Protein AF-A0A7W4HN38-F1 (afdb_monomer_lite)

Secondary structure (DSSP, 8-state):
-EETTEE---SEEEE--B--B-TTS-B-SS-SB-EEEEEEE--TTTHHHHHHHTT--GGGTT--S--EEEEEEEE-TTTTT-EEEEEEEEEEEEEEEEEEEETTTEEEEEEEEEEEEEEETTB---PPPPPP----PPPP-----------EEEEEEEE-TTSPEEPGGG--TT-EEEEEEEEES-TT-EEEEE---SS-EEEETTEE-GGG-EEEEE--SSEEEEEEEEEPPP-S-S------S--EEEEEETTS-S--EEEEPPP-----EEEEEE--TTT-SSSSEEE---GGGSSTT-SEEE-HHHHHHTT--EEEEEEPTTT--EEEEE---EEE--TTEEEEEEEEEEEEEE-TTS-TT-EEEEEESSTTEEEESSEEETTTTSTT-EEEEEEE-S--SS-EEEEEE-TTS-EEEEEEE---TTGGG-EEEEEEEEEEESS-GGGSHHHHHHHHHTTTHHHHHHHHHHHHTGGGGT-EEEEE--TTSS-EEEEE-HHHHHHHHTTB-TTT-SB-HHHHTTTT-EETTTTEE-HHHHHHHHHHHHHHH-GGG--TTT-EEEEE-S--BSS-SEE---SSTT-EEEEE-GGGTT-HHHHHHHHHHHTTPPPSS---HHHHHHHHHHHHHHHHHHHHHTHHHHHH-TT-HHHHHHHHHHHHHHHHHHHHHHHHHH---EE-TT-S-BTTS--SS--B--HHHHHHHHHHIIIIII------

Radius of gyration: 34.66 Å; chains: 1; bounding box: 99×65×96 Å

Foldseek 3Di:
DDKPRDDFDWPDWDFDFDADDAPVRHRDGHGPDQKIKTKGADDPPPCVLVCQQVQNDPVRHQAHWQDIKDKDWDFDPVPVRHTPKMKTFHRKGWDDWDWDQDPVRGIMIITMMGGQAIQIPNDDPGDGDDGDGDHDDPPDDDDDDDDDLFKEWDDKFKAAPVRDTDALLQDDAQGKIKIKTAMDSCAQWFKKWQQQAPAKWKDFPNHTDDNSIDGRHHDHDRIDIGIIGIHGDDDDPDDPDDPDPFSWIWMDIPVNTYDIDTDNRDHHDADQFAKAKAAQPVPAQAQAAKFWDDPLCPDPNHLWPFDSVVVQVVFFPGFHQQAFAPPRHGPTTDGAMETEDAAQDKDKIFIATDPRRHYPPDDQQKKKAKDWPDPQKDKPPRIDGNVCRYDRGHIMMIGGHGFASAKTKIFIAIPRGRGRGIHIYGGHNCLVLQEAEAAEEEEFEPADPLWDPVLLVVQLVLQVHPVSLQCCCCRFFVVNLSHHYDYDDPPVRHHHYHYDHPQCLVLLLCCHHSVVSHRDPVSNLLHNQADPVVQAGAQVSVLVVSLVSCCVVCVVQDDLQAHAYEYETQGHHDPDQKDAALPLLSRRYIYGYSVCSNPSLSSNLRVLSNLNHAAQADDPLVVQLVVLVVQLVVLVVQLVVCVVVCVVPVPPPSNVVSVVSNVRSVSRNVSSVVSVVLSRIHGNAQPDLDSRGPHPHRGHDHPSSSVSSNVSSCVRHPDDDDPD

Structure (mmCIF, N/CA/C/O backbone):
data_AF-A0A7W4HN38-F1
#
_entry.id   AF-A0A7W4HN38-F1
#
loop_
_atom_site.group_PDB
_atom_site.id
_atom_site.type_symbol
_atom_site.label_atom_id
_atom_site.label_alt_id
_atom_site.label_comp_id
_atom_site.label_asym_id
_atom_site.label_entity_id
_atom_site.label_seq_id
_atom_site.pdbx_PDB_ins_code
_atom_site.Cartn_x
_atom_site.Cartn_y
_atom_site.Cartn_z
_atom_site.occupancy
_atom_site.B_iso_or_equiv
_atom_site.auth_seq_id
_atom_site.auth_comp_id
_atom_site.auth_asym_id
_atom_site.auth_atom_id
_atom_site.pdbx_PDB_model_num
ATOM 1 N N . MET A 1 1 ? -41.320 29.113 -14.847 1.00 87.81 1 MET A N 1
ATOM 2 C CA . MET A 1 1 ? -41.712 27.692 -15.008 1.00 87.81 1 MET A CA 1
ATOM 3 C C . MET A 1 1 ? -43.121 27.611 -15.563 1.00 87.81 1 MET A C 1
ATOM 5 O O . MET A 1 1 ? -43.903 28.510 -15.275 1.00 87.81 1 MET A O 1
ATOM 9 N N . ARG A 1 2 ? -43.459 26.546 -16.294 1.00 86.06 2 ARG A N 1
ATOM 10 C CA . ARG A 1 2 ? -44.805 26.317 -16.824 1.00 86.06 2 ARG A CA 1
ATOM 11 C C . ARG A 1 2 ? -45.201 24.841 -16.713 1.00 86.06 2 ARG A C 1
ATOM 13 O O . ARG A 1 2 ? -44.531 23.979 -17.275 1.00 86.06 2 ARG A O 1
ATOM 20 N N . PHE A 1 3 ? -46.301 24.560 -16.015 1.00 83.19 3 PHE A N 1
ATOM 21 C CA . PHE A 1 3 ? -46.864 23.215 -15.826 1.00 83.19 3 PHE A CA 1
ATOM 22 C C . PHE A 1 3 ? -48.376 23.247 -16.027 1.00 83.19 3 PHE A C 1
ATOM 24 O O . PHE A 1 3 ? -49.063 24.014 -15.360 1.00 83.19 3 PHE A O 1
ATOM 31 N N . LYS A 1 4 ? -48.911 22.417 -16.933 1.00 77.38 4 LYS A N 1
ATOM 32 C CA . LYS A 1 4 ? -50.362 22.325 -17.216 1.00 77.38 4 LYS A CA 1
ATOM 33 C C . LYS A 1 4 ? -51.052 23.699 -17.393 1.00 77.38 4 LYS A C 1
ATOM 35 O O . LYS A 1 4 ? -52.161 23.914 -16.915 1.00 77.38 4 LYS A O 1
ATOM 40 N N . GLY A 1 5 ? -50.382 24.640 -18.059 1.00 71.00 5 GLY A N 1
ATOM 41 C CA . GLY A 1 5 ? -50.891 26.000 -18.282 1.00 71.00 5 GLY A CA 1
ATOM 42 C C . GLY A 1 5 ? -50.741 26.970 -17.101 1.00 71.00 5 GLY A C 1
ATOM 43 O O . GLY A 1 5 ? -51.012 28.151 -17.283 1.00 71.00 5 GLY A O 1
ATOM 44 N N . VAL A 1 6 ? -50.272 26.519 -15.932 1.00 80.94 6 VAL A N 1
ATOM 45 C CA . VAL A 1 6 ? -49.877 27.393 -14.816 1.00 80.94 6 VAL A CA 1
ATOM 46 C C . VAL A 1 6 ? -48.450 27.869 -15.050 1.00 80.94 6 VAL A C 1
ATOM 48 O O . VAL A 1 6 ? -47.529 27.053 -15.137 1.00 80.94 6 VAL A O 1
ATOM 51 N N . GLU A 1 7 ? -48.268 29.182 -15.149 1.00 86.88 7 GLU A N 1
ATOM 52 C CA . GLU A 1 7 ? -46.971 29.827 -15.341 1.00 86.88 7 GLU A CA 1
ATOM 53 C C . GLU A 1 7 ? -46.582 30.638 -14.104 1.00 86.88 7 GLU A C 1
ATOM 55 O O . GLU A 1 7 ? -47.411 31.342 -13.529 1.00 86.88 7 GLU A O 1
ATOM 60 N N . ARG A 1 8 ? -45.324 30.507 -13.672 1.00 89.00 8 ARG A N 1
ATOM 61 C CA . ARG A 1 8 ? -44.774 31.235 -12.520 1.00 89.00 8 ARG A CA 1
ATOM 62 C C . ARG A 1 8 ? -43.371 31.735 -12.794 1.00 89.00 8 ARG A C 1
ATOM 64 O O . ARG A 1 8 ? -42.514 30.964 -13.245 1.00 89.00 8 ARG A O 1
ATOM 71 N N . THR A 1 9 ? -43.129 32.990 -12.441 1.00 86.75 9 THR A N 1
ATOM 72 C CA . THR A 1 9 ? -41.782 33.552 -12.352 1.00 86.75 9 THR A CA 1
ATOM 73 C C . THR A 1 9 ? -41.108 33.003 -11.102 1.00 86.75 9 THR A C 1
ATOM 75 O O . THR A 1 9 ? -41.656 33.086 -10.005 1.00 86.75 9 THR A O 1
ATOM 78 N N . LEU A 1 10 ? -39.940 32.391 -11.278 1.00 88.50 10 LEU A N 1
ATOM 79 C CA . LEU A 1 10 ? -39.196 31.791 -10.176 1.00 88.50 10 LEU A CA 1
ATOM 80 C C . LEU A 1 10 ? -38.346 32.855 -9.480 1.00 88.50 10 LEU A C 1
ATOM 82 O O . LEU A 1 10 ? -37.690 33.648 -10.149 1.00 88.50 10 LEU A O 1
ATOM 86 N N . LEU A 1 11 ? -38.350 32.833 -8.150 1.00 86.00 11 LEU A N 1
ATOM 87 C CA . LEU A 1 11 ? -37.479 33.643 -7.298 1.00 86.00 11 LEU A CA 1
ATOM 88 C C . LEU A 1 11 ? -36.191 32.890 -6.959 1.00 86.00 11 LEU A C 1
ATOM 90 O O . LEU A 1 11 ? -35.118 33.482 -6.935 1.00 86.00 11 LEU A O 1
ATOM 94 N N . ASP A 1 12 ? -36.297 31.581 -6.728 1.00 83.75 12 ASP A N 1
ATOM 95 C CA . ASP A 1 12 ? -35.155 30.689 -6.553 1.00 83.75 12 ASP A CA 1
ATOM 96 C C . ASP A 1 12 ? -35.365 29.406 -7.358 1.00 83.75 12 ASP A C 1
ATOM 98 O O . ASP A 1 12 ? -36.470 28.855 -7.450 1.00 83.75 12 ASP A O 1
ATOM 102 N N . PHE A 1 13 ? -34.272 28.914 -7.927 1.00 85.25 13 PHE A N 1
ATOM 103 C CA . PHE A 1 13 ? -34.202 27.627 -8.598 1.00 85.25 13 PHE A CA 1
ATOM 104 C C . PHE A 1 13 ? -32.960 26.911 -8.092 1.00 85.25 13 PHE A C 1
ATOM 106 O O . PHE A 1 13 ? -31.833 27.339 -8.340 1.00 85.25 13 PHE A O 1
ATOM 113 N N . ARG A 1 14 ? -33.161 25.779 -7.420 1.00 80.94 14 ARG A N 1
ATOM 114 C CA . ARG A 1 14 ? -32.075 24.895 -7.014 1.00 80.94 14 ARG A CA 1
ATOM 115 C C . ARG A 1 14 ? -32.304 23.509 -7.548 1.00 80.94 14 ARG A C 1
ATOM 117 O O . ARG A 1 14 ? -33.358 22.898 -7.375 1.00 80.94 14 ARG A O 1
ATOM 124 N N . PHE A 1 15 ? -31.250 22.996 -8.142 1.00 73.50 15 PHE A N 1
ATOM 125 C CA . PHE A 1 15 ? -31.202 21.639 -8.612 1.00 73.50 15 PHE A CA 1
ATOM 126 C C . PHE A 1 15 ? -29.890 21.021 -8.140 1.00 73.50 15 PHE A C 1
ATOM 128 O O . PHE A 1 15 ? -28.821 21.531 -8.469 1.00 73.50 15 PHE A O 1
ATOM 135 N N . SER A 1 16 ? -29.982 19.956 -7.344 1.00 66.19 16 SER A N 1
ATOM 136 C CA . SER A 1 16 ? -28.829 19.144 -6.967 1.00 66.19 16 SER A CA 1
ATOM 137 C C . SER A 1 16 ? -28.812 17.880 -7.820 1.00 66.19 16 SER A C 1
ATOM 139 O O . SER A 1 16 ? -29.845 17.246 -8.040 1.00 66.19 16 SER A O 1
ATOM 141 N N . HIS A 1 17 ? -27.638 17.554 -8.357 1.00 64.06 17 HIS A N 1
ATOM 142 C CA . HIS A 1 17 ? -27.391 16.316 -9.083 1.00 64.06 17 HIS A CA 1
ATOM 143 C C . HIS A 1 17 ? -26.253 15.599 -8.381 1.00 64.06 17 HIS A C 1
ATOM 145 O O . HIS A 1 17 ? -25.085 15.800 -8.710 1.00 64.06 17 HIS A O 1
ATOM 151 N N . ASP A 1 18 ? -26.618 14.768 -7.415 1.00 63.72 18 ASP A N 1
ATOM 152 C CA . ASP A 1 18 ? -25.647 14.066 -6.595 1.00 63.72 18 ASP A CA 1
ATOM 153 C C . ASP A 1 18 ? -25.647 12.589 -6.961 1.00 63.72 18 ASP A C 1
ATOM 155 O O . ASP A 1 18 ? -26.682 11.920 -7.021 1.00 63.72 18 ASP A O 1
ATOM 159 N N . ARG A 1 19 ? -24.455 12.081 -7.241 1.00 62.97 19 ARG A N 1
ATOM 160 C CA . ARG A 1 19 ? -24.168 10.652 -7.307 1.00 62.97 19 ARG A CA 1
ATOM 161 C C . ARG A 1 19 ? -23.306 10.358 -6.103 1.00 62.97 19 ARG A C 1
ATOM 163 O O . ARG A 1 19 ? -22.468 11.193 -5.756 1.00 62.97 19 ARG A O 1
ATOM 170 N N . ASP A 1 20 ? -23.460 9.182 -5.500 1.00 61.91 20 ASP A N 1
ATOM 171 C CA . ASP A 1 20 ? -22.407 8.793 -4.575 1.00 61.91 20 ASP A CA 1
ATOM 172 C C . ASP A 1 20 ? -21.137 8.715 -5.376 1.00 61.91 20 ASP A C 1
ATOM 174 O O . ASP A 1 20 ? -21.066 8.081 -6.435 1.00 61.91 20 ASP A O 1
ATOM 178 N N . THR A 1 21 ? -20.136 9.364 -4.840 1.00 47.44 21 THR A N 1
ATOM 179 C CA . THR A 1 21 ? -18.792 9.097 -5.246 1.00 47.44 21 THR A CA 1
ATOM 180 C C . THR A 1 21 ? -18.311 7.906 -4.444 1.00 47.44 21 THR A C 1
ATOM 182 O O . THR A 1 21 ? -18.613 7.739 -3.260 1.00 47.44 21 THR A O 1
ATOM 185 N N . ASP A 1 22 ? -17.597 7.017 -5.114 1.00 50.84 22 ASP A N 1
ATOM 186 C CA . ASP A 1 22 ? -16.790 6.062 -4.387 1.00 50.84 22 ASP A CA 1
ATOM 187 C C . ASP A 1 22 ? -15.723 6.808 -3.569 1.00 50.84 22 ASP A C 1
ATOM 189 O O . ASP A 1 22 ? -15.562 8.032 -3.627 1.00 50.84 22 ASP A O 1
ATOM 193 N N . LEU A 1 23 ? -14.948 6.049 -2.805 1.00 38.44 23 LEU A N 1
ATOM 194 C CA . LEU A 1 23 ? -13.881 6.582 -1.962 1.00 38.44 23 LEU A CA 1
ATOM 195 C C . LEU A 1 23 ? -12.791 7.360 -2.746 1.00 38.44 23 LEU A C 1
ATOM 197 O O . LEU A 1 23 ? -11.903 7.932 -2.118 1.00 38.44 23 LEU A O 1
ATOM 201 N N . PHE A 1 24 ? -12.843 7.406 -4.087 1.00 36.44 24 PHE A N 1
ATOM 202 C CA . PHE A 1 24 ? -11.933 8.147 -4.968 1.00 36.44 24 PHE A CA 1
ATOM 203 C C . PHE A 1 24 ? -12.562 9.394 -5.599 1.00 36.44 24 PHE A C 1
ATOM 205 O O . PHE A 1 24 ? -11.923 10.037 -6.435 1.00 36.44 24 PHE A O 1
ATOM 212 N N . GLY A 1 25 ? -13.791 9.753 -5.225 1.00 39.28 25 GLY A N 1
ATOM 213 C CA . GLY A 1 25 ? -14.489 10.885 -5.830 1.00 39.28 25 GLY A CA 1
ATOM 214 C C . GLY A 1 25 ? -15.133 10.554 -7.182 1.00 39.28 25 GLY A C 1
ATOM 215 O O . GLY A 1 25 ? -15.590 11.472 -7.860 1.00 39.28 25 GLY A O 1
ATOM 216 N N . ILE A 1 26 ? -15.175 9.278 -7.599 1.00 50.56 26 ILE A N 1
ATOM 217 C CA . ILE A 1 26 ? -15.738 8.866 -8.893 1.00 50.56 26 ILE A CA 1
ATOM 218 C C . ILE A 1 26 ? -17.202 8.451 -8.701 1.00 50.56 26 ILE A C 1
ATOM 220 O O . ILE A 1 26 ? -17.478 7.589 -7.868 1.00 50.56 26 ILE A O 1
ATOM 224 N N . PRO A 1 27 ? -18.156 9.006 -9.470 1.00 54.78 27 PRO A N 1
ATOM 225 C CA . PRO A 1 27 ? -19.563 8.633 -9.364 1.00 54.78 27 PRO A CA 1
ATOM 226 C C . PRO A 1 27 ? -19.798 7.128 -9.570 1.00 54.78 27 PRO A C 1
ATOM 228 O O . PRO A 1 27 ? -19.569 6.609 -10.663 1.00 54.78 27 PRO A O 1
ATOM 231 N N . CYS A 1 28 ? -20.268 6.430 -8.537 1.00 52.44 28 CYS A N 1
ATOM 232 C CA . CYS A 1 28 ? -20.448 4.975 -8.528 1.00 52.44 28 CYS A CA 1
ATOM 233 C C . CYS A 1 28 ? -21.913 4.526 -8.435 1.00 52.44 28 CYS A C 1
ATOM 235 O O . CYS A 1 28 ? -22.200 3.334 -8.564 1.00 52.44 28 CYS A O 1
ATOM 237 N N . THR A 1 29 ? -22.850 5.459 -8.266 1.00 59.53 29 THR A N 1
ATOM 238 C CA . THR A 1 29 ? -24.288 5.172 -8.260 1.00 59.53 29 THR A CA 1
ATOM 239 C C . THR A 1 29 ? -25.047 5.964 -9.315 1.00 59.53 29 THR A C 1
ATOM 241 O O . THR A 1 29 ? -24.565 6.958 -9.868 1.00 59.53 29 THR A O 1
ATOM 244 N N . TYR A 1 30 ? -26.260 5.492 -9.617 1.00 54.59 30 TYR A N 1
ATOM 245 C CA . TYR A 1 30 ? -27.246 6.323 -10.300 1.00 54.59 30 TYR A CA 1
ATOM 246 C C . TYR A 1 30 ? -27.524 7.579 -9.456 1.00 54.59 30 TYR A C 1
ATOM 248 O O . TYR A 1 30 ? -27.434 7.496 -8.229 1.00 54.59 30 TYR A O 1
ATOM 256 N N . PRO A 1 31 ? -27.866 8.722 -10.078 1.00 60.91 31 PRO A N 1
ATOM 257 C CA . PRO A 1 31 ? -28.156 9.963 -9.361 1.00 60.91 31 PRO A CA 1
ATOM 258 C C . PRO A 1 31 ? -29.146 9.733 -8.216 1.00 60.91 31 PRO A C 1
ATOM 260 O O . PRO A 1 31 ? -30.271 9.284 -8.447 1.00 60.91 31 PRO A O 1
ATOM 263 N N . LYS A 1 32 ? -28.704 10.000 -6.985 1.00 56.59 32 LYS A N 1
ATOM 264 C CA . LYS A 1 32 ? -29.452 9.706 -5.759 1.00 56.59 32 LYS A CA 1
ATOM 265 C C . LYS A 1 32 ? -30.485 10.766 -5.417 1.00 56.59 32 LYS A C 1
ATOM 267 O O . LYS A 1 32 ? -31.513 10.428 -4.845 1.00 56.59 32 LYS A O 1
ATOM 272 N N . ASP A 1 33 ? -30.283 11.994 -5.873 1.00 58.28 33 ASP A N 1
ATOM 273 C CA . ASP A 1 33 ? -31.224 13.086 -5.664 1.00 58.28 33 ASP A CA 1
ATOM 274 C C . ASP A 1 33 ? -31.553 13.760 -6.992 1.00 58.28 33 ASP A C 1
ATOM 276 O O . ASP A 1 33 ? -30.700 14.326 -7.670 1.00 58.28 33 ASP A O 1
ATOM 280 N N . SER A 1 34 ? -32.820 13.651 -7.396 1.00 66.44 34 SER A N 1
ATOM 281 C CA . SER A 1 34 ? -33.352 14.232 -8.638 1.00 66.44 34 SER A CA 1
ATOM 282 C C . SER A 1 34 ? -34.453 15.246 -8.342 1.00 66.44 34 SER A C 1
ATOM 284 O O . SER A 1 34 ? -35.446 15.328 -9.068 1.00 66.44 34 SER A O 1
ATOM 286 N N . PHE A 1 35 ? -34.304 15.981 -7.240 1.00 81.00 35 PHE A N 1
ATOM 287 C CA . PHE A 1 35 ? -35.293 16.947 -6.789 1.00 81.00 35 PHE A CA 1
ATOM 288 C C . PHE A 1 35 ? -35.000 18.336 -7.348 1.00 81.00 35 PHE A C 1
ATOM 290 O O . PHE A 1 35 ? -33.914 18.887 -7.181 1.00 81.00 35 PHE A O 1
ATOM 297 N N . ILE A 1 36 ? -36.002 18.913 -7.995 1.00 84.50 36 ILE A N 1
ATOM 298 C CA . ILE A 1 36 ? -35.994 20.285 -8.485 1.00 84.50 36 ILE A CA 1
ATOM 299 C C . ILE A 1 36 ? -36.713 21.122 -7.433 1.00 84.50 36 ILE A C 1
ATOM 301 O O . ILE A 1 36 ? -37.907 20.926 -7.208 1.00 84.50 36 ILE A O 1
ATOM 305 N N . ARG A 1 37 ? -35.990 22.017 -6.764 1.00 89.50 37 ARG A N 1
ATOM 306 C CA . ARG A 1 37 ? -36.519 22.880 -5.704 1.00 89.50 37 ARG A CA 1
ATOM 307 C C . ARG A 1 37 ? -36.702 24.283 -6.250 1.00 89.50 37 ARG A C 1
ATOM 309 O O . ARG A 1 37 ? -35.773 24.870 -6.797 1.00 89.50 37 ARG A O 1
ATOM 316 N N . LEU A 1 38 ? -37.909 24.795 -6.102 1.00 90.56 38 LEU A N 1
ATOM 317 C CA . LEU A 1 38 ? -38.366 26.040 -6.691 1.00 90.56 38 LEU A CA 1
ATOM 318 C C . LEU A 1 38 ? -38.953 26.913 -5.592 1.00 90.56 38 LEU A C 1
ATOM 320 O O . LEU A 1 38 ? -39.656 26.401 -4.715 1.00 90.56 38 LEU A O 1
ATOM 324 N N . SER A 1 39 ? -38.725 28.218 -5.673 1.00 89.44 39 SER A N 1
ATOM 325 C CA . SER A 1 39 ? -39.551 29.185 -4.960 1.00 89.44 39 SER A CA 1
ATOM 326 C C . SER A 1 39 ? -40.117 30.240 -5.898 1.00 89.44 39 SER A C 1
ATOM 328 O O . SER A 1 39 ? -39.493 30.609 -6.894 1.00 89.44 39 SER A O 1
ATOM 330 N N . PHE A 1 40 ? -41.334 30.689 -5.612 1.00 89.62 40 PHE A N 1
ATOM 331 C CA . PHE A 1 40 ? -42.027 31.740 -6.354 1.00 89.62 40 PHE A CA 1
ATOM 332 C C . PHE A 1 40 ? -43.049 32.434 -5.451 1.00 89.62 40 PHE A C 1
ATOM 334 O O . PHE A 1 40 ? -43.428 31.896 -4.410 1.00 89.62 40 PHE A O 1
ATOM 341 N N . ALA A 1 41 ? -43.471 33.640 -5.827 1.00 86.38 41 ALA A N 1
ATOM 342 C CA . ALA A 1 41 ? -44.520 34.351 -5.104 1.00 86.38 41 ALA A CA 1
ATOM 343 C C . ALA A 1 41 ? -45.848 33.589 -5.214 1.00 86.38 41 ALA A C 1
ATOM 345 O O . ALA A 1 41 ? -46.191 33.100 -6.290 1.00 86.38 41 ALA A O 1
ATOM 346 N N . ALA A 1 42 ? -46.574 33.476 -4.103 1.00 84.88 42 ALA A N 1
ATOM 347 C CA . ALA A 1 42 ? -47.855 32.788 -4.082 1.00 84.88 42 ALA A CA 1
ATOM 348 C C . ALA A 1 42 ? -48.899 33.577 -4.879 1.00 84.88 42 ALA A C 1
ATOM 350 O O . ALA A 1 42 ? -49.149 34.754 -4.612 1.00 84.88 42 ALA A O 1
ATOM 351 N N . GLU A 1 43 ? -49.543 32.903 -5.820 1.00 84.44 43 GLU A N 1
ATOM 352 C CA . GLU A 1 43 ? -50.569 33.451 -6.694 1.00 84.44 43 GLU A CA 1
ATOM 353 C C . GLU A 1 43 ? -51.822 32.567 -6.690 1.00 84.44 43 GLU A C 1
ATOM 355 O O . GLU A 1 43 ? -51.810 31.378 -6.347 1.00 84.44 43 GLU A O 1
ATOM 360 N N . GLU A 1 44 ? -52.944 33.151 -7.108 1.00 77.88 44 GLU A N 1
ATOM 361 C CA . GLU A 1 44 ? -54.178 32.398 -7.298 1.00 77.88 44 GLU A CA 1
ATOM 362 C C . GLU A 1 44 ? -53.956 31.263 -8.320 1.00 77.88 44 GLU A C 1
ATOM 364 O O . GLU A 1 44 ? -53.333 31.444 -9.370 1.00 77.88 44 GLU A O 1
ATOM 369 N N . GLY A 1 45 ? -54.424 30.059 -7.981 1.00 76.38 45 GLY A N 1
ATOM 370 C CA . GLY A 1 45 ? -54.214 28.844 -8.775 1.00 76.38 45 GLY A CA 1
ATOM 371 C C . GLY A 1 45 ? -53.099 27.915 -8.277 1.00 76.38 45 GLY A C 1
ATOM 372 O O . GLY A 1 45 ? -53.047 26.769 -8.720 1.00 76.38 45 GLY A O 1
ATOM 373 N N . ASP A 1 46 ? -52.274 28.320 -7.303 1.00 83.19 46 ASP A N 1
ATOM 374 C CA . ASP A 1 46 ? -51.170 27.481 -6.790 1.00 83.19 46 ASP A CA 1
ATOM 375 C C . ASP A 1 46 ? -51.624 26.223 -6.039 1.00 83.19 46 ASP A C 1
ATOM 377 O O . ASP A 1 46 ? -50.885 25.237 -5.971 1.00 83.19 46 ASP A O 1
ATOM 381 N N . GLY A 1 47 ? -52.868 26.211 -5.546 1.00 80.25 47 GLY A N 1
ATOM 382 C CA . GLY A 1 47 ? -53.498 25.025 -4.953 1.00 80.25 47 GLY A CA 1
ATOM 383 C C . GLY A 1 47 ? -53.481 23.804 -5.883 1.00 80.25 47 GLY A C 1
ATOM 384 O O . GLY A 1 47 ? -53.446 22.672 -5.404 1.00 80.25 47 GLY A O 1
ATOM 385 N N . PHE A 1 48 ? -53.376 24.025 -7.200 1.00 84.75 48 PHE A N 1
ATOM 386 C CA . PHE A 1 48 ? -53.157 22.979 -8.197 1.00 84.75 48 PHE A CA 1
ATOM 387 C C . PHE A 1 48 ? -51.991 22.043 -7.847 1.00 84.75 48 PHE A C 1
ATOM 389 O O . PHE A 1 48 ? -52.129 20.828 -7.987 1.00 84.75 48 PHE A O 1
ATOM 396 N N . PHE A 1 49 ? -50.852 22.573 -7.388 1.00 85.88 49 PHE A N 1
ATOM 397 C CA . PHE A 1 49 ? -49.681 21.748 -7.074 1.00 85.88 49 PHE A CA 1
ATOM 398 C C . PHE A 1 49 ? -49.923 20.860 -5.851 1.00 85.88 49 PHE A C 1
ATOM 400 O O . PHE A 1 49 ? -49.485 19.709 -5.831 1.00 85.88 49 PHE A O 1
ATOM 407 N N . LEU A 1 50 ? -50.660 21.368 -4.861 1.00 82.25 50 LEU A N 1
ATOM 408 C CA . LEU A 1 50 ? -51.050 20.611 -3.676 1.00 82.25 50 LEU A CA 1
ATOM 409 C C . LEU A 1 50 ? -52.058 19.510 -4.027 1.00 82.25 50 LEU A C 1
ATOM 411 O O . LEU A 1 50 ? -51.914 18.375 -3.581 1.00 82.25 50 LEU A O 1
ATOM 415 N N . ASP A 1 51 ? -53.045 19.808 -4.869 1.00 79.50 51 ASP A N 1
ATOM 416 C CA . ASP A 1 51 ? -54.022 18.811 -5.312 1.00 79.50 51 ASP A CA 1
ATOM 417 C C . ASP A 1 51 ? -53.409 17.758 -6.232 1.00 79.50 51 ASP A C 1
ATOM 419 O O . ASP A 1 51 ? -53.775 16.583 -6.162 1.00 79.50 51 ASP A O 1
ATOM 423 N N . TRP A 1 52 ? -52.431 18.146 -7.049 1.00 81.62 52 TRP A N 1
ATOM 424 C CA . TRP A 1 52 ? -51.603 17.215 -7.803 1.00 81.62 52 TRP A CA 1
ATOM 425 C C . TRP A 1 52 ? -50.807 16.299 -6.865 1.00 81.62 52 TRP A C 1
ATOM 427 O O . TRP A 1 52 ? -50.878 15.078 -7.005 1.00 81.62 52 TRP A O 1
ATOM 437 N N . MET A 1 53 ? -50.116 16.861 -5.869 1.00 78.69 53 MET A N 1
ATOM 438 C CA . MET A 1 53 ? -49.331 16.098 -4.891 1.00 78.69 53 MET A CA 1
ATOM 439 C C . MET A 1 53 ? -50.191 15.111 -4.093 1.00 78.69 53 MET A C 1
ATOM 441 O O . MET A 1 53 ? -49.784 13.974 -3.868 1.00 78.69 53 MET A O 1
ATOM 445 N N . CYS A 1 54 ? -51.391 15.525 -3.689 1.00 73.12 54 CYS A N 1
ATOM 446 C CA . CYS A 1 54 ? -52.292 14.726 -2.860 1.00 73.12 54 CYS A CA 1
ATOM 447 C C . CYS A 1 54 ? -53.218 13.793 -3.656 1.00 73.12 54 CYS A C 1
ATOM 449 O O . CYS A 1 54 ? -54.109 13.184 -3.070 1.00 73.12 54 CYS A O 1
ATOM 451 N N . GLY A 1 55 ? -53.059 13.680 -4.976 1.00 68.88 55 GLY A N 1
ATOM 452 C CA . GLY A 1 55 ? -53.871 12.755 -5.766 1.00 68.88 55 GLY A CA 1
ATOM 453 C C . GLY A 1 55 ? -55.329 13.196 -5.961 1.00 68.88 55 GLY A C 1
ATOM 454 O O . GLY A 1 55 ? -56.190 12.392 -6.326 1.00 68.88 55 GLY A O 1
ATOM 455 N N . ARG A 1 56 ? -55.631 14.475 -5.703 1.00 68.06 56 ARG A N 1
ATOM 456 C CA . ARG A 1 56 ? -56.987 15.048 -5.675 1.00 68.06 56 ARG A CA 1
ATOM 457 C C . ARG A 1 56 ? -57.461 15.587 -7.027 1.00 68.06 56 ARG A C 1
ATOM 459 O O . ARG A 1 56 ? -58.462 16.293 -7.086 1.00 68.06 56 ARG A O 1
ATOM 466 N N . SER A 1 57 ? -56.784 15.255 -8.129 1.00 64.62 57 SER A N 1
ATOM 467 C CA . SER A 1 57 ? -57.256 15.664 -9.459 1.00 64.62 57 SER A CA 1
ATOM 468 C C . SER A 1 57 ? -58.445 14.823 -9.927 1.00 64.62 57 SER A C 1
ATOM 470 O O . SER A 1 57 ? -58.459 13.605 -9.748 1.00 64.62 57 SER A O 1
ATOM 472 N N . GLU A 1 58 ? -59.423 15.452 -10.584 1.00 58.50 58 GLU A N 1
ATOM 473 C CA . GLU A 1 58 ? -60.599 14.751 -11.120 1.00 58.50 58 GLU A CA 1
ATOM 474 C C . GLU A 1 58 ? -60.243 13.661 -12.139 1.00 58.50 58 GLU A C 1
ATOM 476 O O . GLU A 1 58 ? -60.918 12.634 -12.189 1.00 58.50 58 GLU A O 1
ATOM 481 N N . SER A 1 59 ? -59.167 13.854 -12.907 1.00 55.34 59 SER A N 1
ATOM 482 C CA . SER A 1 59 ? -58.714 12.934 -13.955 1.00 55.34 59 SER A CA 1
ATOM 483 C C . SER A 1 59 ? -57.952 11.712 -13.430 1.00 55.34 59 SER A C 1
ATOM 485 O O . SER A 1 59 ? -57.833 10.733 -14.157 1.00 55.34 59 SER A O 1
ATOM 487 N N . ASN A 1 60 ? -57.441 11.754 -12.193 1.00 55.78 60 ASN A N 1
ATOM 488 C CA . ASN A 1 60 ? -56.607 10.703 -11.595 1.00 55.78 60 ASN A CA 1
ATOM 489 C C . ASN A 1 60 ? -56.963 10.466 -10.111 1.00 55.78 60 ASN A C 1
ATOM 491 O O . ASN A 1 60 ? -56.074 10.377 -9.262 1.00 55.78 60 ASN A O 1
ATOM 495 N N . LYS A 1 61 ? -58.262 10.411 -9.779 1.00 53.91 61 LYS A N 1
ATOM 496 C CA . LYS A 1 61 ? -58.740 10.253 -8.392 1.00 53.91 61 LYS A CA 1
ATOM 497 C C . LYS A 1 61 ? -58.129 9.016 -7.720 1.00 53.91 61 LYS A C 1
ATOM 499 O O . LYS A 1 61 ? -58.320 7.897 -8.191 1.00 53.91 61 LYS A O 1
ATOM 504 N N . GLY A 1 62 ? -57.453 9.226 -6.590 1.00 51.50 62 GLY A N 1
ATOM 505 C CA . GLY A 1 62 ? -56.967 8.155 -5.711 1.00 51.50 62 GLY A CA 1
ATOM 506 C C . GLY A 1 62 ? -55.570 7.614 -6.028 1.00 51.50 62 GLY A C 1
ATOM 507 O O . GLY A 1 62 ? -55.092 6.739 -5.312 1.00 51.50 62 GLY A O 1
ATOM 508 N N . TYR A 1 63 ? -54.890 8.142 -7.048 1.00 51.19 63 TYR A N 1
ATOM 509 C CA . TYR A 1 63 ? -53.474 7.861 -7.301 1.00 51.19 63 TYR A CA 1
ATOM 510 C C . TYR A 1 63 ? -52.649 9.131 -7.078 1.00 51.19 63 TYR A C 1
ATOM 512 O O . TYR A 1 63 ? -53.146 10.228 -7.283 1.00 51.19 63 TYR A O 1
ATOM 520 N N . THR A 1 64 ? -51.394 9.012 -6.655 1.00 57.25 64 THR A N 1
ATOM 521 C CA . THR A 1 64 ? -50.392 10.090 -6.704 1.00 57.25 64 THR A CA 1
ATOM 522 C C . THR A 1 64 ? -49.360 9.690 -7.752 1.00 57.25 64 THR A C 1
ATOM 524 O O . THR A 1 64 ? -49.091 8.497 -7.932 1.00 57.25 64 THR A O 1
ATOM 527 N N . GLY A 1 65 ? -48.819 10.635 -8.524 1.00 65.06 65 GLY A N 1
ATOM 528 C CA . GLY A 1 65 ? -47.832 10.243 -9.525 1.00 65.06 65 GLY A CA 1
ATOM 529 C C . GLY A 1 65 ? -47.378 11.298 -10.521 1.00 65.06 65 GLY A C 1
ATOM 530 O O . GLY A 1 65 ? -47.695 12.486 -10.440 1.00 65.06 65 GLY A O 1
ATOM 531 N N . TYR A 1 66 ? -46.608 10.790 -11.480 1.00 70.56 66 TYR A N 1
ATOM 532 C CA . TYR A 1 66 ? -45.944 11.530 -12.543 1.00 70.56 66 TYR A CA 1
ATOM 533 C C . TYR A 1 66 ? -46.924 11.888 -13.674 1.00 70.56 66 TYR A C 1
ATOM 535 O O . TYR A 1 66 ? -47.063 11.126 -14.629 1.00 70.56 66 TYR A O 1
ATOM 543 N N . TRP A 1 67 ? -47.673 12.986 -13.542 1.00 69.12 67 TRP A N 1
ATOM 544 C CA . TRP A 1 67 ? -48.873 13.223 -14.371 1.00 69.12 67 TRP A CA 1
ATOM 545 C C . TRP A 1 67 ? -48.724 14.250 -15.479 1.00 69.12 67 TRP A C 1
ATOM 547 O O . TRP A 1 67 ? -49.393 14.131 -16.504 1.00 69.12 67 TRP A O 1
ATOM 557 N N . TYR A 1 68 ? -47.916 15.281 -15.257 1.00 78.25 68 TYR A N 1
ATOM 558 C CA . TYR A 1 68 ? -47.806 16.401 -16.181 1.00 78.25 68 TYR A CA 1
ATOM 559 C C . TYR A 1 68 ? -46.363 1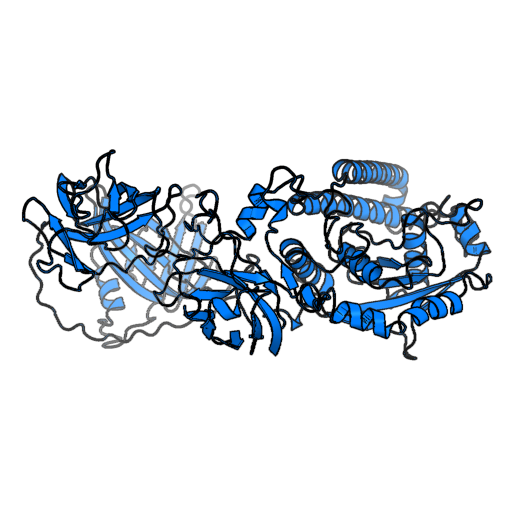6.594 -16.606 1.00 78.25 68 TYR A C 1
ATOM 561 O O . TYR A 1 68 ? -45.438 16.414 -15.815 1.00 78.25 68 TYR A O 1
ATOM 569 N N . ASP A 1 69 ? -46.208 17.005 -17.854 1.00 82.50 69 ASP A N 1
ATOM 570 C CA . ASP A 1 69 ? -44.963 17.539 -18.375 1.00 82.50 69 ASP A CA 1
ATOM 571 C C . ASP A 1 69 ? -44.917 19.046 -18.092 1.00 82.50 69 ASP A C 1
ATOM 573 O O . ASP A 1 69 ? -45.948 19.697 -17.865 1.00 82.50 69 ASP A O 1
ATOM 577 N N . GLY A 1 70 ? -43.723 19.622 -18.106 1.00 84.88 70 GLY A N 1
ATOM 578 C CA . GLY A 1 70 ? -43.572 21.063 -17.969 1.00 84.88 70 GLY A CA 1
ATOM 579 C C . GLY A 1 70 ? -42.187 21.557 -18.318 1.00 84.88 70 GLY A C 1
ATOM 580 O O . GLY A 1 70 ? -41.288 20.783 -18.629 1.00 84.88 70 GLY A O 1
ATOM 581 N N . GLU A 1 71 ? -42.028 22.871 -18.278 1.00 86.75 71 GLU A N 1
ATOM 582 C CA . GLU A 1 71 ? -40.805 23.539 -18.702 1.00 86.75 71 GLU A CA 1
ATOM 583 C C . GLU A 1 71 ? -40.326 24.568 -17.678 1.00 86.75 71 GLU A C 1
ATOM 585 O O . GLU A 1 71 ? -41.104 25.218 -16.971 1.00 86.75 71 GLU A O 1
ATOM 590 N N . ILE A 1 72 ? -39.010 24.735 -17.608 1.00 88.06 72 ILE A N 1
ATOM 591 C CA . ILE A 1 72 ? -38.359 25.797 -16.844 1.00 88.06 72 ILE A CA 1
ATOM 592 C C . ILE A 1 72 ? -37.408 26.509 -17.794 1.00 88.06 72 ILE A C 1
ATOM 594 O O . ILE A 1 72 ? -36.464 25.901 -18.291 1.00 88.06 72 ILE A O 1
ATOM 598 N N . VAL A 1 73 ? -37.683 27.784 -18.055 1.00 81.75 73 VAL A N 1
ATOM 599 C CA . VAL A 1 73 ? -36.961 28.598 -19.034 1.00 81.75 73 VAL A CA 1
ATOM 600 C C . VAL A 1 73 ? -36.286 29.756 -18.310 1.00 81.75 73 VAL A C 1
ATOM 602 O O . VAL A 1 73 ? -36.905 30.402 -17.464 1.00 81.75 73 VAL A O 1
ATOM 605 N N . PHE A 1 74 ? -35.020 29.983 -18.639 1.00 82.69 74 PHE A N 1
ATOM 606 C CA . PHE A 1 74 ? -34.192 31.091 -18.188 1.00 82.69 74 PHE A CA 1
ATOM 607 C C . PHE A 1 74 ? -33.922 31.999 -19.381 1.00 82.69 74 PHE A C 1
ATOM 609 O O . PHE A 1 74 ? -33.554 31.526 -20.461 1.00 82.69 74 PHE A O 1
ATOM 616 N N . TYR A 1 75 ? -34.079 33.295 -19.166 1.00 78.00 75 TYR A N 1
ATOM 617 C CA . TYR A 1 75 ? -33.870 34.326 -20.172 1.00 78.00 75 TYR A CA 1
ATOM 618 C C . TYR A 1 75 ? -32.624 35.129 -19.806 1.00 78.00 75 TYR A C 1
ATOM 620 O O . TYR A 1 75 ? -32.366 35.353 -18.624 1.00 78.00 75 TYR A O 1
ATOM 628 N N . ASP A 1 76 ? -31.842 35.529 -20.806 1.00 72.19 76 ASP A N 1
ATOM 629 C CA . ASP A 1 76 ? -30.730 36.454 -20.598 1.00 72.19 76 ASP A CA 1
ATOM 630 C C . ASP A 1 76 ? -31.273 37.886 -20.510 1.00 72.19 76 ASP A C 1
ATOM 632 O O . ASP A 1 76 ? -31.881 38.394 -21.458 1.00 72.19 76 ASP A O 1
ATOM 636 N N . GLU A 1 77 ? -31.046 38.539 -19.371 1.00 61.06 77 GLU A N 1
ATOM 637 C CA . GLU A 1 77 ? -31.462 39.924 -19.139 1.00 61.06 77 GLU A CA 1
ATOM 638 C C . GLU A 1 77 ? -30.720 40.923 -20.044 1.00 61.06 77 GLU A C 1
ATOM 640 O O . GLU A 1 77 ? -31.237 42.009 -20.298 1.00 61.06 77 GLU A O 1
ATOM 645 N N . LEU A 1 78 ? -29.535 40.569 -20.566 1.00 60.00 78 LEU A N 1
ATOM 646 C CA . LEU A 1 78 ? -28.699 41.449 -21.396 1.00 60.00 78 LEU A CA 1
ATOM 647 C C . LEU A 1 78 ? -28.956 41.317 -22.907 1.00 60.00 78 LEU A C 1
ATOM 649 O O . LEU A 1 78 ? -28.456 42.141 -23.675 1.00 60.00 78 LEU A O 1
ATOM 653 N N . SER A 1 79 ? -29.727 40.314 -23.335 1.00 51.94 79 SER A N 1
ATOM 654 C CA . SER A 1 79 ? -29.917 39.956 -24.751 1.00 51.94 79 SER A CA 1
ATOM 655 C C . SER A 1 79 ? -31.380 40.064 -25.208 1.00 51.94 79 SER A C 1
ATOM 657 O O . SER A 1 79 ? -31.878 39.184 -25.907 1.00 51.94 79 SER A O 1
ATOM 659 N N . ASP A 1 80 ? -32.093 41.122 -24.800 1.00 57.84 80 ASP A N 1
ATOM 660 C CA . ASP A 1 80 ? -33.499 41.393 -25.170 1.00 57.84 80 ASP A CA 1
ATOM 661 C C . ASP A 1 80 ? -34.462 40.209 -24.913 1.00 57.84 80 ASP A C 1
ATOM 663 O O . ASP A 1 80 ? -35.350 39.908 -25.714 1.00 57.84 80 ASP A O 1
ATOM 667 N N . GLY A 1 81 ? -34.299 39.509 -23.784 1.00 59.75 81 GLY A N 1
ATOM 668 C CA . GLY A 1 81 ? -35.194 38.409 -23.405 1.00 59.75 81 GLY A CA 1
ATOM 669 C C . GLY A 1 81 ? -35.018 37.148 -24.253 1.00 59.75 81 GLY A C 1
ATOM 670 O O . GLY A 1 81 ? -35.936 36.333 -24.355 1.00 59.75 81 GLY A O 1
ATOM 671 N N . GLN A 1 82 ? -33.850 36.967 -24.873 1.00 70.62 82 GLN A N 1
ATOM 672 C CA . GLN A 1 82 ? -33.511 35.721 -25.546 1.00 70.62 82 GLN A CA 1
ATOM 673 C C . GLN A 1 82 ? -33.446 34.561 -24.537 1.00 70.62 82 GLN A C 1
ATOM 675 O O . GLN A 1 82 ? -32.858 34.681 -23.461 1.00 70.62 82 GLN A O 1
ATOM 680 N N . GLU A 1 83 ? -34.045 33.416 -24.893 1.00 75.88 83 GLU A N 1
ATOM 681 C CA . GLU A 1 83 ? -33.922 32.180 -24.112 1.00 75.88 83 GLU A CA 1
ATOM 682 C C . GLU A 1 83 ? -32.445 31.786 -23.996 1.00 75.88 83 GLU A C 1
ATOM 684 O O . GLU A 1 83 ? -31.790 31.460 -24.988 1.00 75.88 83 GLU A O 1
ATOM 689 N N . PHE A 1 84 ? -31.934 31.809 -22.770 1.00 74.06 84 PHE A N 1
ATOM 690 C CA . PHE A 1 84 ? -30.564 31.439 -22.443 1.00 74.06 84 PHE A CA 1
ATOM 691 C C . PHE A 1 84 ? -30.450 29.948 -22.128 1.00 74.06 84 PHE A C 1
ATOM 693 O O . PHE A 1 84 ? -29.492 29.282 -22.525 1.00 74.06 84 PHE A O 1
ATOM 700 N N . TYR A 1 85 ? -31.431 29.412 -21.399 1.00 75.75 85 TYR A N 1
ATOM 701 C CA . TYR A 1 85 ? -31.383 28.037 -20.918 1.00 75.75 85 TYR A CA 1
ATOM 702 C C . TYR A 1 85 ? -32.782 27.468 -20.699 1.00 75.75 85 TYR A C 1
ATOM 704 O O . TYR A 1 85 ? -33.664 28.163 -20.202 1.00 75.75 85 TYR A O 1
ATOM 712 N N . ARG A 1 86 ? -33.001 26.193 -21.033 1.00 78.81 86 ARG A N 1
ATOM 713 C CA . ARG A 1 86 ? -34.317 25.553 -20.891 1.00 78.81 86 ARG A CA 1
ATOM 714 C C . ARG A 1 86 ? -34.221 24.106 -20.420 1.00 78.81 86 ARG A C 1
ATOM 716 O O . ARG A 1 86 ? -33.437 23.321 -20.956 1.00 78.81 86 ARG A O 1
ATOM 723 N N . TYR A 1 87 ? -35.089 23.760 -19.473 1.00 81.25 87 TYR A N 1
ATOM 724 C CA . TYR A 1 87 ? -35.425 22.393 -19.087 1.00 81.25 87 TYR A CA 1
ATOM 725 C C . TYR A 1 87 ? -36.812 22.029 -19.610 1.00 81.25 87 TYR A C 1
ATOM 727 O O . TYR A 1 87 ? -37.783 22.696 -19.263 1.00 81.25 87 TYR A O 1
ATOM 735 N N . ASP A 1 88 ? -36.904 20.938 -20.364 1.00 79.56 88 ASP A N 1
ATOM 736 C CA . ASP A 1 88 ? -38.152 20.233 -20.649 1.00 79.56 88 ASP A CA 1
ATOM 737 C C . ASP A 1 88 ? -38.228 19.000 -19.743 1.00 79.56 88 ASP A C 1
ATOM 739 O O . ASP A 1 88 ? -37.342 18.143 -19.748 1.00 79.56 88 ASP A O 1
ATOM 743 N N . LEU A 1 89 ? -39.275 18.918 -18.933 1.00 84.56 89 LEU A N 1
ATOM 744 C CA . LEU A 1 89 ? -39.476 17.894 -17.916 1.00 84.56 89 LEU A CA 1
ATOM 745 C C . LEU A 1 89 ? -40.664 17.028 -18.322 1.00 84.56 89 LEU A C 1
ATOM 747 O O . LEU A 1 89 ? -41.745 17.556 -18.584 1.00 84.56 89 LEU A O 1
ATOM 751 N N . ARG A 1 90 ? -40.481 15.706 -18.345 1.00 79.06 90 ARG A N 1
ATOM 752 C CA . ARG A 1 90 ? -41.550 14.756 -18.665 1.00 79.06 90 ARG A CA 1
ATOM 753 C C . ARG A 1 90 ? -41.867 13.847 -17.504 1.00 79.06 90 ARG A C 1
ATOM 755 O O . ARG A 1 90 ? -40.956 13.366 -16.828 1.00 79.06 90 ARG A O 1
ATOM 762 N N . GLY A 1 91 ? -43.159 13.600 -17.312 1.00 76.81 91 GLY A N 1
ATOM 763 C CA . GLY A 1 91 ? -43.698 12.848 -16.191 1.00 76.81 91 GLY A CA 1
ATOM 764 C C . GLY A 1 91 ? -43.175 13.424 -14.885 1.00 76.81 91 GLY A C 1
ATOM 765 O O . GLY A 1 91 ? -42.250 12.867 -14.310 1.00 76.81 91 GLY A O 1
ATOM 766 N N . VAL A 1 92 ? -43.722 14.554 -14.444 1.00 83.31 92 VAL A N 1
ATOM 767 C CA . VAL A 1 92 ? -43.309 15.257 -13.219 1.00 83.31 92 VAL A CA 1
ATOM 768 C C . VAL A 1 92 ? -44.240 14.913 -12.062 1.00 83.31 92 VAL A C 1
ATOM 770 O O . VAL A 1 92 ? -45.415 14.638 -12.272 1.00 83.31 92 VAL A O 1
ATOM 773 N N . MET A 1 93 ? -43.729 14.909 -10.836 1.00 84.56 93 MET A N 1
ATOM 774 C CA . MET A 1 93 ? -44.503 14.731 -9.612 1.00 84.56 93 MET A CA 1
ATOM 775 C C . MET A 1 93 ? -44.031 15.734 -8.548 1.00 84.56 93 MET A C 1
ATOM 777 O O . MET A 1 93 ? -42.837 15.758 -8.230 1.00 84.56 93 MET A O 1
ATOM 781 N N . PRO A 1 94 ? -44.928 16.549 -7.971 1.00 85.44 94 PRO A N 1
ATOM 782 C CA . PRO A 1 94 ? -44.622 17.324 -6.778 1.00 85.44 94 PRO A CA 1
ATOM 783 C C . PRO A 1 94 ? -44.510 16.400 -5.562 1.00 85.44 94 PRO A C 1
ATOM 785 O O . PRO A 1 94 ? -45.347 15.526 -5.358 1.00 85.44 94 PRO A O 1
ATOM 788 N N . VAL A 1 95 ? -43.458 16.592 -4.766 1.00 83.44 95 VAL A N 1
ATOM 789 C CA . VAL A 1 95 ? -43.167 15.790 -3.559 1.00 83.44 95 VAL A CA 1
ATOM 790 C C . VAL A 1 95 ? -43.209 16.610 -2.279 1.00 83.44 95 VAL A C 1
ATOM 792 O O . VAL A 1 95 ? -43.312 16.055 -1.191 1.00 83.44 95 VAL A O 1
ATOM 795 N N . HIS A 1 96 ? -43.114 17.931 -2.404 1.00 85.81 96 HIS A N 1
ATOM 796 C CA . HIS A 1 96 ? -43.248 18.853 -1.292 1.00 85.81 96 HIS A CA 1
ATOM 797 C C . HIS A 1 96 ? -43.840 20.162 -1.801 1.00 85.81 96 HIS A C 1
ATOM 799 O O . HIS A 1 96 ? -43.390 20.697 -2.815 1.00 85.81 96 HIS A O 1
ATOM 805 N N . PHE A 1 97 ? -44.833 20.671 -1.083 1.00 86.69 97 PHE A N 1
ATOM 806 C CA . PHE A 1 97 ? -45.456 21.960 -1.333 1.00 86.69 97 PHE A CA 1
ATOM 807 C C . PHE A 1 97 ? -45.657 22.652 0.010 1.00 86.69 97 PHE A C 1
ATOM 809 O O . PHE A 1 97 ? -46.339 22.117 0.885 1.00 86.69 97 PHE A O 1
ATOM 816 N N . MET A 1 98 ? -45.061 23.827 0.172 1.00 86.38 98 MET A N 1
ATOM 817 C CA . MET A 1 98 ? -45.176 24.636 1.378 1.00 86.38 98 MET A CA 1
ATOM 818 C C . MET A 1 98 ? -45.418 26.085 0.985 1.00 86.38 98 MET A C 1
ATOM 820 O O . MET A 1 98 ? -44.682 26.632 0.170 1.00 86.38 98 MET A O 1
ATOM 824 N N . VAL A 1 99 ? -46.421 26.709 1.595 1.00 82.62 99 VAL A N 1
ATOM 825 C CA . VAL A 1 99 ? -46.644 28.153 1.499 1.00 82.62 99 VAL A CA 1
ATOM 826 C C . VAL A 1 99 ? -46.257 28.761 2.835 1.00 82.62 99 VAL A C 1
ATOM 828 O O . VAL A 1 99 ? -46.703 28.281 3.877 1.00 82.62 99 VAL A O 1
ATOM 831 N N . TYR A 1 100 ? -45.432 29.798 2.820 1.00 77.12 100 TYR A N 1
ATOM 832 C CA . TYR A 1 100 ? -45.092 30.549 4.021 1.00 77.12 100 TYR A CA 1
ATOM 833 C C . TYR A 1 100 ? -45.070 32.043 3.720 1.00 77.12 100 TYR A C 1
ATOM 835 O O . TYR A 1 100 ? -44.917 32.467 2.577 1.00 77.12 100 TYR A O 1
ATOM 843 N N . TYR A 1 101 ? -45.280 32.844 4.757 1.00 78.62 101 TYR A N 1
ATOM 844 C CA . TYR A 1 101 ? -45.288 34.295 4.655 1.00 78.62 101 TYR A CA 1
ATOM 845 C C . TYR A 1 101 ? -43.961 34.850 5.163 1.00 78.62 101 TYR A C 1
ATOM 847 O O . TYR A 1 101 ? -43.574 34.593 6.303 1.00 78.62 101 TYR A O 1
ATOM 855 N N . ASP A 1 102 ? -43.294 35.622 4.316 1.00 76.88 102 ASP A N 1
ATOM 856 C CA . ASP A 1 102 ? -42.152 36.448 4.667 1.00 76.88 102 ASP A CA 1
ATOM 857 C C . ASP A 1 102 ? -42.603 37.914 4.733 1.00 76.88 102 ASP A C 1
ATOM 859 O O . ASP A 1 102 ? -43.278 38.417 3.835 1.00 76.88 102 ASP A O 1
ATOM 863 N N . GLN A 1 103 ? -42.251 38.624 5.805 1.00 67.88 103 GLN A N 1
ATOM 864 C CA . GLN A 1 103 ? -42.720 39.997 6.006 1.00 67.88 103 GLN A CA 1
ATOM 865 C C . GLN A 1 103 ? -42.190 40.979 4.945 1.00 67.88 103 GLN A C 1
ATOM 867 O O . GLN A 1 103 ? -42.835 41.995 4.688 1.00 67.88 103 GLN A O 1
ATOM 872 N N . GLN A 1 104 ? -41.028 40.707 4.346 1.00 67.75 104 GLN A N 1
ATOM 873 C CA . GLN A 1 104 ? -40.410 41.556 3.326 1.00 67.75 104 GLN A CA 1
ATOM 874 C C . GLN A 1 104 ? -40.795 41.129 1.906 1.00 67.75 104 GLN A C 1
ATOM 876 O O . GLN A 1 104 ? -40.918 41.982 1.030 1.00 67.75 104 GLN A O 1
ATOM 881 N N . GLN A 1 105 ? -40.988 39.829 1.677 1.00 64.19 105 GLN A N 1
ATOM 882 C CA . GLN A 1 105 ? -41.191 39.248 0.343 1.00 64.19 105 GLN A CA 1
ATOM 883 C C . GLN A 1 105 ? -42.641 38.812 0.073 1.00 64.19 105 GLN A C 1
ATOM 885 O O . GLN A 1 105 ? -42.980 38.463 -1.056 1.00 64.19 105 GLN A O 1
ATOM 890 N N . GLY A 1 106 ? -43.517 38.870 1.077 1.00 78.62 106 GLY A N 1
ATOM 891 C CA . GLY A 1 106 ? -44.916 38.462 0.979 1.00 78.62 106 GLY A CA 1
ATOM 892 C C . GLY A 1 106 ? -45.108 36.949 1.115 1.00 78.62 106 GLY A C 1
ATOM 893 O O . GLY A 1 106 ? -44.299 36.248 1.720 1.00 78.62 106 GLY A O 1
ATOM 894 N N . MET A 1 107 ? -46.221 36.426 0.590 1.00 80.19 107 MET A N 1
ATOM 895 C CA . MET A 1 107 ? -46.444 34.978 0.573 1.00 80.19 107 MET A CA 1
ATOM 896 C C . MET A 1 107 ? -45.608 34.320 -0.519 1.00 80.19 107 MET A C 1
ATOM 898 O O . MET A 1 107 ? -45.688 34.697 -1.687 1.00 80.19 107 MET A O 1
ATOM 902 N N . LEU A 1 108 ? -44.851 33.303 -0.133 1.00 84.62 108 LEU A N 1
ATOM 903 C CA . LEU A 1 108 ? -43.970 32.540 -0.998 1.00 84.62 108 LEU A CA 1
ATOM 904 C C . LEU A 1 108 ? -44.374 31.071 -0.991 1.00 84.62 108 LEU A C 1
ATOM 906 O O . LEU A 1 108 ? -44.770 30.513 0.035 1.00 84.62 108 LEU A O 1
ATOM 910 N N . VAL A 1 109 ? -44.225 30.435 -2.143 1.00 86.31 109 VAL A N 1
ATOM 911 C CA . VAL A 1 109 ? -44.372 28.995 -2.317 1.00 86.31 109 VAL A CA 1
ATOM 912 C C . VAL A 1 109 ? -42.988 28.385 -2.452 1.00 86.31 109 VAL A C 1
ATOM 914 O O . VAL A 1 109 ? -42.218 28.794 -3.314 1.00 86.31 109 VAL A O 1
ATOM 917 N N . CYS A 1 110 ? -42.696 27.367 -1.648 1.00 89.50 110 CYS A N 1
ATOM 918 C CA . CYS A 1 110 ? -41.609 26.423 -1.873 1.00 89.50 110 CYS A CA 1
ATOM 919 C C . CYS A 1 110 ? -42.178 25.121 -2.436 1.00 89.50 110 CYS A C 1
ATOM 921 O O . CYS A 1 110 ? -42.944 24.420 -1.770 1.00 89.50 110 CYS A O 1
ATOM 923 N N . LEU A 1 111 ? -41.759 24.777 -3.649 1.00 90.38 111 LEU A N 1
ATOM 924 C CA . LEU A 1 111 ? -42.199 23.596 -4.376 1.00 90.38 111 LEU A CA 1
ATOM 925 C C . LEU A 1 111 ? -40.997 22.702 -4.687 1.00 90.38 111 LEU A C 1
ATOM 927 O O . LEU A 1 111 ? -40.021 23.151 -5.282 1.00 90.38 111 LEU A O 1
ATOM 931 N N . THR A 1 112 ? -41.087 21.422 -4.335 1.00 90.12 112 THR A N 1
ATOM 932 C CA . THR A 1 112 ? -40.111 20.409 -4.749 1.00 90.12 112 THR A CA 1
ATOM 933 C C . THR A 1 112 ? -40.765 19.430 -5.710 1.00 90.12 112 THR A C 1
ATOM 935 O O . THR A 1 112 ? -41.800 18.836 -5.401 1.00 90.12 112 THR A O 1
ATOM 938 N N . LEU A 1 113 ? -40.130 19.230 -6.861 1.00 87.62 113 LEU A N 1
ATOM 939 C CA . LEU A 1 113 ? -40.570 18.343 -7.931 1.00 87.62 113 LEU A CA 1
ATOM 940 C C . LEU A 1 113 ? -39.557 17.219 -8.155 1.00 87.62 113 LEU A C 1
ATOM 942 O O . LEU A 1 113 ? -38.362 17.392 -7.936 1.00 87.62 113 LEU A O 1
ATOM 946 N N . THR A 1 114 ? -40.022 16.093 -8.677 1.00 83.00 114 THR A N 1
ATOM 947 C CA . THR A 1 114 ? -39.192 15.063 -9.317 1.00 83.00 114 THR A CA 1
ATOM 948 C C . THR A 1 114 ? -39.755 14.759 -10.706 1.00 83.00 114 THR A C 1
ATOM 950 O O . THR A 1 114 ? -40.952 14.926 -10.925 1.00 83.00 114 THR A O 1
ATOM 953 N N . ALA A 1 115 ? -38.917 14.362 -11.664 1.00 78.50 115 ALA A N 1
ATOM 954 C CA . ALA A 1 115 ? -39.315 14.130 -13.054 1.00 78.50 115 ALA A CA 1
ATOM 955 C C . ALA A 1 115 ? -38.752 12.807 -13.580 1.00 78.50 115 ALA A C 1
ATOM 957 O O . ALA A 1 115 ? -37.646 12.419 -13.205 1.00 78.50 115 ALA A O 1
ATOM 958 N N . ASN A 1 116 ? -39.505 12.145 -14.457 1.00 69.69 116 ASN A N 1
ATOM 959 C CA . ASN A 1 116 ? -39.121 10.879 -15.071 1.00 69.69 116 ASN A CA 1
ATOM 960 C C . ASN A 1 116 ? -38.078 11.074 -16.180 1.00 69.69 116 ASN A C 1
ATOM 962 O O . ASN A 1 116 ? -37.060 10.391 -16.191 1.00 69.69 116 ASN A O 1
ATOM 966 N N . GLU A 1 117 ? -38.292 12.034 -17.083 1.00 68.25 117 GLU A N 1
ATOM 967 C CA . GLU A 1 117 ? -37.293 12.421 -18.086 1.00 68.25 117 GLU A CA 1
ATOM 968 C C . GLU A 1 117 ? -37.027 13.921 -18.024 1.00 68.25 117 GLU A C 1
ATOM 970 O O . GLU A 1 117 ? -37.900 14.724 -17.685 1.00 68.25 117 GLU A O 1
ATOM 975 N N . ARG A 1 118 ? -35.799 14.306 -18.371 1.00 72.25 118 ARG A N 1
ATOM 976 C CA . ARG A 1 118 ? -35.365 15.702 -18.406 1.00 72.25 118 ARG A CA 1
ATOM 977 C C . ARG A 1 118 ? -34.531 15.932 -19.649 1.00 72.25 118 ARG A C 1
ATOM 979 O O . ARG A 1 118 ? -33.559 15.222 -19.877 1.00 72.25 118 ARG A O 1
ATOM 986 N N . ILE A 1 119 ? -34.900 16.930 -20.435 1.00 66.44 119 ILE A N 1
ATOM 987 C CA . ILE A 1 119 ? -34.205 17.307 -21.661 1.00 66.44 119 ILE A CA 1
ATOM 988 C C . ILE A 1 119 ? -33.729 18.744 -21.469 1.00 66.44 119 ILE A C 1
ATOM 990 O O . ILE A 1 119 ? -34.524 19.637 -21.187 1.00 66.44 119 ILE A O 1
ATOM 994 N N . TYR A 1 120 ? -32.424 18.965 -21.588 1.00 69.12 120 TYR A N 1
ATOM 995 C CA . TYR A 1 120 ? -31.805 20.280 -21.434 1.00 69.12 120 TYR A CA 1
ATOM 996 C C . TYR A 1 120 ? -31.278 20.769 -22.784 1.00 69.12 120 TYR A C 1
ATOM 998 O O . TYR A 1 120 ? -30.632 20.020 -23.518 1.00 69.12 120 TYR A O 1
ATOM 1006 N N . ASN A 1 121 ? -31.587 22.023 -23.139 1.00 58.50 121 ASN A N 1
ATOM 1007 C CA . ASN A 1 121 ? -31.152 22.685 -24.381 1.00 58.50 121 ASN A CA 1
ATOM 1008 C C . ASN A 1 121 ? -31.291 21.823 -25.656 1.00 58.50 121 ASN A C 1
ATOM 1010 O O . ASN A 1 121 ? -30.449 21.877 -26.551 1.00 58.50 121 ASN A O 1
ATOM 1014 N N . ARG A 1 122 ? -32.360 21.017 -25.746 1.00 51.25 122 ARG A N 1
ATOM 1015 C CA . ARG A 1 122 ? -32.670 20.119 -26.881 1.00 51.25 122 ARG A CA 1
ATOM 1016 C C . ARG A 1 122 ? -31.615 19.037 -27.185 1.00 51.25 122 ARG A C 1
ATOM 1018 O O . ARG A 1 122 ? -31.725 18.368 -28.212 1.00 51.25 122 ARG A O 1
ATOM 1025 N N . PHE A 1 123 ? -30.641 18.803 -26.303 1.00 40.47 123 PHE A N 1
ATOM 1026 C CA . PHE A 1 123 ? -29.750 17.641 -26.365 1.00 40.47 123 PHE A CA 1
ATOM 1027 C C . PHE A 1 123 ? -30.357 16.487 -25.549 1.00 40.47 123 PHE A C 1
ATOM 1029 O O . PHE A 1 123 ? -30.701 16.652 -24.380 1.00 40.47 123 PHE A O 1
ATOM 1036 N N . MET A 1 124 ? -30.524 15.310 -26.167 1.00 35.22 124 MET A N 1
ATOM 1037 C CA . MET A 1 124 ? -31.077 14.130 -25.487 1.00 35.22 124 MET A CA 1
ATOM 1038 C C . MET A 1 124 ? -30.042 13.507 -24.541 1.00 35.22 124 MET A C 1
ATOM 1040 O O . MET A 1 124 ? -29.208 12.713 -24.966 1.00 35.22 124 MET A O 1
ATOM 1044 N N . GLY A 1 125 ? -30.129 13.837 -23.254 1.00 42.44 125 GLY A N 1
ATOM 1045 C CA . GLY A 1 125 ? -29.588 13.030 -22.161 1.00 42.44 125 GLY A CA 1
ATOM 1046 C C . GLY A 1 125 ? -30.728 12.298 -21.457 1.00 42.44 125 GLY A C 1
ATOM 1047 O O . GLY A 1 125 ? -31.214 12.765 -20.435 1.00 42.44 125 GLY A O 1
ATOM 1048 N N . ALA A 1 126 ? -31.208 11.185 -22.019 1.00 38.38 126 ALA A N 1
ATOM 1049 C CA . ALA A 1 126 ? -32.185 10.340 -21.335 1.00 38.38 126 ALA A CA 1
ATOM 1050 C C . ALA A 1 126 ? -31.459 9.496 -20.275 1.00 38.38 126 ALA A C 1
ATOM 1052 O O . ALA A 1 126 ? -30.913 8.437 -20.581 1.00 38.38 126 ALA A O 1
ATOM 1053 N N . GLU A 1 127 ? -31.412 9.980 -19.036 1.00 46.50 127 GLU A N 1
ATOM 1054 C CA . GLU A 1 127 ? -31.013 9.167 -17.884 1.00 46.50 127 GLU A CA 1
ATOM 1055 C C . GLU A 1 127 ? -32.282 8.599 -17.231 1.00 46.50 127 GLU A C 1
ATOM 1057 O O . GLU A 1 127 ? -33.185 9.351 -16.877 1.00 46.50 127 GLU A O 1
ATOM 1062 N N . PHE A 1 128 ? -32.387 7.272 -17.115 1.00 40.06 128 PHE A N 1
ATOM 1063 C CA . PHE A 1 128 ? -33.497 6.619 -16.415 1.00 40.06 128 PHE A CA 1
ATOM 1064 C C . PHE A 1 128 ? -33.302 6.760 -14.895 1.00 40.06 128 PHE A C 1
ATOM 1066 O O . PHE A 1 128 ? -32.262 6.354 -14.374 1.00 40.06 128 PHE A O 1
ATOM 1073 N N . PHE A 1 129 ? -34.294 7.305 -14.182 1.00 48.78 129 PHE A N 1
ATOM 1074 C CA . PHE A 1 129 ? -34.277 7.460 -12.719 1.00 48.78 129 PHE A CA 1
ATOM 1075 C C . PHE A 1 129 ? -35.143 6.393 -12.027 1.00 48.78 129 PHE A C 1
ATOM 1077 O O . PHE A 1 129 ? -36.064 5.834 -12.626 1.00 48.78 129 PHE A O 1
ATOM 1084 N N . PHE A 1 130 ? -34.867 6.101 -10.750 1.00 42.66 130 PHE A N 1
ATOM 1085 C CA . PHE A 1 130 ? -35.740 5.242 -9.944 1.00 42.66 130 PHE A CA 1
ATOM 1086 C C . PHE A 1 130 ? -37.116 5.907 -9.783 1.00 42.66 130 PHE A C 1
ATOM 1088 O O . PHE A 1 130 ? -37.222 7.021 -9.274 1.00 42.66 130 PHE A O 1
ATOM 1095 N N . LEU A 1 131 ? -38.177 5.218 -10.213 1.00 42.47 131 LEU A N 1
ATOM 1096 C CA . LEU A 1 131 ? -39.553 5.673 -10.015 1.00 42.47 131 LEU A CA 1
ATOM 1097 C C . LEU A 1 131 ? -39.920 5.568 -8.532 1.00 42.47 131 LEU A C 1
ATOM 1099 O O . LEU A 1 131 ? -39.992 4.466 -7.985 1.00 42.47 131 LEU A O 1
ATOM 1103 N N . TYR A 1 132 ? -40.218 6.700 -7.898 1.00 47.72 132 TYR A N 1
ATOM 1104 C CA . TYR A 1 132 ? -40.782 6.708 -6.553 1.00 47.72 132 TYR A CA 1
ATOM 1105 C C . TYR A 1 132 ? -42.291 6.436 -6.628 1.00 47.72 132 TYR A C 1
ATOM 1107 O O . TYR A 1 132 ? -43.026 7.145 -7.314 1.00 47.72 132 TYR A O 1
ATOM 1115 N N . ARG A 1 133 ? -42.768 5.398 -5.927 1.00 41.12 133 ARG A N 1
ATOM 1116 C CA . ARG A 1 133 ? -44.200 5.160 -5.682 1.00 41.12 133 ARG A CA 1
ATOM 1117 C C . ARG A 1 133 ? -44.475 5.336 -4.196 1.00 41.12 133 ARG A C 1
ATOM 1119 O O . ARG A 1 133 ? -43.966 4.565 -3.388 1.00 41.12 133 ARG A O 1
ATOM 1126 N N . PHE A 1 134 ? -45.291 6.324 -3.851 1.00 43.16 134 PHE A N 1
ATOM 1127 C CA . PHE A 1 134 ? -45.754 6.542 -2.484 1.00 43.16 134 PHE A CA 1
ATOM 1128 C C . PHE A 1 134 ? -47.196 6.043 -2.358 1.00 43.16 134 PHE A C 1
ATOM 1130 O O . PHE A 1 134 ? -48.029 6.344 -3.210 1.00 43.16 134 PHE A O 1
ATOM 1137 N N . TRP A 1 135 ? -47.497 5.289 -1.302 1.00 33.94 135 TRP A N 1
ATOM 1138 C CA . TRP A 1 135 ? -48.872 4.969 -0.917 1.00 33.94 135 TRP A CA 1
ATOM 1139 C C . TRP A 1 135 ? -49.300 5.981 0.141 1.00 33.94 135 TRP A C 1
ATOM 1141 O O . TRP A 1 135 ? -48.626 6.112 1.162 1.00 33.94 135 TRP A O 1
ATOM 1151 N N . TYR A 1 136 ? -50.387 6.714 -0.103 1.00 37.12 136 TYR A N 1
ATOM 1152 C CA . TYR A 1 136 ? -50.954 7.585 0.922 1.00 37.12 136 TYR A CA 1
ATOM 1153 C C . TYR A 1 136 ? -51.649 6.698 1.959 1.00 37.12 136 TYR A C 1
ATOM 1155 O O . TYR A 1 136 ? -52.666 6.073 1.666 1.00 37.12 136 TYR A O 1
ATOM 1163 N N . LEU A 1 137 ? -51.075 6.600 3.155 1.00 35.28 137 LEU A N 1
ATOM 1164 C CA . LEU A 1 137 ? -51.826 6.214 4.343 1.00 35.28 137 LEU A CA 1
ATOM 1165 C C . LEU A 1 137 ? -52.454 7.503 4.864 1.00 35.28 137 LEU A C 1
ATOM 1167 O O . LEU A 1 137 ? -51.721 8.434 5.200 1.00 35.28 137 LEU A O 1
ATOM 1171 N N . GLU A 1 138 ? -53.788 7.582 4.881 1.00 36.28 138 GLU A N 1
ATOM 1172 C CA . GLU A 1 138 ? -54.476 8.645 5.616 1.00 36.28 138 GLU A CA 1
ATOM 1173 C C . GLU A 1 138 ? -53.913 8.668 7.037 1.00 36.28 138 GLU A C 1
ATOM 1175 O O . GLU A 1 138 ? -53.957 7.669 7.757 1.00 36.28 138 GLU A O 1
ATOM 1180 N N . ALA A 1 139 ? -53.307 9.792 7.414 1.00 36.06 139 ALA A N 1
ATOM 1181 C CA . ALA A 1 139 ? -52.871 9.985 8.781 1.00 36.06 139 ALA A CA 1
ATOM 1182 C C . ALA A 1 139 ? -54.119 9.993 9.668 1.00 36.06 139 ALA A C 1
ATOM 1184 O O . ALA A 1 139 ? -55.057 10.739 9.386 1.00 36.06 139 ALA A O 1
ATOM 1185 N N . GLU A 1 140 ? -54.128 9.194 10.741 1.00 36.53 140 GLU A N 1
ATOM 1186 C CA . GLU A 1 140 ? -55.116 9.373 11.805 1.00 36.53 140 GLU A CA 1
ATOM 1187 C C . GLU A 1 140 ? -55.069 10.840 12.247 1.00 36.53 140 GLU A C 1
ATOM 1189 O O . GLU A 1 140 ? -54.028 11.326 12.709 1.00 36.53 140 GLU A O 1
ATOM 1194 N N . GLU A 1 141 ? -56.178 11.560 12.056 1.00 35.09 141 GLU A N 1
ATOM 1195 C CA . GLU A 1 141 ? -56.311 12.953 12.464 1.00 35.09 141 GLU A CA 1
ATOM 1196 C C . GLU A 1 141 ? -56.096 13.052 13.975 1.00 35.09 141 GLU A C 1
ATOM 1198 O O . GLU A 1 141 ? -56.992 12.817 14.789 1.00 35.09 141 GLU A O 1
ATOM 1203 N N . LYS A 1 142 ? -54.883 13.434 14.377 1.00 37.28 142 LYS A N 1
ATOM 1204 C CA . LYS A 1 142 ? -54.673 13.961 15.719 1.00 37.28 142 LYS A CA 1
ATOM 1205 C C . LYS A 1 142 ? -55.347 15.332 15.767 1.00 37.28 142 LYS A C 1
ATOM 1207 O O . LYS A 1 142 ? -55.041 16.172 14.917 1.00 37.28 142 LYS A O 1
ATOM 1212 N N . PRO A 1 143 ? -56.232 15.588 16.743 1.00 32.50 143 PRO A N 1
ATOM 1213 C CA . PRO A 1 143 ? -56.931 16.861 16.836 1.00 32.50 143 PRO A CA 1
ATOM 1214 C C . PRO A 1 143 ? -55.920 18.011 16.885 1.00 32.50 143 PRO A C 1
ATOM 1216 O O . PRO A 1 143 ? -54.975 17.984 17.681 1.00 32.50 143 PRO A O 1
ATOM 1219 N N . GLN A 1 144 ? -56.116 19.014 16.024 1.00 32.38 144 GLN A N 1
ATOM 1220 C CA . GLN A 1 144 ? -55.317 20.237 16.016 1.00 32.38 144 GLN A CA 1
ATOM 1221 C C . GLN A 1 144 ? -55.374 20.891 17.403 1.00 32.38 144 GLN A C 1
ATOM 1223 O O . GLN A 1 144 ? -56.405 21.420 17.821 1.00 32.38 144 GLN A O 1
ATOM 1228 N N . ARG A 1 145 ? -54.249 20.870 18.124 1.00 35.50 145 ARG A N 1
ATOM 1229 C CA . ARG A 1 145 ? -54.036 21.752 19.274 1.00 35.50 145 ARG A CA 1
ATOM 1230 C C . ARG A 1 145 ? -53.734 23.155 18.753 1.00 35.50 145 ARG A C 1
ATOM 1232 O O . ARG A 1 145 ? -52.897 23.317 17.869 1.00 35.50 145 ARG A O 1
ATOM 1239 N N . MET A 1 146 ? -54.408 24.148 19.334 1.00 33.78 146 MET A N 1
ATOM 1240 C CA . MET A 1 146 ? -54.092 25.572 19.195 1.00 33.78 146 MET A CA 1
ATOM 1241 C C . MET A 1 146 ? -52.575 25.810 19.271 1.00 33.78 146 MET A C 1
ATOM 1243 O O . MET A 1 146 ? -51.902 25.217 20.116 1.00 33.78 146 MET A O 1
ATOM 1247 N N . LEU A 1 147 ? -52.051 26.689 18.408 1.00 36.84 147 LEU A N 1
ATOM 1248 C CA . LEU A 1 147 ? -50.673 27.185 18.467 1.00 36.84 147 LEU A CA 1
ATOM 1249 C C . LEU A 1 147 ? -50.402 27.774 19.859 1.00 36.84 147 LEU A C 1
ATOM 1251 O O . LEU A 1 147 ? -50.851 28.878 20.164 1.00 36.84 147 LEU A O 1
ATOM 1255 N N . SER A 1 148 ? -49.674 27.037 20.702 1.00 48.56 148 SER A N 1
ATOM 1256 C CA . SER A 1 148 ? -49.064 27.600 21.903 1.00 48.56 148 SER A CA 1
ATOM 1257 C C . SER A 1 148 ? -47.659 28.094 21.540 1.00 48.56 148 SER A C 1
ATOM 1259 O O . SER A 1 148 ? -46.834 27.339 21.015 1.00 48.56 148 SER A O 1
ATOM 1261 N N . TYR A 1 149 ? -47.400 29.380 21.807 1.00 62.84 149 TYR A N 1
ATOM 1262 C CA . TYR A 1 149 ? -46.061 29.992 21.837 1.00 62.84 149 TYR A CA 1
ATOM 1263 C C . TYR A 1 149 ? -45.319 29.625 23.129 1.00 62.84 149 TYR A C 1
ATOM 1265 O O . TYR A 1 149 ? -44.554 30.416 23.676 1.00 62.84 149 TYR A O 1
ATOM 1273 N N . GLU A 1 150 ? -45.620 28.456 23.686 1.00 70.12 150 GLU A N 1
ATOM 1274 C CA . GLU A 1 150 ? -44.926 27.983 24.867 1.00 70.12 150 GLU A CA 1
ATOM 1275 C C . GLU A 1 150 ? -43.536 27.508 24.443 1.00 70.12 150 GLU A C 1
ATOM 1277 O O . GLU A 1 150 ? -43.416 26.824 23.417 1.00 70.12 150 GLU A O 1
ATOM 1282 N N . PRO A 1 151 ? -42.497 27.869 25.209 1.00 73.88 151 PRO A N 1
ATOM 1283 C CA . PRO A 1 151 ? -41.139 27.442 24.930 1.00 73.88 151 PRO A CA 1
ATOM 1284 C C . PRO A 1 151 ? -41.069 25.913 24.974 1.00 73.88 151 PRO A C 1
ATOM 1286 O O . PRO A 1 151 ? -41.695 25.257 25.812 1.00 73.88 151 PRO A O 1
ATOM 1289 N N . ARG A 1 152 ? -40.339 25.328 24.030 1.00 74.94 152 ARG A N 1
ATOM 1290 C CA . ARG A 1 152 ? -40.167 23.882 23.910 1.00 74.94 152 ARG A CA 1
ATOM 1291 C C . ARG A 1 152 ? -38.701 23.521 23.930 1.00 74.94 152 ARG A C 1
ATOM 1293 O O . ARG A 1 152 ? -37.898 24.149 23.251 1.00 74.94 152 ARG A O 1
ATOM 1300 N N . PHE A 1 153 ? -38.371 22.491 24.690 1.00 75.38 153 PHE A N 1
ATOM 1301 C CA . PHE A 1 153 ? -37.087 21.816 24.610 1.00 75.38 153 PHE A CA 1
ATOM 1302 C C . PHE A 1 153 ? -37.186 20.715 23.552 1.00 75.38 153 PHE A C 1
ATOM 1304 O O . PHE A 1 153 ? -38.053 19.842 23.671 1.00 75.38 153 PHE A O 1
ATOM 1311 N N . ASP A 1 154 ? -36.326 20.780 22.537 1.00 75.88 154 ASP A N 1
ATOM 1312 C CA . ASP A 1 154 ? -36.326 19.869 21.389 1.00 75.88 154 ASP A CA 1
ATOM 1313 C C . ASP A 1 154 ? -35.287 18.748 21.546 1.00 75.88 154 ASP A C 1
ATOM 1315 O O . ASP A 1 154 ? -35.521 17.625 21.098 1.00 75.88 154 ASP A O 1
ATOM 1319 N N . GLY A 1 155 ? -34.166 19.013 22.226 1.00 75.06 155 GLY A N 1
ATOM 1320 C CA . GLY A 1 155 ? -33.099 18.031 22.407 1.00 75.06 155 GLY A CA 1
ATOM 1321 C C . GLY A 1 155 ? -31.803 18.613 22.969 1.00 75.06 155 GLY A C 1
ATOM 1322 O O . GLY A 1 155 ? -31.716 19.793 23.303 1.00 75.06 155 GLY A O 1
ATOM 1323 N N . TYR A 1 156 ? -30.784 17.761 23.090 1.00 81.69 156 TYR A N 1
ATOM 1324 C CA . TYR A 1 156 ? -29.419 18.172 23.423 1.00 81.69 156 TYR A CA 1
ATOM 1325 C C . TYR A 1 156 ? -28.386 17.179 22.874 1.00 81.69 156 TYR A C 1
ATOM 1327 O O . TYR A 1 156 ? -28.720 16.038 22.534 1.00 81.69 156 TYR A O 1
ATOM 1335 N N . TYR A 1 157 ? -27.126 17.604 22.812 1.00 79.88 157 TYR A N 1
ATOM 1336 C CA . TYR A 1 157 ? -25.974 16.762 22.485 1.00 79.88 157 TYR A CA 1
ATOM 1337 C C . TYR A 1 157 ? -24.655 17.392 22.970 1.00 79.88 157 TYR A C 1
ATOM 1339 O O . TYR A 1 157 ? -24.655 18.532 23.432 1.00 79.88 157 TYR A O 1
ATOM 1347 N N . PHE A 1 158 ? -23.543 16.653 22.878 1.00 80.31 158 PHE A N 1
ATOM 1348 C CA . PHE A 1 158 ? -22.201 17.151 23.204 1.00 80.31 158 PHE A CA 1
ATOM 1349 C C . PHE A 1 158 ? -21.374 17.408 21.939 1.00 80.31 158 PHE A C 1
ATOM 1351 O O . PHE A 1 158 ? -21.473 16.656 20.966 1.00 80.31 158 PHE A O 1
ATOM 1358 N N . GLU A 1 159 ? -20.547 18.449 21.964 1.00 84.69 159 GLU A N 1
ATOM 1359 C CA . GLU A 1 159 ? -19.541 18.760 20.941 1.00 84.69 159 GLU A CA 1
ATOM 1360 C C . GLU A 1 159 ? -18.143 18.870 21.562 1.00 84.69 159 GLU A C 1
ATOM 1362 O O . GLU A 1 159 ? -18.004 19.249 22.730 1.00 84.69 159 GLU A O 1
ATOM 1367 N N . ASP A 1 160 ? -17.113 18.564 20.771 1.00 79.62 160 ASP A N 1
ATOM 1368 C CA . ASP A 1 160 ? -15.716 18.861 21.107 1.00 79.62 160 ASP A CA 1
ATOM 1369 C C . ASP A 1 160 ? -15.372 20.331 20.826 1.00 79.62 160 ASP A C 1
ATOM 1371 O O . ASP A 1 160 ? -16.206 21.131 20.385 1.00 79.62 160 ASP A O 1
ATOM 1375 N N . SER A 1 161 ? -14.118 20.703 21.088 1.00 77.44 161 SER A N 1
ATOM 1376 C CA . SER A 1 161 ? -13.593 22.039 20.794 1.00 77.44 161 SER A CA 1
ATOM 1377 C C . SER A 1 161 ? -13.653 22.418 19.311 1.00 77.44 161 SER A C 1
ATOM 1379 O O . SER A 1 161 ? -13.699 23.607 19.000 1.00 77.44 161 SER A O 1
ATOM 1381 N N . ASP A 1 162 ? -13.691 21.432 18.412 1.00 73.88 162 ASP A N 1
ATOM 1382 C CA . ASP A 1 162 ? -13.743 21.618 16.960 1.00 73.88 162 ASP A CA 1
ATOM 1383 C C . ASP A 1 162 ? -15.191 21.657 16.424 1.00 73.88 162 ASP A C 1
ATOM 1385 O O . ASP A 1 162 ? -15.413 21.837 15.224 1.00 73.88 162 ASP A O 1
ATOM 1389 N N . GLY A 1 163 ? -16.194 21.530 17.305 1.00 74.06 163 GLY A N 1
ATOM 1390 C CA . GLY A 1 163 ? -17.618 21.550 16.962 1.00 74.06 163 GLY A CA 1
ATOM 1391 C C . GLY A 1 163 ? -18.140 20.232 16.385 1.00 74.06 163 GLY A C 1
ATOM 1392 O O . GLY A 1 163 ? -19.232 20.197 15.815 1.00 74.06 163 GLY A O 1
ATOM 1393 N N . LYS A 1 164 ? -17.384 19.137 16.499 1.00 75.38 164 LYS A N 1
ATOM 1394 C CA . LYS A 1 164 ? -17.833 17.809 16.083 1.00 75.38 164 LYS A CA 1
ATOM 1395 C C . LYS A 1 164 ? -18.652 17.180 17.204 1.00 75.38 164 LYS A C 1
ATOM 1397 O O . LYS A 1 164 ? -18.265 17.185 18.369 1.00 75.38 164 LYS A O 1
ATOM 1402 N N . ARG A 1 165 ? -19.791 16.595 16.832 1.00 80.00 165 ARG A N 1
ATOM 1403 C CA . ARG A 1 165 ? -20.662 15.877 17.766 1.00 80.00 165 ARG A CA 1
ATOM 1404 C C . ARG A 1 165 ? -19.924 14.676 18.360 1.00 80.00 165 ARG A C 1
ATOM 1406 O O . ARG A 1 165 ? -19.444 13.822 17.613 1.00 80.00 165 ARG A O 1
ATOM 1413 N N . ILE A 1 166 ? -19.874 14.618 19.685 1.00 71.81 166 ILE A N 1
ATOM 1414 C CA . ILE A 1 166 ? -19.289 13.518 20.449 1.00 71.81 166 ILE A CA 1
ATOM 1415 C C . ILE A 1 166 ? -20.424 12.651 20.997 1.00 71.81 166 ILE A C 1
ATOM 1417 O O . ILE A 1 166 ? -21.455 13.163 21.448 1.00 71.81 166 ILE A O 1
ATOM 1421 N N . GLU A 1 167 ? -20.245 11.334 20.963 1.00 65.88 167 GLU A N 1
ATOM 1422 C CA . GLU A 1 167 ? -21.124 10.435 21.702 1.00 65.88 167 GLU A CA 1
ATOM 1423 C C . GLU A 1 167 ? -20.811 10.516 23.196 1.00 65.88 167 GLU A C 1
ATOM 1425 O O . GLU A 1 167 ? -19.656 10.522 23.608 1.00 65.88 167 GLU A O 1
ATOM 1430 N N . LYS A 1 168 ? -21.849 10.588 24.031 1.00 62.22 168 LYS A N 1
ATOM 1431 C CA . LYS A 1 168 ? -21.676 10.758 25.480 1.00 62.22 168 LYS A CA 1
ATOM 1432 C C . LYS A 1 168 ? -20.820 9.639 26.102 1.00 62.22 168 LYS A C 1
ATOM 1434 O O . LYS A 1 168 ? -20.079 9.889 27.042 1.00 62.22 168 LYS A O 1
ATOM 1439 N N . ASP A 1 169 ? -20.885 8.432 25.550 1.00 58.47 169 ASP A N 1
ATOM 1440 C CA . ASP A 1 169 ? -20.172 7.254 26.058 1.00 58.47 169 ASP A CA 1
ATOM 1441 C C . ASP A 1 169 ? -18.651 7.329 25.823 1.00 58.47 169 ASP A C 1
ATOM 1443 O O . ASP A 1 169 ? -17.907 6.497 26.331 1.00 58.47 169 ASP A O 1
ATOM 1447 N N . THR A 1 170 ? -18.174 8.334 25.079 1.00 59.50 170 THR A N 1
ATOM 1448 C CA . THR A 1 170 ? -16.743 8.617 24.909 1.00 59.50 170 THR A CA 1
ATOM 1449 C C . THR A 1 170 ? -16.261 9.777 25.784 1.00 59.50 170 THR A C 1
ATOM 1451 O O . THR A 1 170 ? -15.149 10.259 25.574 1.00 59.50 170 THR A O 1
ATOM 1454 N N . LEU A 1 171 ? -17.093 10.273 26.710 1.00 69.38 171 LEU A N 1
ATOM 1455 C CA . LEU A 1 171 ? -16.687 11.289 27.679 1.00 69.38 171 LEU A CA 1
ATOM 1456 C C . LEU A 1 171 ? -15.850 10.668 28.805 1.00 69.38 171 LEU A C 1
ATOM 1458 O O . LEU A 1 171 ? -16.135 9.564 29.264 1.00 69.38 171 LEU A O 1
ATOM 1462 N N . TYR A 1 172 ? -14.837 11.389 29.276 1.00 66.12 172 TYR A N 1
ATOM 1463 C CA . TYR A 1 172 ? -13.958 10.972 30.378 1.00 66.12 172 TYR A CA 1
ATOM 1464 C C . TYR A 1 172 ? -13.694 12.149 31.329 1.00 66.12 172 TYR A C 1
ATOM 1466 O O . TYR A 1 172 ? -13.934 13.283 30.923 1.00 66.12 172 TYR A O 1
ATOM 1474 N N . PRO A 1 173 ? -13.234 11.936 32.578 1.00 72.75 173 PRO A N 1
ATOM 1475 C CA . PRO A 1 173 ? -12.952 13.024 33.519 1.00 72.75 173 PRO A CA 1
ATOM 1476 C C . PRO A 1 173 ? -11.900 14.017 33.004 1.00 72.75 173 PRO A C 1
ATOM 1478 O O . PRO A 1 173 ? -11.010 13.652 32.240 1.00 72.75 173 PRO A O 1
ATOM 1481 N N . GLU A 1 174 ? -11.970 15.264 33.462 1.00 75.62 174 GLU A N 1
ATOM 1482 C CA . GLU A 1 174 ? -11.101 16.385 33.074 1.00 75.62 174 GLU A CA 1
ATOM 1483 C C . GLU A 1 174 ? -11.202 16.810 31.595 1.00 75.62 174 GLU A C 1
ATOM 1485 O O . GLU A 1 174 ? -10.373 17.580 31.105 1.00 75.62 174 GLU A O 1
ATOM 1490 N N . GLN A 1 175 ? -12.225 16.351 30.872 1.00 77.44 175 GLN A N 1
ATOM 1491 C CA . GLN A 1 175 ? -12.468 16.701 29.477 1.00 77.44 175 GLN A CA 1
ATOM 1492 C C . GLN A 1 175 ? -13.295 17.987 29.368 1.00 77.44 175 GLN A C 1
ATOM 1494 O O . GLN A 1 175 ? -14.360 18.121 29.969 1.00 77.44 175 GLN A O 1
ATOM 1499 N N . GLU A 1 176 ? -12.839 18.925 28.538 1.00 82.19 176 GLU A N 1
ATOM 1500 C CA . GLU A 1 176 ? -13.635 20.096 28.167 1.00 82.19 176 GLU A CA 1
ATOM 1501 C C . GLU A 1 176 ? -14.567 19.765 26.994 1.00 82.19 176 GLU A C 1
ATOM 1503 O O . GLU A 1 176 ? -14.114 19.332 25.933 1.00 82.19 176 GLU A O 1
ATOM 1508 N N . VAL A 1 177 ? -15.867 20.008 27.162 1.00 84.25 177 VAL A N 1
ATOM 1509 C CA . VAL A 1 177 ? -16.893 19.750 26.141 1.00 84.25 177 VAL A CA 1
ATOM 1510 C C . VAL A 1 177 ? -17.921 20.871 26.070 1.00 84.25 177 VAL A C 1
ATOM 1512 O O . VAL A 1 177 ? -18.068 21.666 26.998 1.00 84.25 177 VAL A O 1
ATOM 1515 N N . TYR A 1 178 ? -18.673 20.924 24.973 1.00 86.31 178 TYR A N 1
ATOM 1516 C CA . TYR A 1 178 ? -19.813 21.823 24.828 1.00 86.31 178 TYR A CA 1
ATOM 1517 C C . TYR A 1 178 ? -21.130 21.055 24.919 1.00 86.31 178 TYR A C 1
ATOM 1519 O O . TYR A 1 178 ? -21.443 20.241 24.054 1.00 86.31 178 TYR A O 1
ATOM 1527 N N . LEU A 1 179 ? -21.940 21.358 25.932 1.00 85.81 179 LEU A N 1
ATOM 1528 C CA . LEU A 1 179 ? -23.341 20.960 25.990 1.00 85.81 179 LEU A CA 1
ATOM 1529 C C . LEU A 1 179 ? -24.160 21.872 25.069 1.00 85.81 179 LEU A C 1
ATOM 1531 O O . LEU A 1 179 ? -24.274 23.078 25.297 1.00 85.81 179 LEU A O 1
ATOM 1535 N N . CYS A 1 180 ? -24.740 21.283 24.033 1.00 85.38 180 CYS A N 1
ATOM 1536 C CA . CYS A 1 180 ? -25.551 21.955 23.030 1.00 85.38 180 CYS A CA 1
ATOM 1537 C C . CYS A 1 180 ? -27.028 21.657 23.283 1.00 85.38 180 CYS A C 1
ATOM 1539 O O . CYS A 1 180 ? -27.437 20.500 23.245 1.00 85.38 180 CYS A O 1
ATOM 1541 N N . VAL A 1 181 ? -27.819 22.692 23.563 1.00 83.75 181 VAL A N 1
ATOM 1542 C CA . VAL A 1 181 ? -29.232 22.615 23.954 1.00 83.75 181 VAL A CA 1
ATOM 1543 C C . VAL A 1 181 ? -30.109 23.186 22.847 1.00 83.75 181 VAL A C 1
ATOM 1545 O O . VAL A 1 181 ? -29.985 24.361 22.503 1.00 83.75 181 VAL A O 1
ATOM 1548 N N . GLU A 1 182 ? -31.015 22.369 22.320 1.00 85.19 182 GLU A N 1
ATOM 1549 C CA . GLU A 1 182 ? -31.928 22.730 21.238 1.00 85.19 182 GLU A CA 1
ATOM 1550 C C . GLU A 1 182 ? -33.312 23.080 21.794 1.00 85.19 182 GLU A C 1
ATOM 1552 O O . GLU A 1 182 ? -33.921 22.305 22.540 1.00 85.19 182 GLU A O 1
ATOM 1557 N N . THR A 1 183 ? -33.826 24.255 21.433 1.00 80.44 183 THR A N 1
ATOM 1558 C CA . THR A 1 183 ? -35.144 24.734 21.864 1.00 80.44 183 THR A CA 1
ATOM 1559 C C . THR A 1 183 ? -35.910 25.406 20.728 1.00 80.44 183 THR A C 1
ATOM 1561 O O . THR A 1 183 ? -35.328 26.003 19.828 1.00 80.44 183 THR A O 1
ATOM 1564 N N . THR A 1 184 ? -37.237 25.398 20.818 1.00 79.62 184 THR A N 1
ATOM 1565 C CA . THR A 1 184 ? -38.142 26.149 19.944 1.00 79.62 184 THR A CA 1
ATOM 1566 C C . THR A 1 184 ? -38.939 27.135 20.795 1.00 79.62 184 THR A C 1
ATOM 1568 O O . THR A 1 184 ? -39.556 26.748 21.781 1.00 79.62 184 THR A O 1
ATOM 1571 N N . TYR A 1 185 ? -38.920 28.424 20.440 1.00 77.31 185 TYR A N 1
ATOM 1572 C CA . TYR A 1 185 ? -39.519 29.524 21.224 1.00 77.31 185 TYR A CA 1
ATOM 1573 C C . TYR A 1 185 ? -38.973 29.684 22.659 1.00 77.31 185 TYR A C 1
ATOM 1575 O O . TYR A 1 185 ? -39.610 30.336 23.477 1.00 77.31 185 TYR A O 1
ATOM 1583 N N . GLY A 1 186 ? -37.803 29.110 22.969 1.00 75.81 186 GLY A N 1
ATOM 1584 C CA . GLY A 1 186 ? -37.159 29.201 24.287 1.00 75.81 186 GLY A CA 1
ATOM 1585 C C . GLY A 1 186 ? -36.348 30.478 24.527 1.00 75.81 186 GLY A C 1
ATOM 1586 O O . GLY A 1 186 ? -35.933 30.719 25.655 1.00 75.81 186 GLY A O 1
ATOM 1587 N N . GLN A 1 187 ? -36.104 31.287 23.492 1.00 80.44 187 GLN A N 1
ATOM 1588 C CA . GLN A 1 187 ? -35.233 32.461 23.571 1.00 80.44 187 GLN A CA 1
ATOM 1589 C C . GLN A 1 187 ? -35.691 33.462 24.644 1.00 80.44 187 GLN A C 1
ATOM 1591 O O . GLN A 1 187 ? -36.845 33.888 24.665 1.00 80.44 187 GLN A O 1
ATOM 1596 N N . GLY A 1 188 ? -34.756 33.876 25.501 1.00 74.31 188 GLY A N 1
ATOM 1597 C CA . GLY A 1 188 ? -35.012 34.797 26.612 1.00 74.31 188 GLY A CA 1
ATOM 1598 C C . GLY A 1 188 ? -35.565 34.125 27.871 1.00 74.31 188 GLY A C 1
ATOM 1599 O O . GLY A 1 188 ? -35.735 34.801 28.885 1.00 74.31 188 GLY A O 1
ATOM 1600 N N . ASP A 1 189 ? -35.815 32.816 27.825 1.00 81.19 189 ASP A N 1
ATOM 1601 C CA . ASP A 1 189 ? -36.196 32.015 28.980 1.00 81.19 189 ASP A CA 1
ATOM 1602 C C . ASP A 1 189 ? -34.963 31.362 29.635 1.00 81.19 189 ASP A C 1
ATOM 1604 O O . ASP A 1 189 ? -33.852 31.375 29.093 1.00 81.19 189 ASP A O 1
ATOM 1608 N N . GLN A 1 190 ? -35.148 30.790 30.823 1.00 82.75 190 GLN A N 1
ATOM 1609 C CA . GLN A 1 190 ? -34.103 30.030 31.514 1.00 82.75 190 GLN A CA 1
ATOM 1610 C C . GLN A 1 190 ? -34.483 28.559 31.610 1.00 82.75 190 GLN A C 1
ATOM 1612 O O . GLN A 1 190 ? -35.632 28.228 31.901 1.00 82.75 190 GLN A O 1
ATOM 1617 N N . ILE A 1 191 ? -33.518 27.663 31.421 1.00 79.75 191 ILE A N 1
ATOM 1618 C CA . ILE A 1 191 ? -33.719 26.218 31.523 1.00 79.75 191 ILE A CA 1
ATOM 1619 C C . ILE A 1 191 ? -32.886 25.627 32.659 1.00 79.75 191 ILE A C 1
ATOM 1621 O O . ILE A 1 191 ? -31.758 26.035 32.923 1.00 79.75 191 ILE A O 1
ATOM 1625 N N . THR A 1 192 ? -33.469 24.669 33.374 1.00 80.69 192 THR A N 1
ATOM 1626 C CA . THR A 1 192 ? -32.729 23.789 34.279 1.00 80.69 192 THR A CA 1
ATOM 1627 C C . THR A 1 192 ? -32.605 22.425 33.625 1.00 80.69 192 THR A C 1
ATOM 1629 O O . THR A 1 192 ? -33.622 21.830 33.254 1.00 80.69 192 THR A O 1
ATOM 1632 N N . ILE A 1 193 ? -31.372 21.942 33.502 1.00 76.31 193 ILE A N 1
ATOM 1633 C CA . ILE A 1 193 ? -31.046 20.626 32.963 1.00 76.31 193 ILE A CA 1
ATOM 1634 C C . ILE A 1 193 ? -30.299 19.877 34.056 1.00 76.31 193 ILE A C 1
ATOM 1636 O O . ILE A 1 193 ? -29.273 20.343 34.539 1.00 76.31 193 ILE A O 1
ATOM 1640 N N . SER A 1 194 ? -30.829 18.727 34.451 1.00 69.12 194 SER A N 1
ATOM 1641 C CA . SER A 1 194 ? -30.153 17.803 35.359 1.00 69.12 194 SER A CA 1
ATOM 1642 C C . SER A 1 194 ? -29.705 16.586 34.566 1.00 69.12 194 SER A C 1
ATOM 1644 O O . SER A 1 194 ? -30.480 15.635 34.532 1.00 69.12 194 SER A O 1
ATOM 1646 N N . PRO A 1 195 ? -28.549 16.587 33.874 1.00 57.91 195 PRO A N 1
ATOM 1647 C CA . PRO A 1 195 ? -27.927 15.355 33.403 1.00 57.91 195 PRO A CA 1
ATOM 1648 C C . PRO A 1 195 ? -27.615 14.461 34.607 1.00 57.91 195 PRO A C 1
ATOM 1650 O O . PRO A 1 195 ? -26.511 14.482 35.113 1.00 57.91 195 PRO A O 1
ATOM 1653 N N . GLU A 1 196 ? -28.597 13.713 35.115 1.00 58.25 196 GLU A N 1
ATOM 1654 C CA . GLU A 1 196 ? -28.365 12.730 36.172 1.00 58.25 196 GLU A CA 1
ATOM 1655 C C . GLU A 1 196 ? -27.391 11.670 35.641 1.00 58.25 196 GLU A C 1
ATOM 1657 O O . GLU A 1 196 ? -27.782 10.741 34.928 1.00 58.25 196 GLU A O 1
ATOM 1662 N N . ASP A 1 197 ? -26.114 11.853 35.954 1.00 60.41 197 ASP A N 1
ATOM 1663 C CA . ASP A 1 197 ? -25.009 10.986 35.588 1.00 60.41 197 ASP A CA 1
ATOM 1664 C C . ASP A 1 197 ? -24.464 10.349 36.872 1.00 60.41 197 ASP A C 1
ATOM 1666 O O . ASP A 1 197 ? -24.498 10.942 37.947 1.00 60.41 197 ASP A O 1
ATOM 1670 N N . ARG A 1 198 ? -24.088 9.073 36.811 1.00 59.28 198 ARG A N 1
ATOM 1671 C CA . ARG A 1 198 ? -23.478 8.379 37.961 1.00 59.28 198 ARG A CA 1
ATOM 1672 C C . ARG A 1 198 ? -21.974 8.236 37.800 1.00 59.28 198 ARG A C 1
ATOM 1674 O O . ARG A 1 198 ? -21.311 7.883 38.772 1.00 59.28 198 ARG A O 1
ATOM 1681 N N . ASP A 1 199 ? -21.485 8.431 36.582 1.00 60.94 199 ASP A N 1
ATOM 1682 C CA . ASP A 1 199 ? -20.152 8.025 36.172 1.00 60.94 199 ASP A CA 1
ATOM 1683 C C . ASP A 1 199 ? -19.249 9.250 35.895 1.00 60.94 199 ASP A C 1
ATOM 1685 O O . ASP A 1 199 ? -18.028 9.107 35.875 1.00 60.94 199 ASP A O 1
ATOM 1689 N N . LEU A 1 200 ? -19.825 10.455 35.765 1.00 70.00 200 LEU A N 1
ATOM 1690 C CA . LEU A 1 200 ? -19.121 11.738 35.649 1.00 70.00 200 LEU A CA 1
ATOM 1691 C C . LEU A 1 200 ? -19.862 12.845 36.405 1.00 70.00 200 LEU A C 1
ATOM 1693 O O . LEU A 1 200 ? -21.069 12.987 36.220 1.00 70.00 200 LEU A O 1
ATOM 1697 N N . ASP A 1 201 ? -19.114 13.660 37.147 1.00 77.94 201 ASP A N 1
ATOM 1698 C CA . ASP A 1 201 ? -19.595 14.950 37.651 1.00 77.94 201 ASP A CA 1
ATOM 1699 C C . ASP A 1 201 ? -19.276 16.054 36.616 1.00 77.94 201 ASP A C 1
ATOM 1701 O O . ASP A 1 201 ? -18.497 15.843 35.679 1.00 77.94 201 ASP A O 1
ATOM 1705 N N . TYR A 1 202 ? -19.870 17.244 36.739 1.00 79.69 202 TYR A N 1
ATOM 1706 C CA . TYR A 1 202 ? -19.641 18.346 35.791 1.00 79.69 202 TYR A CA 1
ATOM 1707 C C . TYR A 1 202 ? -19.321 19.664 36.501 1.00 79.69 202 TYR A C 1
ATOM 1709 O O . TYR A 1 202 ? -19.984 20.054 37.456 1.00 79.69 202 TYR A O 1
ATOM 1717 N N . GLU A 1 203 ? -18.354 20.402 35.971 1.00 80.00 203 GLU A N 1
ATOM 1718 C CA . GLU A 1 203 ? -18.001 21.767 36.352 1.00 80.00 203 GLU A CA 1
ATOM 1719 C C . GLU A 1 203 ? -18.535 22.754 35.306 1.00 80.00 203 GLU A C 1
ATOM 1721 O O . GLU A 1 203 ? -18.406 22.549 34.091 1.00 80.00 203 GLU A O 1
ATOM 1726 N N . TYR A 1 204 ? -19.115 23.852 35.783 1.00 80.62 204 TYR A N 1
ATOM 1727 C CA . TYR A 1 204 ? -19.571 24.970 34.966 1.00 80.62 204 TYR A CA 1
ATOM 1728 C C . TYR A 1 204 ? -19.063 26.283 35.565 1.00 80.62 204 TYR A C 1
ATOM 1730 O O . TYR A 1 204 ? -19.278 26.557 36.741 1.00 80.62 204 TYR A O 1
ATOM 1738 N N . GLU A 1 205 ? -18.389 27.100 34.749 1.00 78.00 205 GLU A N 1
ATOM 1739 C CA . GLU A 1 205 ? -17.821 28.397 35.165 1.00 78.00 205 GLU A CA 1
ATOM 1740 C C . GLU A 1 205 ? -16.890 28.325 36.398 1.00 78.00 205 GLU A C 1
ATOM 1742 O O . GLU A 1 205 ? -16.797 29.278 37.168 1.00 78.00 205 GLU A O 1
ATOM 1747 N N . GLY A 1 206 ? -16.157 27.217 36.563 1.00 71.88 206 GLY A N 1
ATOM 1748 C CA . GLY A 1 206 ? -15.215 27.026 37.672 1.00 71.88 206 GLY A CA 1
ATOM 1749 C C . GLY A 1 206 ? -15.844 26.500 38.965 1.00 71.88 206 GLY A C 1
ATOM 1750 O O . GLY A 1 206 ? -15.138 26.358 39.959 1.00 71.88 206 GLY A O 1
ATOM 1751 N N . GLU A 1 207 ? -17.149 26.212 38.963 1.00 76.44 207 GLU A N 1
ATOM 1752 C CA . GLU A 1 207 ? -17.882 25.666 40.105 1.00 76.44 207 GLU A CA 1
ATOM 1753 C C . GLU A 1 207 ? -18.480 24.294 39.755 1.00 76.44 207 GLU A C 1
ATOM 1755 O O . GLU A 1 207 ? -19.069 24.094 38.689 1.00 76.44 207 GLU A O 1
ATOM 1760 N N . GLU A 1 208 ? -18.364 23.342 40.677 1.00 77.69 208 GLU A N 1
ATOM 1761 C CA . GLU A 1 208 ? -18.934 22.003 40.527 1.00 77.69 208 GLU A CA 1
ATOM 1762 C C . GLU A 1 208 ? -20.473 22.035 40.595 1.00 77.69 208 GLU A C 1
ATOM 1764 O O . GLU A 1 208 ? -21.092 22.632 41.491 1.00 77.69 208 GLU A O 1
ATOM 1769 N N . LEU A 1 209 ? -21.125 21.371 39.641 1.00 74.50 209 LEU A N 1
ATOM 1770 C CA . LEU A 1 209 ? -22.576 21.285 39.569 1.00 74.50 209 LEU A CA 1
ATOM 1771 C C . LEU A 1 209 ? -23.110 20.300 40.612 1.00 74.50 209 LEU A C 1
ATOM 1773 O O . LEU A 1 209 ? -23.057 19.086 40.460 1.00 74.50 209 LEU A O 1
ATOM 1777 N N . LYS A 1 210 ? -23.761 20.822 41.656 1.00 66.06 210 LYS A N 1
ATOM 1778 C CA . LYS A 1 210 ? -24.415 19.985 42.678 1.00 66.06 210 LYS A CA 1
ATOM 1779 C C . LYS A 1 210 ? -25.491 19.073 42.072 1.00 66.06 210 LYS A C 1
ATOM 1781 O O . LYS A 1 210 ? -26.535 19.565 41.631 1.00 66.06 210 LYS A O 1
ATOM 1786 N N . ASN A 1 211 ? -25.301 17.755 42.190 1.00 63.78 211 ASN A N 1
ATOM 1787 C CA . ASN A 1 211 ? -26.144 16.722 41.565 1.00 63.78 211 ASN A CA 1
ATOM 1788 C C . ASN A 1 211 ? -26.240 16.887 40.040 1.00 63.78 211 ASN A C 1
ATOM 1790 O O . ASN A 1 211 ? -27.341 16.778 39.489 1.00 63.78 211 ASN A O 1
ATOM 1794 N N . ASP A 1 212 ? -25.139 17.291 39.406 1.00 66.06 212 ASP A N 1
ATOM 1795 C CA . ASP A 1 212 ? -25.010 17.460 37.955 1.00 66.06 212 ASP A CA 1
ATOM 1796 C C . ASP A 1 212 ? -26.081 18.358 37.358 1.00 66.06 212 ASP A C 1
ATOM 1798 O O . ASP A 1 212 ? -26.480 18.217 36.214 1.00 66.06 212 ASP A O 1
ATOM 1802 N N . THR A 1 213 ? -26.630 19.277 38.149 1.00 72.44 213 THR A N 1
ATOM 1803 C CA . THR A 1 213 ? -27.765 20.085 37.721 1.00 72.44 213 THR A CA 1
ATOM 1804 C C . THR A 1 213 ? -27.304 21.471 37.317 1.00 72.44 213 THR A C 1
ATOM 1806 O O . THR A 1 213 ? -27.041 22.322 38.169 1.00 72.44 213 THR A O 1
ATOM 1809 N N . LEU A 1 214 ? -27.316 21.728 36.013 1.00 77.81 214 LEU A N 1
ATOM 1810 C CA . LEU A 1 214 ? -27.125 23.051 35.444 1.00 77.81 214 LEU A CA 1
ATOM 1811 C C . LEU A 1 214 ? -28.427 23.851 35.582 1.00 77.81 214 LEU A C 1
ATOM 1813 O O . LEU A 1 214 ? -29.430 23.580 34.915 1.00 77.81 214 LEU A O 1
ATOM 1817 N N . ARG A 1 215 ? -28.437 24.823 36.497 1.00 79.00 215 ARG A N 1
ATOM 1818 C CA . ARG A 1 215 ? -29.616 25.650 36.796 1.00 79.00 215 ARG A CA 1
ATOM 1819 C C . ARG A 1 215 ? -29.565 26.972 36.056 1.00 79.00 215 ARG A C 1
ATOM 1821 O O . ARG A 1 215 ? -28.505 27.567 35.920 1.00 79.00 215 ARG A O 1
ATOM 1828 N N . ASN A 1 216 ? -30.749 27.473 35.713 1.00 78.12 216 ASN A N 1
ATOM 1829 C CA . ASN A 1 216 ? -30.956 28.831 35.209 1.00 78.12 216 ASN A CA 1
ATOM 1830 C C . ASN A 1 216 ? -30.121 29.170 33.961 1.00 78.12 216 ASN A C 1
ATOM 1832 O O . ASN A 1 216 ? -29.723 30.320 33.777 1.00 78.12 216 ASN A O 1
ATOM 1836 N N . LEU A 1 217 ? -29.870 28.182 33.099 1.00 82.12 217 LEU A N 1
ATOM 1837 C CA . LEU A 1 217 ? -29.163 28.395 31.845 1.00 82.12 217 LEU A CA 1
ATOM 1838 C C . LEU A 1 217 ? -29.998 29.314 30.948 1.00 82.12 217 LEU A C 1
ATOM 1840 O O . LEU A 1 217 ? -31.122 28.968 30.585 1.00 82.12 217 LEU A O 1
ATOM 1844 N N . SER A 1 218 ? -29.450 30.474 30.595 1.00 84.62 218 SER A N 1
ATOM 1845 C CA . SER A 1 218 ? -30.115 31.431 29.708 1.00 84.62 218 SER A CA 1
ATOM 1846 C C . SER A 1 218 ? -30.159 30.891 28.282 1.00 84.62 218 SER A C 1
ATOM 1848 O O . SER A 1 218 ? -29.115 30.646 27.680 1.00 84.62 218 SER A O 1
ATOM 1850 N N . VAL A 1 219 ? -31.360 30.734 27.731 1.00 82.62 219 VAL A N 1
ATOM 1851 C CA . VAL A 1 219 ? -31.557 30.283 26.352 1.00 82.62 219 VAL A CA 1
ATOM 1852 C C . VAL A 1 219 ? -31.414 31.483 25.420 1.00 82.62 219 VAL A C 1
ATOM 1854 O O . VAL A 1 219 ? -32.220 32.418 25.448 1.00 82.62 219 VAL A O 1
ATOM 1857 N N . THR A 1 220 ? -30.361 31.483 24.609 1.00 79.38 220 THR A N 1
ATOM 1858 C CA . THR A 1 220 ? -29.981 32.639 23.782 1.00 79.38 220 THR A CA 1
ATOM 1859 C C . THR A 1 220 ? -30.587 32.602 22.382 1.00 79.38 220 THR A C 1
ATOM 1861 O O . THR A 1 220 ? -30.881 33.657 21.820 1.00 79.38 220 THR A O 1
ATOM 1864 N N . ASP A 1 221 ? -30.803 31.403 21.842 1.00 81.25 221 ASP A N 1
ATOM 1865 C CA . ASP A 1 221 ? -31.368 31.143 20.516 1.00 81.25 221 ASP A CA 1
ATOM 1866 C C . ASP A 1 221 ? -31.896 29.692 20.449 1.00 81.25 221 ASP A C 1
ATOM 1868 O O . ASP A 1 221 ? -31.888 28.964 21.449 1.00 81.25 221 ASP A O 1
ATOM 1872 N N . LYS A 1 222 ? -32.308 29.243 19.259 1.00 84.50 222 LYS A N 1
ATOM 1873 C CA . LYS A 1 222 ? -32.707 27.864 18.958 1.00 84.50 222 LYS A CA 1
ATOM 1874 C C . LYS A 1 222 ? -31.663 26.836 19.406 1.00 84.50 222 LYS A C 1
ATOM 1876 O O . LYS A 1 222 ? -32.028 25.728 19.781 1.00 84.50 222 LYS A O 1
ATOM 1881 N N . LEU A 1 223 ? -30.383 27.208 19.386 1.00 87.44 223 LEU A N 1
ATOM 1882 C CA . LEU A 1 223 ? -29.270 26.410 19.889 1.00 87.44 223 LEU A CA 1
ATOM 1883 C C . LEU A 1 223 ? -28.489 27.219 20.931 1.00 87.44 223 LEU A C 1
ATOM 1885 O O . LEU A 1 223 ? -27.891 28.242 20.606 1.00 87.44 223 LEU A O 1
ATOM 1889 N N . THR A 1 224 ? -28.460 26.745 22.173 1.00 85.00 224 THR A N 1
ATOM 1890 C CA . THR A 1 224 ? -27.653 27.322 23.259 1.00 85.00 224 THR A CA 1
ATOM 1891 C C . THR A 1 224 ? -26.462 26.408 23.539 1.00 85.00 224 THR A C 1
ATOM 1893 O O . THR A 1 224 ? -26.653 25.229 23.828 1.00 85.00 224 THR A O 1
ATOM 1896 N N . ARG A 1 225 ? -25.233 26.930 23.445 1.00 87.81 225 ARG A N 1
ATOM 1897 C CA . ARG A 1 225 ? -23.987 26.166 23.651 1.00 87.81 225 ARG A CA 1
ATOM 1898 C C . ARG A 1 225 ? -23.339 26.563 24.974 1.00 87.81 225 ARG A C 1
ATOM 1900 O O . ARG A 1 225 ? -23.142 27.751 25.222 1.00 87.81 225 ARG A O 1
ATOM 1907 N N . VAL A 1 226 ? -22.986 25.578 25.793 1.00 86.56 226 VAL A N 1
ATOM 1908 C CA . VAL A 1 226 ? -22.451 25.772 27.147 1.00 86.56 226 VAL A CA 1
ATOM 1909 C C . VAL A 1 226 ? -21.177 24.967 27.313 1.00 86.56 226 VAL A C 1
ATOM 1911 O O . VAL A 1 226 ? -21.194 23.760 27.103 1.00 86.56 226 VAL A O 1
ATOM 1914 N N . LYS A 1 227 ? -20.078 25.615 27.702 1.00 87.38 227 LYS A N 1
ATOM 1915 C CA . LYS A 1 227 ? -18.831 24.907 28.001 1.00 87.38 227 LYS A CA 1
ATOM 1916 C C . LYS A 1 227 ? -18.936 24.245 29.375 1.00 87.38 227 LYS A C 1
ATOM 1918 O O . LYS A 1 227 ? -19.268 24.921 30.344 1.00 87.38 227 LYS A O 1
ATOM 1923 N N . LEU A 1 228 ? -18.635 22.957 29.442 1.00 85.25 228 LEU A N 1
ATOM 1924 C CA . LEU A 1 228 ? -18.542 22.170 30.666 1.00 85.25 228 LEU A CA 1
ATOM 1925 C C . LEU A 1 228 ? -17.168 21.513 30.739 1.00 85.25 228 LEU A C 1
ATOM 1927 O O . LEU A 1 228 ? -16.538 21.255 29.710 1.00 85.25 228 LEU A O 1
ATOM 1931 N N . LYS A 1 229 ? -16.735 21.206 31.956 1.00 81.44 229 LYS A N 1
ATOM 1932 C CA . LYS A 1 229 ? -15.607 20.315 32.203 1.00 81.44 229 LYS A CA 1
ATOM 1933 C C . LYS A 1 229 ? -16.113 19.109 32.987 1.00 81.44 229 LYS A C 1
ATOM 1935 O O . LYS A 1 229 ? -16.810 19.274 33.980 1.00 81.44 229 LYS A O 1
ATOM 1940 N N . THR A 1 230 ? -15.841 17.905 32.511 1.00 81.19 230 THR A N 1
ATOM 1941 C CA . THR A 1 230 ? -16.212 16.668 33.211 1.00 81.19 230 THR A CA 1
ATOM 1942 C C . THR A 1 230 ? -15.266 16.433 34.389 1.00 81.19 230 THR A C 1
ATOM 1944 O O . THR A 1 230 ? -14.089 16.782 34.327 1.00 81.19 230 THR A O 1
ATOM 1947 N N . LEU A 1 231 ? -15.760 15.839 35.468 1.00 76.00 231 LEU A N 1
ATOM 1948 C CA . LEU A 1 231 ? -15.030 15.560 36.703 1.00 76.00 231 LEU A CA 1
ATOM 1949 C C . LEU A 1 231 ? -15.243 14.103 37.130 1.00 76.00 231 LEU A C 1
ATOM 1951 O O . LEU A 1 231 ? -16.170 13.425 36.681 1.00 76.00 231 LEU A O 1
ATOM 1955 N N . THR A 1 232 ? -14.362 13.616 38.002 1.00 69.88 232 THR A N 1
ATOM 1956 C CA . THR A 1 232 ? -14.516 12.290 38.621 1.00 69.88 232 THR A CA 1
ATOM 1957 C C . THR A 1 232 ? -15.551 12.379 39.751 1.00 69.88 232 THR A C 1
ATOM 1959 O O . THR A 1 232 ? -15.464 13.339 40.514 1.00 69.88 232 THR A O 1
ATOM 1962 N N . PRO A 1 233 ? -16.472 11.408 39.912 1.00 69.31 233 PRO A N 1
ATOM 1963 C CA . PRO A 1 233 ? -17.503 11.478 40.949 1.00 69.31 233 PRO A CA 1
ATOM 1964 C C . PRO A 1 233 ? -16.951 11.599 42.383 1.00 69.31 233 PRO A C 1
ATOM 1966 O O . PRO A 1 233 ? -16.132 10.766 42.788 1.00 69.31 233 PRO A O 1
ATOM 1969 N N . GLU A 1 234 ? -17.423 12.566 43.183 1.00 58.00 234 GLU A N 1
ATOM 1970 C CA . GLU A 1 234 ? -17.077 12.648 44.617 1.00 58.00 234 GLU A CA 1
ATOM 1971 C C . GLU A 1 234 ? -17.704 11.494 45.450 1.00 58.00 234 GLU A C 1
ATOM 1973 O O . GLU A 1 234 ? -18.831 11.042 45.246 1.00 58.00 234 GLU A O 1
ATOM 1978 N N . ASP A 1 235 ? -16.938 11.013 46.433 1.00 47.59 235 ASP A N 1
ATOM 1979 C CA . ASP A 1 235 ? -17.062 9.756 47.189 1.00 47.59 235 ASP A CA 1
ATOM 1980 C C . ASP A 1 235 ? -18.462 9.308 47.710 1.00 47.59 235 ASP A C 1
ATOM 1982 O O . ASP A 1 235 ? -19.282 10.072 48.232 1.00 47.59 235 ASP A O 1
ATOM 1986 N N . LYS A 1 236 ? -18.680 7.980 47.690 1.00 50.38 236 LYS A N 1
ATOM 1987 C CA . LYS A 1 236 ? -19.933 7.214 47.920 1.00 50.38 236 LYS A CA 1
ATOM 1988 C C . LYS A 1 236 ? -20.470 7.186 49.372 1.00 50.38 236 LYS A C 1
ATOM 1990 O O . LYS A 1 236 ? -20.869 6.129 49.859 1.00 50.38 236 LYS A O 1
ATOM 1995 N N . ASN A 1 237 ? -20.540 8.315 50.079 1.00 35.94 237 ASN A N 1
ATOM 1996 C CA . ASN A 1 237 ? -21.051 8.376 51.464 1.00 35.94 237 ASN A CA 1
ATOM 1997 C C . ASN A 1 237 ? -22.073 9.499 51.727 1.00 35.94 237 ASN A C 1
ATOM 1999 O O . ASN A 1 237 ? -22.022 10.200 52.740 1.00 35.94 237 ASN A O 1
ATOM 2003 N N . ARG A 1 238 ? -23.090 9.626 50.867 1.00 37.53 238 ARG A N 1
ATOM 2004 C CA . ARG A 1 238 ? -24.364 10.259 51.248 1.00 37.53 238 ARG A CA 1
ATOM 2005 C C . ARG A 1 238 ? -25.503 9.255 51.120 1.00 37.53 238 ARG A C 1
ATOM 2007 O O . ARG A 1 238 ? -25.7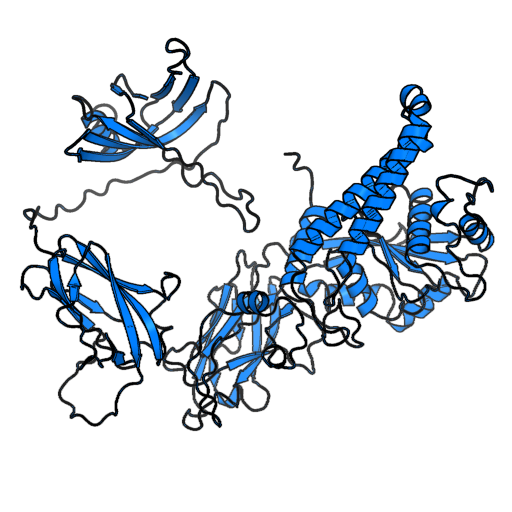19 8.655 50.077 1.00 37.53 238 ARG A O 1
ATOM 2014 N N . THR A 1 239 ? -26.171 9.060 52.251 1.00 32.03 239 THR A N 1
ATOM 2015 C CA . THR A 1 239 ? -27.278 8.141 52.534 1.00 32.03 239 THR A CA 1
ATOM 2016 C C . THR A 1 239 ? -28.174 7.798 51.347 1.00 32.03 239 THR A C 1
ATOM 2018 O O . THR A 1 239 ? -28.712 8.674 50.675 1.00 32.03 239 THR A O 1
ATOM 2021 N N . SER A 1 240 ? -28.395 6.492 51.213 1.00 33.53 240 SER A N 1
ATOM 2022 C CA . SER A 1 240 ? -29.344 5.757 50.379 1.00 33.53 240 SER A CA 1
ATOM 2023 C C . SER A 1 240 ? -30.811 6.196 50.534 1.00 33.53 240 SER A C 1
ATOM 2025 O O . SER A 1 240 ? -31.675 5.421 50.940 1.00 33.53 240 SER A O 1
ATOM 2027 N N . ALA A 1 241 ? -31.123 7.432 50.158 1.00 31.97 241 ALA A N 1
ATOM 2028 C CA . ALA A 1 241 ? -32.481 7.859 49.857 1.00 31.97 241 ALA A CA 1
ATOM 2029 C C . ALA A 1 241 ? -32.634 7.935 48.332 1.00 31.97 241 ALA A C 1
ATOM 2031 O O . ALA A 1 241 ? -32.255 8.922 47.714 1.00 31.97 241 ALA A O 1
ATOM 2032 N N . GLN A 1 242 ? -33.126 6.834 47.753 1.00 40.50 242 GLN A N 1
ATOM 2033 C CA . GLN A 1 242 ? -33.815 6.750 46.456 1.00 40.50 242 GLN A CA 1
ATOM 2034 C C . GLN A 1 242 ? -33.366 7.762 45.376 1.00 40.50 242 GLN A C 1
ATOM 2036 O O . GLN A 1 242 ? -34.100 8.688 45.047 1.00 40.50 242 GLN A O 1
ATOM 2041 N N . ARG A 1 243 ? -32.199 7.548 44.750 1.00 39.09 243 ARG A N 1
ATOM 2042 C CA . ARG A 1 243 ? -32.085 7.840 43.310 1.00 39.09 243 ARG A CA 1
ATOM 2043 C C . ARG A 1 243 ? -32.565 6.584 42.590 1.00 39.09 243 ARG A C 1
ATOM 2045 O O . ARG A 1 243 ? -31.869 5.566 42.619 1.00 39.09 243 ARG A O 1
ATOM 2052 N N . ASP A 1 244 ? -33.772 6.628 42.034 1.00 36.16 244 ASP A N 1
ATOM 2053 C CA . ASP A 1 244 ? -34.316 5.537 41.225 1.00 36.16 244 ASP A CA 1
ATOM 2054 C C . ASP A 1 244 ? -33.306 5.125 40.134 1.00 36.16 244 ASP A C 1
ATOM 2056 O O . ASP A 1 244 ? -32.527 5.936 39.635 1.00 36.16 244 ASP A O 1
ATOM 2060 N N . ASN A 1 245 ? -33.268 3.833 39.790 1.00 41.72 245 ASN A N 1
ATOM 2061 C CA . ASN A 1 245 ? -32.391 3.248 38.760 1.00 41.72 245 ASN A CA 1
ATOM 2062 C C . ASN A 1 245 ? -32.827 3.646 37.335 1.00 41.72 245 ASN A C 1
ATOM 2064 O O . ASN A 1 245 ? -33.003 2.807 36.452 1.00 41.72 245 ASN A O 1
ATOM 2068 N N . THR A 1 246 ? -33.047 4.931 37.105 1.00 43.16 246 THR A N 1
ATOM 2069 C CA . THR A 1 246 ? -33.478 5.472 35.827 1.00 43.16 246 THR A CA 1
ATOM 2070 C C . THR A 1 246 ? -32.425 6.460 35.365 1.00 43.16 246 THR A C 1
ATOM 2072 O O . THR A 1 246 ? -32.228 7.465 36.032 1.00 43.16 246 THR A O 1
ATOM 2075 N N . ASN A 1 247 ? -31.785 6.235 34.211 1.00 49.97 247 ASN A N 1
ATOM 2076 C CA . ASN A 1 247 ? -30.946 7.257 33.568 1.00 49.97 247 ASN A CA 1
ATOM 2077 C C . ASN A 1 247 ? -31.814 8.395 32.997 1.00 49.97 247 ASN A C 1
ATOM 2079 O O . ASN A 1 247 ? -31.620 8.815 31.865 1.00 49.97 247 ASN A O 1
ATOM 2083 N N . ILE A 1 248 ? -32.876 8.793 33.693 1.00 51.44 248 ILE A N 1
ATOM 2084 C CA . ILE A 1 248 ? -33.897 9.708 33.211 1.00 51.44 248 ILE A CA 1
ATOM 2085 C C . ILE A 1 248 ? -33.692 11.034 33.926 1.00 51.44 248 ILE A C 1
ATOM 2087 O O . ILE A 1 248 ? -34.223 11.280 34.999 1.00 51.44 248 ILE A O 1
ATOM 2091 N N . ALA A 1 249 ? -32.940 11.903 33.286 1.00 58.59 249 ALA A N 1
ATOM 2092 C CA . ALA A 1 249 ? -32.872 13.305 33.629 1.00 58.59 249 ALA A CA 1
ATOM 2093 C C . ALA A 1 249 ? -34.163 14.037 33.279 1.00 58.59 249 ALA A C 1
ATOM 2095 O O . ALA A 1 249 ? -34.982 13.571 32.486 1.00 58.59 249 ALA A O 1
ATOM 2096 N N . THR A 1 250 ? -34.306 15.250 33.799 1.00 61.09 250 THR A N 1
ATOM 2097 C CA . THR A 1 250 ? -35.434 16.118 33.471 1.00 61.09 250 THR A CA 1
ATOM 2098 C C . THR A 1 250 ? -34.932 17.487 33.030 1.00 61.09 250 THR A C 1
ATOM 2100 O O . THR A 1 250 ? -34.169 18.131 33.749 1.00 61.09 250 THR A O 1
ATOM 2103 N N . ALA A 1 251 ? -35.384 17.948 31.863 1.00 69.88 251 ALA A N 1
ATOM 2104 C CA . ALA A 1 251 ? -35.225 19.335 31.433 1.00 69.88 251 ALA A CA 1
ATOM 2105 C C . ALA A 1 251 ? -36.548 20.085 31.607 1.00 69.88 251 ALA A C 1
ATOM 2107 O O . ALA A 1 251 ? -37.610 19.594 31.202 1.00 69.88 251 ALA A O 1
ATOM 2108 N N . ARG A 1 252 ? -36.484 21.269 32.228 1.00 78.19 252 ARG A N 1
ATOM 2109 C CA . ARG A 1 252 ? -37.647 22.143 32.442 1.00 78.19 252 ARG A CA 1
ATOM 2110 C C . ARG A 1 252 ? -37.281 23.620 32.350 1.00 78.19 252 ARG A C 1
ATOM 2112 O O . ARG A 1 252 ? -36.243 24.038 32.868 1.00 78.19 252 ARG A O 1
ATOM 2119 N N . PHE A 1 253 ? -38.170 24.414 31.764 1.00 74.06 253 PHE A N 1
ATOM 2120 C CA . PHE A 1 253 ? -38.074 25.871 31.800 1.00 74.06 253 PHE A CA 1
ATOM 2121 C C . PHE A 1 253 ? -38.389 26.400 33.203 1.00 74.06 253 PHE A C 1
ATOM 2123 O O . PHE A 1 253 ? -39.326 25.950 33.868 1.00 74.06 253 PHE A O 1
ATOM 2130 N N . VAL A 1 254 ? -37.595 27.366 33.659 1.00 75.00 254 VAL A N 1
ATOM 2131 C CA . VAL A 1 254 ? -37.706 28.004 34.977 1.00 75.00 254 VAL A CA 1
ATOM 2132 C C . VAL A 1 254 ? -38.967 28.866 35.060 1.00 75.00 254 VAL A C 1
ATOM 2134 O O . VAL A 1 254 ? -39.579 28.941 36.124 1.00 75.00 254 VAL A O 1
ATOM 2137 N N . SER A 1 255 ? -39.418 29.440 33.938 1.00 68.81 255 SER A N 1
ATOM 2138 C CA . SER A 1 255 ? -40.686 30.176 33.848 1.00 68.81 255 SER A CA 1
ATOM 2139 C C . SER A 1 255 ? -41.923 29.317 34.138 1.00 68.81 255 SER A C 1
ATOM 2141 O O . SER A 1 255 ? -43.009 29.860 34.355 1.00 68.81 255 SER A O 1
ATOM 2143 N N . GLY A 1 256 ? -41.787 27.983 34.125 1.00 62.16 256 GLY A N 1
ATOM 2144 C CA . GLY A 1 256 ? -42.891 27.032 34.274 1.00 62.16 256 GLY A CA 1
ATOM 2145 C C . GLY A 1 256 ? -43.830 26.974 33.065 1.00 62.16 256 GLY A C 1
ATOM 2146 O O . GLY A 1 256 ? -44.813 26.236 33.092 1.00 62.16 256 GLY A O 1
ATOM 2147 N N . ARG A 1 257 ? -43.541 27.740 32.007 1.00 59.72 257 ARG A N 1
ATOM 2148 C CA . ARG A 1 257 ? -44.210 27.674 30.706 1.00 59.72 257 ARG A CA 1
ATOM 2149 C C . ARG A 1 257 ? -43.408 26.709 29.833 1.00 59.72 257 ARG A C 1
ATOM 2151 O O . ARG A 1 257 ? -42.189 26.794 29.837 1.00 59.72 257 ARG A O 1
ATOM 2158 N N . GLY A 1 258 ? -44.061 25.795 29.115 1.00 64.69 258 GLY A N 1
ATOM 2159 C CA . GLY A 1 258 ? -43.375 24.849 28.223 1.00 64.69 258 GLY A CA 1
ATOM 2160 C C . GLY A 1 258 ? -43.418 23.380 28.640 1.00 64.69 258 GLY A C 1
ATOM 2161 O O . GLY A 1 258 ? -43.975 23.011 29.675 1.00 64.69 258 GLY A O 1
ATOM 2162 N N . ASN A 1 259 ? -42.849 22.513 27.797 1.00 62.09 259 ASN A N 1
ATOM 2163 C CA . ASN A 1 259 ? -42.788 21.077 28.067 1.00 62.09 259 ASN A CA 1
ATOM 2164 C C . ASN A 1 259 ? -41.737 20.752 29.141 1.00 62.09 259 ASN A C 1
ATOM 2166 O O . ASN A 1 259 ? -40.671 21.353 29.218 1.00 62.09 259 ASN A O 1
ATOM 2170 N N . THR A 1 260 ? -42.042 19.750 29.963 1.00 69.38 260 THR A N 1
ATOM 2171 C CA . THR A 1 260 ? -41.039 19.040 30.763 1.00 69.38 260 THR A CA 1
ATOM 2172 C C . THR A 1 260 ? -40.696 17.764 30.013 1.00 69.38 260 THR A C 1
ATOM 2174 O O . THR A 1 260 ? -41.605 16.998 29.684 1.00 69.38 260 THR A O 1
ATOM 2177 N N . MET A 1 261 ? -39.418 17.535 29.720 1.00 61.78 261 MET A N 1
ATOM 2178 C CA . MET A 1 261 ? -38.982 16.325 29.026 1.00 61.78 261 MET A CA 1
ATOM 2179 C C . MET A 1 261 ? -38.143 15.457 29.951 1.00 61.78 261 MET A C 1
ATOM 2181 O O . MET A 1 261 ? -37.167 15.918 30.540 1.00 61.78 261 MET A O 1
ATOM 2185 N N . GLN A 1 262 ? -38.538 14.191 30.044 1.00 52.44 262 GLN A N 1
ATOM 2186 C CA . GLN A 1 262 ? -37.717 13.139 30.613 1.00 52.44 262 GLN A CA 1
ATOM 2187 C C . GLN A 1 262 ? -36.699 12.703 29.563 1.00 52.44 262 GLN A C 1
ATOM 2189 O O . GLN A 1 262 ? -37.054 12.192 28.501 1.00 52.44 262 GLN A O 1
ATOM 2194 N N . ILE A 1 263 ? -35.434 12.949 29.851 1.00 53.22 263 ILE A N 1
ATOM 2195 C CA . ILE A 1 263 ? -34.312 12.677 28.974 1.00 53.22 263 ILE A CA 1
ATOM 2196 C C . ILE A 1 263 ? -33.650 11.406 29.471 1.00 53.22 263 ILE A C 1
ATOM 2198 O O . ILE A 1 263 ? -33.079 11.396 30.555 1.00 53.22 263 ILE A O 1
ATOM 2202 N N . ARG A 1 264 ? -33.694 10.335 28.679 1.00 38.59 264 ARG A N 1
ATOM 2203 C CA . ARG A 1 264 ? -32.909 9.147 28.998 1.00 38.59 264 ARG A CA 1
ATOM 2204 C C . ARG A 1 264 ? -31.460 9.363 28.551 1.00 38.59 264 ARG A C 1
ATOM 2206 O O . ARG A 1 264 ? -31.175 9.278 27.362 1.00 38.59 264 ARG A O 1
ATOM 2213 N N . PHE A 1 265 ? -30.569 9.638 29.493 1.00 40.59 265 PHE A N 1
ATOM 2214 C CA . PHE A 1 265 ? -29.136 9.712 29.259 1.00 40.59 265 PHE A CA 1
ATOM 2215 C C . PHE A 1 265 ? -28.575 8.290 29.052 1.00 40.59 265 PHE A C 1
ATOM 2217 O O . PHE A 1 265 ? -28.871 7.381 29.835 1.00 40.59 265 PHE A O 1
ATOM 2224 N N . PRO A 1 266 ? -27.778 8.036 28.004 1.00 35.59 266 PRO A N 1
ATOM 2225 C CA . PRO A 1 266 ? -26.946 6.842 27.972 1.00 35.59 266 PRO A CA 1
ATOM 2226 C C . PRO A 1 266 ? -25.910 6.917 29.109 1.00 35.59 266 PRO A C 1
ATOM 2228 O O . PRO A 1 266 ? -25.566 8.001 29.600 1.00 35.59 266 PRO A O 1
ATOM 2231 N N . ARG A 1 267 ? -25.534 5.742 29.613 1.00 42.94 267 ARG A N 1
ATOM 2232 C CA . ARG A 1 267 ? -24.633 5.584 30.756 1.00 42.94 267 ARG A CA 1
ATOM 2233 C C . ARG A 1 267 ? -23.203 5.798 30.262 1.00 42.94 267 ARG A C 1
ATOM 2235 O O . ARG A 1 267 ? -22.801 5.081 29.355 1.00 42.94 267 ARG A O 1
ATOM 2242 N N . VAL A 1 268 ? -22.460 6.740 30.846 1.00 49.00 268 VAL A N 1
ATOM 2243 C CA . VAL A 1 268 ? -21.058 6.955 30.464 1.00 49.00 268 VAL A CA 1
ATOM 2244 C C . VAL A 1 268 ? -20.231 5.864 31.110 1.00 49.00 268 VAL A C 1
ATOM 2246 O O . VAL A 1 268 ? -20.077 5.832 32.322 1.00 49.00 268 VAL A O 1
ATOM 2249 N N . VAL A 1 269 ? -19.728 4.928 30.319 1.00 61.22 269 VAL A N 1
ATOM 2250 C CA . VAL A 1 269 ? -18.936 3.832 30.867 1.00 61.22 269 VAL A CA 1
ATOM 2251 C C . VAL A 1 269 ? -17.461 4.162 30.688 1.00 61.22 269 VAL A C 1
ATOM 2253 O O . VAL A 1 269 ? -16.934 4.097 29.581 1.00 61.22 269 VAL A O 1
ATOM 2256 N N . VAL A 1 270 ? -16.800 4.540 31.782 1.00 65.06 270 VAL A N 1
ATOM 2257 C CA . VAL A 1 270 ? -15.377 4.897 31.770 1.00 65.06 270 VAL A CA 1
ATOM 2258 C C . VAL A 1 270 ? -14.533 3.618 31.656 1.00 65.06 270 VAL A C 1
ATOM 2260 O O . VAL A 1 270 ? -14.761 2.675 32.421 1.00 65.06 270 VAL A O 1
ATOM 2263 N N . PRO A 1 271 ? -13.574 3.541 30.713 1.00 76.38 271 PRO A N 1
ATOM 2264 C CA . PRO A 1 271 ? -12.655 2.413 30.641 1.00 76.38 271 PRO A CA 1
ATOM 2265 C C . PRO A 1 271 ? -11.706 2.431 31.844 1.00 76.38 271 PRO A C 1
ATOM 2267 O O . PRO A 1 271 ? -11.150 3.470 32.190 1.00 76.38 271 PRO A O 1
ATOM 2270 N N . GLU A 1 272 ? -11.501 1.272 32.467 1.00 82.19 272 GLU A N 1
ATOM 2271 C CA . GLU A 1 272 ? -10.599 1.110 33.623 1.00 82.19 272 GLU A CA 1
ATOM 2272 C C . GLU A 1 272 ? -9.233 0.526 33.228 1.00 82.19 272 GLU A C 1
ATOM 2274 O O . GLU A 1 272 ? -8.287 0.540 34.015 1.00 82.19 272 GLU A O 1
ATOM 2279 N N . TYR A 1 273 ? -9.126 0.009 32.003 1.00 89.06 273 TYR A N 1
ATOM 2280 C CA . TYR A 1 273 ? -7.935 -0.643 31.479 1.00 89.06 273 TYR A CA 1
ATOM 2281 C C . TYR A 1 273 ? -7.867 -0.539 29.950 1.00 89.06 273 TYR A C 1
ATOM 2283 O O . TYR A 1 273 ? -8.855 -0.209 29.289 1.00 89.06 273 TYR A O 1
ATOM 2291 N N . VAL A 1 274 ? -6.696 -0.840 29.381 1.00 91.19 274 VAL A N 1
ATOM 2292 C CA . VAL A 1 274 ? -6.451 -0.778 27.930 1.00 91.19 274 VAL A CA 1
ATOM 2293 C C . VAL A 1 274 ? -6.049 -2.139 27.372 1.00 91.19 274 VAL A C 1
ATOM 2295 O O . VAL A 1 274 ? -5.186 -2.825 27.923 1.00 91.19 274 VAL A O 1
ATOM 2298 N N . VAL A 1 275 ? -6.631 -2.506 26.229 1.00 93.25 275 VAL A N 1
ATOM 2299 C CA . VAL A 1 275 ? -6.227 -3.674 25.438 1.00 93.25 275 VAL A CA 1
ATOM 2300 C C . VAL A 1 275 ? -5.837 -3.275 24.015 1.00 93.25 275 VAL A C 1
ATOM 2302 O O . VAL A 1 275 ? -6.467 -2.433 23.369 1.00 93.25 275 VAL A O 1
ATOM 2305 N N . ASN A 1 276 ? -4.781 -3.903 23.508 1.00 94.31 276 ASN A N 1
ATOM 2306 C CA . ASN A 1 276 ? -4.197 -3.637 22.201 1.00 94.31 276 ASN A CA 1
ATOM 2307 C C . ASN A 1 276 ? -4.265 -4.883 21.321 1.00 94.31 276 ASN A C 1
ATOM 2309 O O . ASN A 1 276 ? -4.063 -6.005 21.783 1.00 94.31 276 ASN A O 1
ATOM 2313 N N . PHE A 1 277 ? -4.513 -4.672 20.032 1.00 96.12 277 PHE A N 1
ATOM 2314 C CA . PHE A 1 277 ? -4.306 -5.709 19.029 1.00 96.12 277 PHE A CA 1
ATOM 2315 C C . PHE A 1 277 ? -2.851 -5.663 18.573 1.00 96.12 277 PHE A C 1
ATOM 2317 O O . PHE A 1 277 ? -2.342 -4.592 18.243 1.00 96.12 277 PHE A O 1
ATOM 2324 N N . GLU A 1 278 ? -2.200 -6.818 18.505 1.00 95.19 278 GLU A N 1
ATOM 2325 C CA . GLU A 1 278 ? -0.808 -6.948 18.081 1.00 95.19 278 GLU A CA 1
ATOM 2326 C C . GLU A 1 278 ? -0.630 -8.134 17.127 1.00 95.19 278 GLU A C 1
ATOM 2328 O O . GLU A 1 278 ? -1.374 -9.116 17.153 1.00 95.19 278 GLU A O 1
ATOM 2333 N N . THR A 1 279 ? 0.390 -8.083 16.273 1.00 94.38 279 THR A N 1
ATOM 2334 C CA . THR A 1 279 ? 0.879 -9.288 15.589 1.00 94.38 279 THR A CA 1
ATOM 2335 C C . THR A 1 279 ? 1.766 -10.085 16.528 1.00 94.38 279 THR A C 1
ATOM 2337 O O . THR A 1 279 ? 2.569 -9.498 17.247 1.00 94.38 279 THR A O 1
ATOM 2340 N N . ASN A 1 280 ? 1.733 -11.414 16.447 1.00 91.94 280 ASN A N 1
ATOM 2341 C CA . ASN A 1 280 ? 2.694 -12.227 17.185 1.00 91.94 280 ASN A CA 1
ATOM 2342 C C . ASN A 1 280 ? 4.114 -12.025 16.607 1.00 91.94 280 ASN A C 1
ATOM 2344 O O . ASN A 1 280 ? 4.378 -12.454 15.479 1.00 91.94 280 ASN A O 1
ATOM 2348 N N . PRO A 1 281 ? 5.060 -11.429 17.358 1.00 87.31 281 PRO A N 1
ATOM 2349 C CA . PRO A 1 281 ? 6.372 -11.044 16.831 1.00 87.31 281 PRO A CA 1
ATOM 2350 C C . PRO A 1 281 ? 7.244 -12.245 16.434 1.00 87.31 281 PRO A C 1
ATOM 2352 O O . PRO A 1 281 ? 8.195 -12.098 15.660 1.00 87.31 281 PRO A O 1
ATOM 2355 N N . THR A 1 282 ? 6.930 -13.437 16.953 1.00 88.00 282 THR A N 1
ATOM 2356 C CA . THR A 1 282 ? 7.677 -14.671 16.677 1.00 88.00 282 THR A CA 1
ATOM 2357 C C . THR A 1 282 ? 7.189 -15.388 15.424 1.00 88.00 282 THR A C 1
ATOM 2359 O O . THR A 1 282 ? 7.999 -15.986 14.713 1.00 88.00 282 THR A O 1
ATOM 2362 N N . THR A 1 283 ? 5.892 -15.306 15.118 1.00 91.25 283 THR A N 1
ATOM 2363 C CA . THR A 1 283 ? 5.286 -16.052 14.007 1.00 91.25 283 THR A CA 1
ATOM 2364 C C . THR A 1 283 ? 4.947 -15.178 12.811 1.00 91.25 283 THR A C 1
ATOM 2366 O O . THR A 1 283 ? 5.023 -15.681 11.698 1.00 91.25 283 THR A O 1
ATOM 2369 N N . TYR A 1 284 ? 4.668 -13.887 12.997 1.00 93.94 284 TYR A N 1
ATOM 2370 C CA . TYR A 1 284 ? 4.317 -12.983 11.905 1.00 93.94 284 TYR A CA 1
ATOM 2371 C C . TYR A 1 284 ? 5.500 -12.736 10.951 1.00 93.94 284 TYR A C 1
ATOM 2373 O O . TYR A 1 284 ? 6.581 -12.262 11.344 1.00 93.94 284 TYR A O 1
ATOM 2381 N N . GLN A 1 285 ? 5.280 -13.052 9.675 1.00 93.12 285 GLN A N 1
ATOM 2382 C CA . GLN A 1 285 ? 6.220 -12.868 8.566 1.00 93.12 285 GLN A CA 1
ATOM 2383 C C . GLN A 1 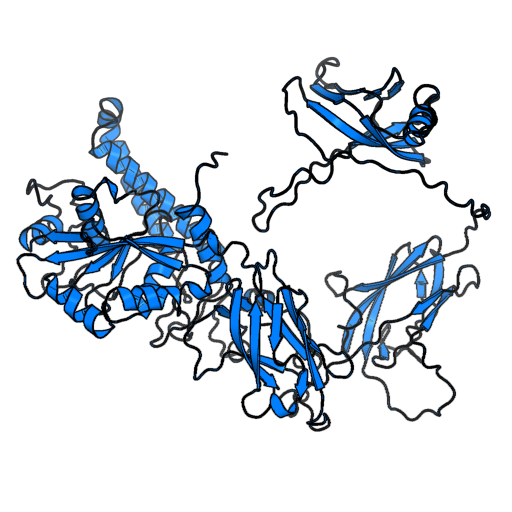285 ? 5.649 -11.996 7.437 1.00 93.12 285 GLN A C 1
ATOM 2385 O O . GLN A 1 285 ? 6.234 -11.974 6.355 1.00 93.12 285 GLN A O 1
ATOM 2390 N N . GLY A 1 286 ? 4.541 -11.283 7.669 1.00 94.25 286 GLY A N 1
ATOM 2391 C CA . GLY A 1 286 ? 3.930 -10.391 6.678 1.00 94.25 286 GLY A CA 1
ATOM 2392 C C . GLY A 1 286 ? 2.775 -11.014 5.887 1.00 94.25 286 GLY A C 1
ATOM 2393 O O . GLY A 1 286 ? 2.536 -10.638 4.738 1.00 94.25 286 GLY A O 1
ATOM 2394 N N . GLU A 1 287 ? 2.080 -11.996 6.464 1.00 94.69 287 GLU A N 1
ATOM 2395 C CA . GLU A 1 287 ? 1.023 -12.785 5.815 1.00 94.69 287 GLU A CA 1
ATOM 2396 C C . GLU A 1 287 ? -0.282 -12.021 5.546 1.00 94.69 287 GLU A C 1
ATOM 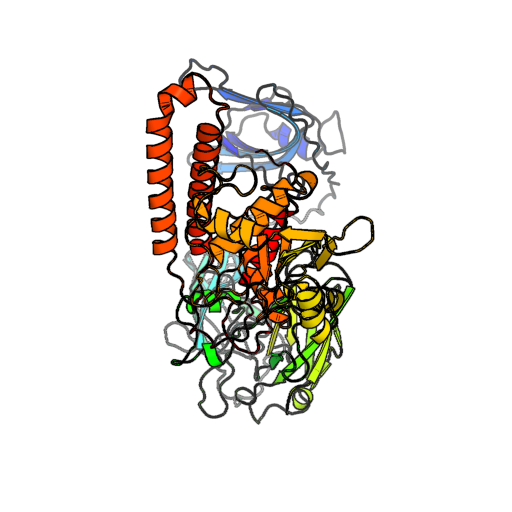2398 O O . GLU A 1 287 ? -1.118 -12.454 4.752 1.00 94.69 287 GLU A O 1
ATOM 2403 N N . PHE A 1 288 ? -0.452 -10.859 6.160 1.00 96.12 288 PHE A N 1
ATOM 2404 C CA . PHE A 1 288 ? -1.577 -9.943 5.984 1.00 96.12 288 PHE A CA 1
ATOM 2405 C C . PHE A 1 288 ? -1.112 -8.535 6.349 1.00 96.12 288 PHE A C 1
ATOM 2407 O O . PHE A 1 288 ? -0.084 -8.393 7.002 1.00 96.12 288 PHE A O 1
ATOM 2414 N N . GLY A 1 289 ? -1.818 -7.490 5.921 1.00 96.81 289 GLY A N 1
ATOM 2415 C CA . GLY A 1 289 ? -1.406 -6.129 6.262 1.00 96.81 289 GLY A CA 1
ATOM 2416 C C . GLY A 1 289 ? -1.794 -5.813 7.697 1.00 96.81 289 GLY A C 1
ATOM 2417 O O . GLY A 1 289 ? -2.962 -5.940 8.057 1.00 96.81 289 GLY A O 1
ATOM 2418 N N . PHE A 1 290 ? -0.829 -5.405 8.510 1.00 97.00 290 PHE A N 1
ATOM 2419 C CA . PHE A 1 290 ? -1.072 -4.937 9.866 1.00 97.00 290 PHE A CA 1
ATOM 2420 C C . PHE A 1 290 ? -0.162 -3.755 10.161 1.00 97.00 290 PHE A C 1
ATOM 2422 O O . PHE A 1 290 ? 1.059 -3.871 10.047 1.00 97.00 290 PHE A O 1
ATOM 2429 N N . ASP A 1 291 ? -0.764 -2.627 10.516 1.00 95.25 291 ASP A N 1
ATOM 2430 C CA . ASP A 1 291 ? -0.045 -1.388 10.778 1.00 95.25 291 ASP A CA 1
ATOM 2431 C C . ASP A 1 291 ? -0.619 -0.672 11.996 1.00 95.25 291 ASP A C 1
ATOM 2433 O O . ASP A 1 291 ? -1.831 -0.668 12.212 1.00 95.25 291 ASP A O 1
ATOM 2437 N N . TRP A 1 292 ? 0.243 -0.072 12.806 1.00 92.19 292 TRP A N 1
ATOM 2438 C CA . TRP A 1 292 ? -0.140 0.552 14.067 1.00 92.19 292 TRP A CA 1
ATOM 2439 C C . TRP A 1 292 ? 0.803 1.695 14.424 1.00 92.19 292 TRP A C 1
ATOM 2441 O O . TRP A 1 292 ? 1.976 1.703 14.047 1.00 92.19 292 TRP A O 1
ATOM 2451 N N . PHE A 1 293 ? 0.301 2.654 15.205 1.00 90.38 293 PHE A N 1
ATOM 2452 C CA . PHE A 1 293 ? 1.144 3.715 15.743 1.00 90.38 293 PHE A CA 1
ATOM 2453 C C . PHE A 1 293 ? 1.990 3.176 16.899 1.00 90.38 293 PHE A C 1
ATOM 2455 O O . PHE A 1 293 ? 1.504 2.975 18.020 1.00 90.38 293 PHE A O 1
ATOM 2462 N N . ARG A 1 294 ? 3.266 2.915 16.613 1.00 85.25 294 ARG A N 1
ATOM 2463 C CA . ARG A 1 294 ? 4.153 2.195 17.529 1.00 85.25 294 ARG A CA 1
ATOM 2464 C C . ARG A 1 294 ? 4.433 2.985 18.801 1.00 85.25 294 ARG A C 1
ATOM 2466 O O . ARG A 1 294 ? 4.480 4.216 18.791 1.00 85.25 294 ARG A O 1
ATOM 2473 N N . LYS A 1 295 ? 4.646 2.276 19.911 1.00 81.00 295 LYS A N 1
ATOM 2474 C CA . LYS A 1 295 ? 4.916 2.901 21.214 1.00 81.00 295 LYS A CA 1
ATOM 2475 C C . LYS A 1 295 ? 6.193 3.742 21.161 1.00 81.00 295 LYS A C 1
ATOM 2477 O O . LYS A 1 295 ? 6.207 4.868 21.649 1.00 81.00 295 LYS A O 1
ATOM 2482 N N . GLU A 1 296 ? 7.223 3.246 20.481 1.00 82.56 296 GLU A N 1
ATOM 2483 C CA . GLU A 1 296 ? 8.491 3.942 20.260 1.00 82.56 296 GLU A CA 1
ATOM 2484 C C . GLU A 1 296 ? 8.360 5.230 19.431 1.00 82.56 296 GLU A C 1
ATOM 2486 O O . GLU A 1 296 ? 9.274 6.047 19.441 1.00 82.56 296 GLU A O 1
ATOM 2491 N N . TRP A 1 297 ? 7.235 5.459 18.741 1.00 85.94 297 TRP A N 1
ATOM 2492 C CA . TRP A 1 297 ? 7.008 6.692 17.978 1.00 85.94 297 TRP A CA 1
ATOM 2493 C C . TRP A 1 297 ? 6.451 7.839 18.827 1.00 85.94 297 TRP A C 1
ATOM 2495 O O . TRP A 1 297 ? 6.431 8.978 18.362 1.00 85.94 297 TRP A O 1
ATOM 2505 N N . ARG A 1 298 ? 5.994 7.550 20.054 1.00 79.62 298 ARG A N 1
ATOM 2506 C CA . ARG A 1 298 ? 5.324 8.512 20.947 1.00 79.62 298 ARG A CA 1
ATOM 2507 C C . ARG A 1 298 ? 6.299 9.374 21.762 1.00 79.62 298 ARG A C 1
ATOM 2509 O O . ARG A 1 298 ? 5.892 10.410 22.272 1.00 79.62 298 ARG A O 1
ATOM 2516 N N . GLY A 1 299 ? 7.554 8.941 21.912 1.00 76.31 299 GLY A N 1
ATOM 2517 C CA . GLY A 1 299 ? 8.545 9.580 22.786 1.00 76.31 299 GLY A CA 1
ATOM 2518 C C . GLY A 1 299 ? 9.449 10.605 22.095 1.00 76.31 299 GLY A C 1
ATOM 2519 O O . GLY A 1 299 ? 9.481 10.712 20.871 1.00 76.31 299 GLY A O 1
ATOM 2520 N N . SER A 1 300 ? 10.252 11.318 22.890 1.00 77.12 300 SER A N 1
ATOM 2521 C CA . SER A 1 300 ? 11.251 12.288 22.407 1.00 77.12 300 SER A CA 1
ATOM 2522 C C . SER A 1 300 ? 12.316 11.675 21.492 1.00 77.12 300 SER A C 1
ATOM 2524 O O . SER A 1 300 ? 12.853 12.364 20.631 1.00 77.12 300 SER A O 1
ATOM 2526 N N . ASP A 1 301 ? 12.590 10.378 21.649 1.00 84.31 301 ASP A N 1
ATOM 2527 C CA . ASP A 1 301 ? 13.543 9.619 20.829 1.00 84.31 301 ASP A CA 1
ATOM 2528 C C . ASP A 1 301 ? 12.893 8.955 19.601 1.00 84.31 301 ASP A C 1
ATOM 2530 O O . ASP A 1 301 ? 13.469 8.031 19.017 1.00 84.31 301 ASP A O 1
ATOM 2534 N N . SER A 1 302 ? 11.695 9.410 19.207 1.00 88.69 302 SER A N 1
ATOM 2535 C CA . SER A 1 302 ? 10.937 8.850 18.087 1.00 88.69 302 SER A CA 1
ATOM 2536 C C . SER A 1 302 ? 11.794 8.725 16.819 1.00 88.69 302 SER A C 1
ATOM 2538 O O . SER A 1 302 ? 12.501 9.666 16.436 1.00 88.69 302 SER A O 1
ATOM 2540 N N . PRO A 1 303 ? 11.748 7.573 16.120 1.00 91.00 303 PRO A N 1
ATOM 2541 C CA . PRO A 1 303 ? 12.405 7.432 14.829 1.00 91.00 303 PRO A CA 1
ATOM 2542 C C . PRO A 1 303 ? 11.708 8.246 13.734 1.00 91.00 303 PRO A C 1
ATOM 2544 O O . PRO A 1 303 ? 12.321 8.443 12.689 1.00 91.00 303 PRO A O 1
ATOM 2547 N N . CYS A 1 304 ? 10.466 8.701 13.949 1.00 91.88 304 CYS A N 1
ATOM 2548 C CA . CYS A 1 304 ? 9.723 9.545 13.017 1.00 91.88 304 CYS A CA 1
ATOM 2549 C C . CYS A 1 304 ? 10.304 10.965 13.037 1.00 91.88 304 CYS A C 1
ATOM 2551 O O . CYS A 1 304 ? 10.125 11.704 14.002 1.00 91.88 304 CYS A O 1
ATOM 2553 N N . THR A 1 305 ? 11.010 11.344 11.975 1.00 90.94 305 THR A N 1
ATOM 2554 C CA . THR A 1 305 ? 11.660 12.650 11.840 1.00 90.94 305 THR A CA 1
ATOM 2555 C C . THR A 1 305 ? 10.721 13.722 11.300 1.00 90.94 305 THR A C 1
ATOM 2557 O O . THR A 1 305 ? 10.856 14.869 11.705 1.00 90.94 305 THR A O 1
ATOM 2560 N N . ASP A 1 306 ? 9.754 13.360 10.446 1.00 90.81 306 ASP A N 1
ATOM 2561 C CA . ASP A 1 306 ? 8.793 14.306 9.861 1.00 90.81 306 ASP A CA 1
ATOM 2562 C C . ASP A 1 306 ? 7.374 13.728 9.811 1.00 90.81 306 ASP A C 1
ATOM 2564 O O . ASP A 1 306 ? 7.182 12.533 9.579 1.00 90.81 306 ASP A O 1
ATOM 2568 N N . GLY A 1 307 ? 6.371 14.594 9.996 1.00 88.75 307 GLY A N 1
ATOM 2569 C CA . GLY A 1 307 ? 4.957 14.255 9.801 1.00 88.75 307 GLY A CA 1
ATOM 2570 C C . GLY A 1 307 ? 4.275 13.511 10.957 1.00 88.75 307 GLY A C 1
ATOM 2571 O O . GLY A 1 307 ? 3.172 13.006 10.762 1.00 88.75 307 GLY A O 1
ATOM 2572 N N . ALA A 1 308 ? 4.879 13.454 12.151 1.00 88.38 308 ALA A N 1
ATOM 2573 C CA . ALA A 1 308 ? 4.368 12.682 13.291 1.00 88.38 308 ALA A CA 1
ATOM 2574 C C . ALA A 1 308 ? 2.924 13.044 13.702 1.00 88.38 308 ALA A C 1
ATOM 2576 O O . ALA A 1 308 ? 2.106 12.149 13.899 1.00 88.38 308 ALA A O 1
ATOM 2577 N N . GLU A 1 309 ? 2.577 14.334 13.774 1.00 87.38 309 GLU A N 1
ATOM 2578 C CA . GLU A 1 309 ? 1.219 14.771 14.152 1.00 87.38 309 GLU A CA 1
ATOM 2579 C C . GLU A 1 309 ? 0.160 14.392 13.107 1.00 87.38 309 GLU A C 1
ATOM 2581 O O . GLU A 1 309 ? -0.941 13.967 13.445 1.00 87.38 309 GLU A O 1
ATOM 2586 N N . GLU A 1 310 ? 0.500 14.474 11.820 1.00 87.56 310 GLU A N 1
ATOM 2587 C CA . GLU A 1 310 ? -0.381 14.004 10.745 1.00 87.56 310 GLU A CA 1
ATOM 2588 C C . GLU A 1 310 ? -0.482 12.474 10.723 1.00 87.56 310 GLU A C 1
ATOM 2590 O O . GLU A 1 310 ? -1.522 11.924 10.363 1.00 87.56 310 GLU A O 1
ATOM 2595 N N . LEU A 1 311 ? 0.587 11.776 11.118 1.00 88.50 311 LEU A N 1
ATOM 2596 C CA . LEU A 1 311 ? 0.596 10.323 11.221 1.00 88.50 311 LEU A CA 1
ATOM 2597 C C . LEU A 1 311 ? -0.312 9.847 12.359 1.00 88.50 311 LEU A C 1
ATOM 2599 O O . LEU A 1 311 ? -1.063 8.900 12.157 1.00 88.50 311 LEU A O 1
ATOM 2603 N N . LYS A 1 312 ? -0.317 10.523 13.515 1.00 87.94 312 LYS A N 1
ATOM 2604 C CA . LYS A 1 312 ? -1.220 10.225 14.644 1.00 87.94 312 LYS A CA 1
ATOM 2605 C C . LYS A 1 312 ? -2.689 10.194 14.212 1.00 87.94 312 LYS A C 1
ATOM 2607 O O . LYS A 1 312 ? -3.379 9.210 14.471 1.00 87.94 312 LYS A O 1
ATOM 2612 N N . LYS A 1 313 ? -3.134 11.197 13.444 1.00 86.69 313 LYS A N 1
ATOM 2613 C CA . LYS A 1 313 ? -4.514 11.308 12.923 1.00 86.69 313 LYS A CA 1
ATOM 2614 C C . LYS A 1 313 ? -4.972 10.092 12.110 1.00 86.69 313 LYS A C 1
ATOM 2616 O O . LYS A 1 313 ? -6.166 9.829 12.022 1.00 86.69 313 LYS A O 1
ATOM 2621 N N . LEU A 1 314 ? -4.044 9.345 11.509 1.00 86.38 314 LEU A N 1
ATOM 2622 C CA . LEU A 1 314 ? -4.351 8.135 10.743 1.00 86.38 314 LEU A CA 1
ATOM 2623 C C . LEU A 1 314 ? -4.796 6.960 11.631 1.00 86.38 314 LEU A C 1
ATOM 2625 O O . LEU A 1 314 ? -5.453 6.039 11.135 1.00 86.38 314 LEU A O 1
ATOM 2629 N N . TYR A 1 315 ? -4.438 6.993 12.917 1.00 87.19 315 TYR A N 1
ATOM 2630 C CA . TYR A 1 315 ? -4.686 5.924 13.881 1.00 87.19 315 TYR A CA 1
ATOM 2631 C C . TYR A 1 315 ? -5.607 6.330 15.025 1.00 87.19 315 TYR A C 1
ATOM 2633 O O . TYR A 1 315 ? -6.210 5.434 15.603 1.00 87.19 315 TYR A O 1
ATOM 2641 N N . THR A 1 316 ? -5.718 7.617 15.368 1.00 76.00 316 THR A N 1
ATOM 2642 C CA . THR A 1 316 ? -6.489 8.083 16.532 1.00 76.00 316 THR A CA 1
ATOM 2643 C C . THR A 1 316 ? -7.999 8.035 16.288 1.00 76.00 316 THR A C 1
ATOM 2645 O O . THR A 1 316 ? -8.500 8.832 15.491 1.00 76.00 316 THR A O 1
ATOM 2648 N N . PRO A 1 317 ? -8.766 7.164 16.972 1.00 64.81 317 PRO A N 1
ATOM 2649 C CA . PRO A 1 317 ? -10.215 7.143 16.849 1.00 64.81 317 PRO A CA 1
ATOM 2650 C C . PRO A 1 317 ? -10.931 7.826 18.026 1.00 64.81 317 PRO A C 1
ATOM 2652 O O . PRO A 1 317 ? -12.064 8.258 17.834 1.00 64.81 317 PRO A O 1
ATOM 2655 N N . PHE A 1 318 ? -10.311 7.889 19.212 1.00 75.12 318 PHE A N 1
ATOM 2656 C CA . PHE A 1 318 ? -10.847 8.429 20.466 1.00 75.12 318 PHE A CA 1
ATOM 2657 C C . PHE A 1 318 ? -9.735 8.552 21.536 1.00 75.12 318 PHE A C 1
ATOM 2659 O O . PHE A 1 318 ? -8.631 8.029 21.359 1.00 75.12 318 PHE A O 1
ATOM 2666 N N . GLU A 1 319 ? -10.041 9.231 22.642 1.00 80.00 319 GLU A N 1
ATOM 2667 C CA . GLU A 1 319 ? -9.172 9.415 23.814 1.00 80.00 319 GLU A CA 1
ATOM 2668 C C . GLU A 1 319 ? -9.518 8.410 24.927 1.00 80.00 319 GLU A C 1
ATOM 2670 O O . GLU A 1 319 ? -10.670 8.004 25.072 1.00 80.00 319 GLU A O 1
ATOM 2675 N N . MET A 1 320 ? -8.526 8.012 25.724 1.00 80.06 320 MET A N 1
ATOM 2676 C CA . MET A 1 320 ? -8.674 7.136 26.885 1.00 80.06 320 MET A CA 1
ATOM 2677 C C . MET A 1 320 ? -8.152 7.824 28.146 1.00 80.06 320 MET A C 1
ATOM 2679 O O . MET A 1 320 ? -6.977 8.174 28.240 1.00 80.06 320 MET A O 1
ATOM 2683 N N . GLY A 1 321 ? -9.022 7.944 29.148 1.00 74.38 321 GLY A N 1
ATOM 2684 C CA . GLY A 1 321 ? -8.699 8.507 30.462 1.00 74.38 321 GLY A CA 1
ATOM 2685 C C . GLY A 1 321 ? -8.061 7.525 31.449 1.00 74.38 321 GLY A C 1
ATOM 2686 O O . GLY A 1 321 ? -8.043 7.809 32.642 1.00 74.38 321 GLY A O 1
ATOM 2687 N N . VAL A 1 322 ? -7.583 6.360 30.996 1.00 83.88 322 VAL A N 1
ATOM 2688 C CA . VAL A 1 322 ? -7.016 5.333 31.887 1.00 83.88 322 VAL A CA 1
ATOM 2689 C C . VAL A 1 322 ? -5.670 5.822 32.438 1.00 83.88 322 VAL A C 1
ATOM 2691 O O . VAL A 1 322 ? -4.780 6.123 31.637 1.00 83.88 322 VAL A O 1
ATOM 2694 N N . PRO A 1 323 ? -5.475 5.909 33.766 1.00 83.06 323 PRO A N 1
ATOM 2695 C CA . PRO A 1 323 ? -4.222 6.380 34.343 1.00 83.06 323 PRO A CA 1
ATOM 2696 C C . PRO A 1 323 ? -3.149 5.288 34.339 1.00 83.06 323 PRO A C 1
ATOM 2698 O O . PRO A 1 323 ? -3.416 4.104 34.548 1.00 83.06 323 PRO A O 1
ATOM 2701 N N . HIS A 1 324 ? -1.901 5.700 34.149 1.00 87.81 324 HIS A N 1
ATOM 2702 C CA . HIS A 1 324 ? -0.742 4.831 34.247 1.00 87.81 324 HIS A CA 1
ATOM 2703 C C . HIS A 1 324 ? -0.517 4.395 35.702 1.00 87.81 324 HIS A C 1
ATOM 2705 O O . HIS A 1 324 ? -0.407 5.239 36.594 1.00 87.81 324 HIS A O 1
ATOM 2711 N N . VAL A 1 325 ? -0.347 3.091 35.942 1.00 85.75 325 VAL A N 1
ATOM 2712 C CA . VAL A 1 325 ? -0.330 2.476 37.288 1.00 85.75 325 VAL A CA 1
ATOM 2713 C C . VAL A 1 325 ? 0.707 3.104 38.229 1.00 85.75 325 VAL A C 1
ATOM 2715 O O . VAL A 1 325 ? 0.455 3.246 39.421 1.00 85.75 325 VAL A O 1
ATOM 2718 N N . ASN A 1 326 ? 1.873 3.511 37.711 1.00 84.94 326 ASN A N 1
ATOM 2719 C CA . ASN A 1 326 ? 2.959 4.055 38.542 1.00 84.94 326 ASN A CA 1
ATOM 2720 C C . ASN A 1 326 ? 3.056 5.587 38.554 1.00 84.94 326 ASN A C 1
ATOM 2722 O O . ASN A 1 326 ? 3.684 6.140 39.453 1.00 84.94 326 ASN A O 1
ATOM 2726 N N . THR A 1 327 ? 2.533 6.270 37.535 1.00 85.62 327 THR A N 1
ATOM 2727 C CA . THR A 1 327 ? 2.766 7.720 37.347 1.00 85.62 327 THR A CA 1
ATOM 2728 C C . THR A 1 327 ? 1.486 8.536 37.459 1.00 85.62 327 THR A C 1
ATOM 2730 O O . THR A 1 327 ? 1.569 9.742 37.666 1.00 85.62 327 THR A O 1
ATOM 2733 N N . GLY A 1 328 ? 0.314 7.904 37.338 1.00 81.81 328 GLY A N 1
ATOM 2734 C CA . GLY A 1 328 ? -0.982 8.579 37.297 1.00 81.81 328 GLY A CA 1
ATOM 2735 C C . GLY A 1 328 ? -1.248 9.337 35.994 1.00 81.81 328 GLY A C 1
ATOM 2736 O O . GLY A 1 328 ? -2.313 9.924 35.844 1.00 81.81 328 GLY A O 1
ATOM 2737 N N . GLU A 1 329 ? -0.308 9.334 35.044 1.00 84.25 329 GLU A N 1
ATOM 2738 C CA . GLU A 1 329 ? -0.473 10.007 33.755 1.00 84.25 329 GLU A CA 1
ATOM 2739 C C . GLU A 1 329 ? -1.540 9.303 32.912 1.00 84.25 329 GLU A C 1
ATOM 2741 O O . GLU A 1 329 ? -1.533 8.079 32.793 1.00 84.25 329 GLU A O 1
ATOM 2746 N N . SER A 1 330 ? -2.443 10.073 32.307 1.00 82.62 330 SER A N 1
ATOM 2747 C CA . SER A 1 330 ? -3.483 9.537 31.421 1.00 82.62 330 SER A CA 1
ATOM 2748 C C . SER A 1 330 ? -2.883 8.842 30.191 1.00 82.62 330 SER A C 1
ATOM 2750 O O . SER A 1 330 ? -1.839 9.256 29.680 1.00 82.62 330 SER A O 1
ATOM 2752 N N . TYR A 1 331 ? -3.557 7.804 29.686 1.00 84.31 331 TYR A N 1
ATOM 2753 C CA . TYR A 1 331 ? -3.209 7.146 28.424 1.00 84.31 331 TYR A CA 1
ATOM 2754 C C . TYR A 1 331 ? -3.240 8.132 27.246 1.00 84.31 331 TYR A C 1
ATOM 2756 O O . TYR A 1 331 ? -2.373 8.083 26.369 1.00 84.31 331 TYR A O 1
ATOM 2764 N N . GLY A 1 332 ? -4.222 9.041 27.236 1.00 84.69 332 GLY A N 1
ATOM 2765 C CA . GLY A 1 332 ? -4.454 9.987 26.145 1.00 84.69 332 GLY A CA 1
ATOM 2766 C C . GLY A 1 332 ? -5.020 9.292 24.907 1.00 84.69 332 GLY A C 1
ATOM 2767 O O . GLY A 1 332 ? -5.879 8.417 25.016 1.00 84.69 332 GLY A O 1
ATOM 2768 N N . SER A 1 333 ? -4.536 9.649 23.718 1.00 85.94 333 SER A N 1
ATOM 2769 C CA . SER A 1 333 ? -5.086 9.130 22.465 1.00 85.94 333 SER A CA 1
ATOM 2770 C C . SER A 1 333 ? -4.885 7.620 22.327 1.00 85.94 333 SER A C 1
ATOM 2772 O O . SER A 1 333 ? -3.750 7.130 22.294 1.00 85.94 333 SER A O 1
ATOM 2774 N N . TYR A 1 334 ? -5.977 6.874 22.141 1.00 86.81 334 TYR A N 1
ATOM 2775 C CA . TYR A 1 334 ? -5.880 5.496 21.668 1.00 86.81 334 TYR A CA 1
ATOM 2776 C C . TYR A 1 334 ? -5.509 5.502 20.189 1.00 86.81 334 TYR A C 1
ATOM 2778 O O . TYR A 1 334 ? -6.068 6.268 19.415 1.00 86.81 334 TYR A O 1
ATOM 2786 N N . TYR A 1 335 ? -4.577 4.650 19.769 1.00 91.12 335 TYR A N 1
ATOM 2787 C CA . TYR A 1 335 ? -4.173 4.551 18.366 1.00 91.12 335 TYR A CA 1
ATOM 2788 C C . TYR A 1 335 ? -4.578 3.186 17.821 1.00 91.12 335 TYR A C 1
ATOM 2790 O O . TYR A 1 335 ? -3.858 2.204 18.001 1.00 91.12 335 TYR A O 1
ATOM 2798 N N . ALA A 1 336 ? -5.735 3.117 17.162 1.00 93.00 336 ALA A N 1
ATOM 2799 C CA . ALA A 1 336 ? -6.261 1.854 16.667 1.00 93.00 336 ALA A CA 1
ATOM 2800 C C . ALA A 1 336 ? -5.442 1.343 15.469 1.00 93.00 336 ALA A C 1
ATOM 2802 O O . ALA A 1 336 ? -5.316 2.058 14.465 1.00 93.00 336 ALA A O 1
ATOM 2803 N N . PRO A 1 337 ? -4.925 0.103 15.530 1.00 96.19 337 PRO A N 1
ATOM 2804 C CA . PRO A 1 337 ? -4.260 -0.526 14.400 1.00 96.19 337 PRO A CA 1
ATOM 2805 C C . PRO A 1 337 ? -5.191 -0.697 13.197 1.00 96.19 337 PRO A C 1
ATOM 2807 O O . PRO A 1 337 ? -6.417 -0.729 13.322 1.00 96.19 337 PRO A O 1
ATOM 2810 N N . TRP A 1 338 ? -4.587 -0.850 12.024 1.00 97.50 338 TRP A N 1
ATOM 2811 C CA . TRP A 1 338 ? -5.237 -1.185 10.767 1.00 97.50 338 TRP A CA 1
ATOM 2812 C C . TRP A 1 338 ? -4.912 -2.620 10.368 1.00 97.50 338 TRP A C 1
ATOM 2814 O O . TRP A 1 338 ? -3.749 -2.975 10.196 1.00 97.50 338 TRP A O 1
ATOM 2824 N N . LEU A 1 339 ? -5.952 -3.416 10.141 1.00 97.94 339 LEU A N 1
ATOM 2825 C CA . LEU A 1 339 ? -5.883 -4.735 9.530 1.00 97.94 339 LEU A CA 1
ATOM 2826 C C . LEU A 1 339 ? -6.323 -4.664 8.063 1.00 97.94 339 LEU A C 1
ATOM 2828 O O . LEU A 1 339 ? -7.409 -4.179 7.733 1.00 97.94 339 LEU A O 1
ATOM 2832 N N . VAL A 1 340 ? -5.503 -5.225 7.180 1.00 97.56 340 VAL A N 1
ATOM 2833 C CA . VAL A 1 340 ? -5.814 -5.472 5.772 1.00 97.56 340 VAL A CA 1
ATOM 2834 C C . VAL A 1 340 ? -5.854 -6.980 5.554 1.00 97.56 340 VAL A C 1
ATOM 2836 O O . VAL A 1 340 ? -4.827 -7.659 5.551 1.00 97.56 340 VAL A O 1
ATOM 2839 N N . ILE A 1 341 ? -7.066 -7.502 5.378 1.00 95.31 341 ILE A N 1
ATOM 2840 C CA . ILE A 1 341 ? -7.347 -8.935 5.272 1.00 95.31 341 ILE A CA 1
ATOM 2841 C C . ILE A 1 341 ? -8.002 -9.254 3.918 1.00 95.31 341 ILE A C 1
ATOM 2843 O O . ILE A 1 341 ? -8.954 -8.565 3.534 1.00 95.31 341 ILE A O 1
ATOM 2847 N N . PRO A 1 342 ? -7.549 -10.283 3.177 1.00 93.50 342 PRO A N 1
ATOM 2848 C CA . PRO A 1 342 ? -8.241 -10.743 1.976 1.00 93.50 342 PRO A CA 1
ATOM 2849 C C . PRO A 1 342 ? -9.675 -11.229 2.264 1.00 93.50 342 PRO A C 1
ATOM 2851 O O . PRO A 1 342 ? -9.950 -11.765 3.341 1.00 93.50 342 PRO A O 1
ATOM 2854 N N . PRO A 1 343 ? -10.614 -11.094 1.316 1.00 92.38 343 PRO A N 1
ATOM 2855 C CA . PRO A 1 343 ? -11.948 -11.671 1.462 1.00 92.38 343 PRO A CA 1
ATOM 2856 C C . PRO A 1 343 ? -11.865 -13.202 1.531 1.00 92.38 343 PRO A C 1
ATOM 2858 O O . PRO A 1 343 ? -11.029 -13.809 0.863 1.00 92.38 343 PRO A O 1
ATOM 2861 N N . ARG A 1 344 ? -12.766 -13.832 2.294 1.00 93.81 344 ARG A N 1
ATOM 2862 C CA . ARG A 1 344 ? -12.815 -15.298 2.493 1.00 93.81 344 ARG A CA 1
ATOM 2863 C C . ARG A 1 344 ? -11.523 -15.864 3.084 1.00 93.81 344 ARG A C 1
ATOM 2865 O O . ARG A 1 344 ? -11.078 -16.942 2.698 1.00 93.81 344 ARG A O 1
ATOM 2872 N N . SER A 1 345 ? -10.916 -15.127 4.006 1.00 94.88 345 SER A N 1
ATOM 2873 C CA . SER A 1 345 ? -9.675 -15.522 4.669 1.00 94.88 345 SER A CA 1
ATOM 2874 C C . SER A 1 345 ? -9.754 -15.321 6.177 1.00 94.88 345 SER A C 1
ATOM 2876 O O . SER A 1 345 ? -10.699 -14.723 6.702 1.00 94.88 345 SER A O 1
ATOM 2878 N N . THR A 1 346 ? -8.758 -15.853 6.874 1.00 97.00 346 THR A N 1
ATOM 2879 C CA . THR A 1 346 ? -8.628 -15.763 8.325 1.00 97.00 346 THR A CA 1
ATOM 2880 C C . THR A 1 346 ? -7.210 -15.358 8.678 1.00 97.00 346 THR A C 1
ATOM 2882 O O . THR A 1 346 ? -6.264 -15.843 8.055 1.00 97.00 346 THR A O 1
ATOM 2885 N N . VAL A 1 347 ? -7.059 -14.535 9.706 1.00 96.81 347 VAL A N 1
ATOM 2886 C CA . VAL A 1 347 ? -5.756 -14.122 10.237 1.00 96.81 347 VAL A CA 1
ATOM 2887 C C . VAL A 1 347 ? -5.732 -14.295 11.745 1.00 96.81 347 VAL A C 1
ATOM 2889 O O . VAL A 1 347 ? -6.778 -14.284 12.396 1.00 96.81 347 VAL A O 1
ATOM 2892 N N . LYS A 1 348 ? -4.528 -14.444 12.292 1.00 97.12 348 LYS A N 1
ATOM 2893 C CA . LYS A 1 348 ? -4.301 -14.568 13.728 1.00 97.12 348 LYS A CA 1
ATOM 2894 C C . LYS A 1 348 ? -3.629 -13.311 14.257 1.00 97.12 348 LYS A C 1
ATOM 2896 O O . LYS A 1 348 ? -2.634 -12.863 13.688 1.00 97.12 348 LYS A O 1
ATOM 2901 N N . LEU A 1 349 ? -4.178 -12.772 15.335 1.00 97.50 349 LEU A N 1
ATOM 2902 C CA . LEU A 1 349 ? -3.652 -11.629 16.076 1.00 97.50 349 LEU A CA 1
ATOM 2903 C C . LEU A 1 349 ? -3.542 -12.001 17.554 1.00 97.50 349 LEU A C 1
ATOM 2905 O O . LEU A 1 349 ? -4.114 -12.997 17.994 1.00 97.50 349 LEU A O 1
ATOM 2909 N N . LEU A 1 350 ? -2.815 -11.192 18.309 1.00 97.12 350 LEU A N 1
ATOM 2910 C CA . LEU A 1 350 ? -2.820 -11.209 19.761 1.00 97.12 350 LEU A CA 1
ATOM 2911 C C . LEU A 1 350 ? -3.700 -10.070 20.271 1.00 97.12 350 LEU A C 1
ATOM 2913 O O . LEU A 1 350 ? -3.641 -8.959 19.742 1.00 97.12 350 LEU A O 1
ATOM 2917 N N . LEU A 1 351 ? -4.489 -10.350 21.301 1.00 97.00 351 LEU A N 1
ATOM 2918 C CA . LEU A 1 351 ? -5.105 -9.338 22.145 1.00 97.00 351 LEU A CA 1
ATOM 2919 C C . LEU A 1 351 ? -4.295 -9.250 23.441 1.00 97.00 351 LEU A C 1
ATOM 2921 O O . LEU A 1 351 ? -4.161 -10.240 24.159 1.00 97.00 351 LEU A O 1
ATOM 2925 N N . VAL A 1 352 ? -3.718 -8.082 23.707 1.00 95.19 352 VAL A N 1
ATOM 2926 C CA . VAL A 1 352 ? -2.741 -7.869 24.779 1.00 95.19 352 VAL A CA 1
ATOM 2927 C C . VAL A 1 352 ? -3.257 -6.796 25.728 1.00 95.19 352 VAL A C 1
ATOM 2929 O O . VAL A 1 352 ? -3.564 -5.687 25.295 1.00 95.19 352 VAL A O 1
ATOM 2932 N N . SER A 1 353 ? -3.331 -7.095 27.023 1.00 92.88 353 SER A N 1
ATOM 2933 C CA . SER A 1 353 ? -3.596 -6.081 28.048 1.00 92.88 353 SER A CA 1
ATOM 2934 C C . SER A 1 353 ? -2.361 -5.204 28.257 1.00 92.88 353 SER A C 1
ATOM 2936 O O . SER A 1 353 ? -1.262 -5.731 28.466 1.00 92.88 353 SER A O 1
ATOM 2938 N N . ASP A 1 354 ? -2.521 -3.883 28.260 1.00 89.94 354 ASP A N 1
ATOM 2939 C CA . ASP A 1 354 ? -1.417 -2.977 28.573 1.00 89.94 354 ASP A CA 1
ATOM 2940 C C . ASP A 1 354 ? -1.151 -2.978 30.084 1.00 89.94 354 ASP A C 1
ATOM 2942 O O . ASP A 1 354 ? -1.898 -2.394 30.866 1.00 89.94 354 ASP A O 1
ATOM 2946 N N . MET A 1 355 ? -0.066 -3.636 30.502 1.00 86.50 355 MET A N 1
ATOM 2947 C CA . MET A 1 355 ? 0.293 -3.788 31.920 1.00 86.50 355 MET A CA 1
ATOM 2948 C C . MET A 1 355 ? 0.491 -2.456 32.656 1.00 86.50 355 MET A C 1
ATOM 2950 O O . MET A 1 355 ? 0.435 -2.415 33.881 1.00 86.50 355 MET A O 1
ATOM 2954 N N . TYR A 1 356 ? 0.779 -1.380 31.923 1.00 86.94 356 TYR A N 1
ATOM 2955 C CA . TYR A 1 356 ? 1.010 -0.062 32.500 1.00 86.94 356 TYR A CA 1
ATOM 2956 C C . TYR A 1 356 ? -0.279 0.729 32.701 1.00 86.94 356 TYR A C 1
ATOM 2958 O O . TYR A 1 356 ? -0.263 1.722 33.421 1.00 86.94 356 TYR A O 1
ATOM 2966 N N . TYR A 1 357 ? -1.375 0.281 32.092 1.00 87.62 357 TYR A N 1
ATOM 2967 C CA . TYR A 1 357 ? -2.691 0.909 32.111 1.00 87.62 357 TYR A CA 1
ATOM 2968 C C . TYR A 1 357 ? -3.758 -0.131 32.446 1.00 87.62 357 TYR A C 1
ATOM 2970 O O . TYR A 1 357 ? -4.804 -0.200 31.808 1.00 87.62 357 TYR A O 1
ATOM 2978 N N . ASN A 1 358 ? -3.452 -0.984 33.418 1.00 84.94 358 ASN A N 1
ATOM 2979 C CA . ASN A 1 358 ? -4.376 -1.943 33.991 1.00 84.94 358 ASN A CA 1
ATOM 2980 C C . ASN A 1 358 ? -4.281 -1.816 35.513 1.00 84.94 358 ASN A C 1
ATOM 2982 O O . ASN A 1 358 ? -3.235 -2.120 36.089 1.00 84.94 358 ASN A O 1
ATOM 2986 N N . ASN A 1 359 ? -5.327 -1.288 36.152 1.00 68.88 359 ASN A N 1
ATOM 2987 C CA . ASN A 1 359 ? -5.315 -1.069 37.594 1.00 68.88 359 ASN A CA 1
ATOM 2988 C C . ASN A 1 359 ? -5.374 -2.414 38.344 1.00 68.88 359 ASN A C 1
ATOM 2990 O O . ASN A 1 359 ? -6.102 -3.322 37.954 1.00 68.88 359 ASN A O 1
ATOM 2994 N N . CYS A 1 360 ? -4.653 -2.530 39.461 1.00 59.19 360 CYS A N 1
ATOM 2995 C CA . CYS A 1 360 ? -4.627 -3.733 40.301 1.00 59.19 360 CYS A CA 1
ATOM 2996 C C . CYS A 1 360 ? -6.005 -4.120 40.868 1.00 59.19 360 CYS A C 1
ATOM 2998 O O . CYS A 1 360 ? -6.183 -5.253 41.313 1.00 59.19 360 CYS A O 1
ATOM 3000 N N . ASP A 1 361 ? -6.958 -3.186 40.878 1.00 67.12 361 ASP A N 1
ATOM 3001 C CA . ASP A 1 361 ? -8.315 -3.409 41.377 1.00 67.12 361 ASP A CA 1
ATOM 3002 C C . ASP A 1 361 ? -9.233 -4.093 40.349 1.00 67.12 361 ASP A C 1
ATOM 3004 O O . ASP A 1 361 ? -10.281 -4.624 40.730 1.00 67.12 361 ASP A O 1
ATOM 3008 N N . THR A 1 362 ? -8.864 -4.108 39.061 1.00 75.00 362 THR A N 1
ATOM 3009 C CA . THR A 1 362 ? -9.657 -4.785 38.030 1.00 75.00 362 THR A CA 1
ATOM 3010 C C . THR A 1 362 ? -9.487 -6.303 38.174 1.00 75.00 362 THR A C 1
ATOM 3012 O O . THR A 1 362 ? -8.365 -6.811 38.093 1.00 75.00 362 THR A O 1
ATOM 3015 N N . PRO A 1 363 ? -10.576 -7.071 38.379 1.00 80.75 363 PRO A N 1
ATOM 3016 C CA . PRO A 1 363 ? -10.471 -8.513 38.559 1.00 80.75 363 PRO A CA 1
ATOM 3017 C C . PRO A 1 363 ? -9.889 -9.195 37.319 1.00 80.75 363 PRO A C 1
ATOM 3019 O O . PRO A 1 363 ? -10.317 -8.932 36.201 1.00 80.75 363 PRO A O 1
ATOM 3022 N N . GLU A 1 364 ? -9.009 -10.176 37.511 1.00 79.56 364 GLU A N 1
ATOM 3023 C CA . GLU A 1 364 ? -8.504 -11.033 36.424 1.00 79.56 364 GLU A CA 1
ATOM 3024 C C . GLU A 1 364 ? -9.632 -11.745 35.647 1.00 79.56 364 GLU A C 1
ATOM 3026 O O . GLU A 1 364 ? -9.490 -12.052 34.464 1.00 79.56 364 GLU A O 1
ATOM 3031 N N . THR A 1 365 ? -10.778 -11.964 36.303 1.00 86.38 365 THR A N 1
ATOM 3032 C CA . THR A 1 365 ? -12.001 -12.541 35.726 1.00 86.38 365 THR A CA 1
ATOM 3033 C C . THR A 1 365 ? -12.830 -11.554 34.900 1.00 86.38 365 THR A C 1
ATOM 3035 O O . THR A 1 365 ? -13.918 -11.914 34.453 1.00 86.38 365 THR A O 1
ATOM 3038 N N . GLU A 1 366 ? -12.387 -10.304 34.760 1.00 90.12 366 GLU A N 1
ATOM 3039 C CA . GLU A 1 366 ? -13.069 -9.285 33.967 1.00 90.12 366 GLU A CA 1
ATOM 3040 C C . GLU A 1 366 ? -13.202 -9.736 32.510 1.00 90.12 366 GLU A C 1
ATOM 3042 O O . GLU A 1 366 ? -12.238 -10.189 31.891 1.00 90.12 366 GLU A O 1
ATOM 3047 N N . ILE A 1 367 ? -14.423 -9.633 31.983 1.00 93.06 367 ILE A N 1
ATOM 3048 C CA . ILE A 1 367 ? -14.796 -10.178 30.677 1.00 93.06 367 ILE A CA 1
ATOM 3049 C C . ILE A 1 367 ? -14.659 -9.105 29.597 1.00 93.06 367 ILE A C 1
ATOM 3051 O O . ILE A 1 367 ? -15.253 -8.033 29.690 1.00 93.06 367 ILE A O 1
ATOM 3055 N N . LEU A 1 368 ? -13.956 -9.461 28.527 1.00 95.06 368 LEU A N 1
ATOM 3056 C CA . LEU A 1 368 ? -13.752 -8.686 27.312 1.00 95.06 368 LEU A CA 1
ATOM 3057 C C . LEU A 1 368 ? -14.592 -9.274 26.184 1.00 95.06 368 LEU A C 1
ATOM 3059 O O . LEU A 1 368 ? -14.470 -10.458 25.873 1.00 95.06 368 LEU A O 1
ATOM 3063 N N . ARG A 1 369 ? -15.405 -8.447 25.526 1.00 96.94 369 ARG A N 1
ATOM 3064 C CA . ARG A 1 369 ? -16.236 -8.850 24.385 1.00 96.94 369 ARG A CA 1
ATOM 3065 C C . ARG A 1 369 ? -15.777 -8.165 23.115 1.00 96.94 369 ARG A C 1
ATOM 3067 O O . ARG A 1 369 ? -15.780 -6.941 23.024 1.00 96.94 369 ARG A O 1
ATOM 3074 N N . LEU A 1 370 ? -15.425 -8.957 22.111 1.00 97.88 370 LEU A N 1
ATOM 3075 C CA . LEU A 1 370 ? -15.007 -8.478 20.803 1.00 97.88 370 LEU A CA 1
ATOM 3076 C C . LEU A 1 370 ? -16.233 -8.380 19.895 1.00 97.88 370 LEU A C 1
ATOM 3078 O O . LEU A 1 370 ? -16.818 -9.390 19.507 1.00 97.88 370 LEU A O 1
ATOM 3082 N N . LYS A 1 371 ? -16.614 -7.156 19.530 1.00 95.81 371 LYS A N 1
ATOM 3083 C CA . LYS A 1 371 ? -17.790 -6.859 18.709 1.00 95.81 371 LYS A CA 1
ATOM 3084 C C . LYS A 1 371 ? -17.391 -6.304 17.343 1.00 95.81 371 LYS A C 1
ATOM 3086 O O . LYS A 1 371 ? -17.032 -5.130 17.232 1.00 95.81 371 LYS A O 1
ATOM 3091 N N . PRO A 1 372 ? -17.462 -7.121 16.279 1.00 95.19 372 PRO A N 1
ATOM 3092 C CA . PRO A 1 372 ? -17.375 -6.625 14.914 1.00 95.19 372 PRO A CA 1
ATOM 3093 C C . PRO A 1 372 ? -18.590 -5.757 14.568 1.00 95.19 372 PRO A C 1
ATOM 3095 O O . PRO A 1 372 ? -19.728 -6.149 14.817 1.00 95.19 372 PRO A O 1
ATOM 3098 N N . GLU A 1 373 ? -18.373 -4.623 13.905 1.00 88.31 373 GLU A N 1
ATOM 3099 C CA . GLU A 1 373 ? -19.460 -3.771 13.389 1.00 88.31 373 GLU A CA 1
ATOM 3100 C C . GLU A 1 373 ? -20.246 -4.428 12.242 1.00 88.31 373 GLU A C 1
ATOM 3102 O O . GLU A 1 373 ? -21.397 -4.078 11.974 1.00 88.31 373 GLU A O 1
ATOM 3107 N N . ARG A 1 374 ? -19.614 -5.356 11.514 1.00 84.62 374 ARG A N 1
ATOM 3108 C CA . ARG A 1 374 ? -20.193 -6.022 10.343 1.00 84.62 374 ARG A CA 1
ATOM 3109 C C . ARG A 1 374 ? -20.201 -7.525 10.502 1.00 84.62 374 ARG A C 1
ATOM 3111 O O . ARG A 1 374 ? -19.196 -8.129 10.849 1.00 84.62 374 ARG A O 1
ATOM 3118 N N . THR A 1 375 ? -21.301 -8.135 10.076 1.00 89.19 375 THR A N 1
ATOM 3119 C CA . THR A 1 375 ? -21.503 -9.592 10.076 1.00 89.19 375 THR A CA 1
ATOM 3120 C C . THR A 1 375 ? -20.558 -10.354 9.141 1.00 89.19 375 THR A C 1
ATOM 3122 O O . THR A 1 375 ? -20.376 -11.562 9.310 1.00 89.19 375 THR A O 1
ATOM 3125 N N . SER A 1 376 ? -19.946 -9.667 8.166 1.00 90.75 376 SER A N 1
ATOM 3126 C CA . SER A 1 376 ? -18.913 -10.234 7.292 1.00 90.75 376 SER A CA 1
ATOM 3127 C C . SER A 1 376 ? -17.609 -10.523 8.040 1.00 90.75 376 SER A C 1
ATOM 3129 O O . SER A 1 376 ? -16.836 -11.370 7.589 1.00 90.75 376 SER A O 1
ATOM 3131 N N . ILE A 1 377 ? -17.382 -9.856 9.174 1.00 97.12 377 ILE A N 1
ATOM 3132 C CA . ILE A 1 377 ? -16.240 -10.047 10.063 1.00 97.12 377 ILE A CA 1
ATOM 3133 C C . ILE A 1 377 ? -16.688 -10.842 11.288 1.00 97.12 377 ILE A C 1
ATOM 3135 O O . ILE A 1 377 ? -17.736 -10.581 11.874 1.00 97.12 377 ILE A O 1
ATOM 3139 N N . ARG A 1 378 ? -15.886 -11.827 11.684 1.00 97.12 378 ARG A N 1
ATOM 3140 C CA . ARG A 1 378 ? -16.076 -12.603 12.913 1.00 97.12 378 ARG A CA 1
ATOM 3141 C C . ARG A 1 378 ? -14.759 -12.703 13.657 1.00 97.12 378 ARG A C 1
ATOM 3143 O O . ARG A 1 378 ? -13.705 -12.710 13.024 1.00 97.12 378 ARG A O 1
ATOM 3150 N N . VAL A 1 379 ? -14.825 -12.816 14.975 1.00 97.81 379 VAL A N 1
ATOM 3151 C CA . VAL A 1 379 ? -13.650 -13.027 15.823 1.00 97.81 379 VAL A CA 1
ATOM 3152 C C . VAL A 1 379 ? -13.876 -14.269 16.670 1.00 97.81 379 VAL A C 1
ATOM 3154 O O . VAL A 1 379 ? -15.009 -14.578 17.029 1.00 97.81 379 VAL A O 1
ATOM 3157 N N . THR A 1 380 ? -12.825 -15.046 16.904 1.00 97.38 380 THR A N 1
ATOM 3158 C CA . THR A 1 380 ? -12.892 -16.245 17.741 1.00 97.38 380 THR A CA 1
ATOM 3159 C C . THR A 1 380 ? -11.599 -16.397 18.548 1.00 97.38 380 THR A C 1
ATOM 3161 O O . THR A 1 380 ? -10.533 -16.442 17.929 1.00 97.38 380 THR A O 1
ATOM 3164 N N . PRO A 1 381 ? -11.671 -16.526 19.883 1.00 97.75 381 PRO A N 1
ATOM 3165 C CA . PRO A 1 381 ? -12.876 -16.326 20.698 1.00 97.75 381 PRO A CA 1
ATOM 3166 C C . PRO A 1 381 ? -13.383 -14.871 20.617 1.00 97.75 381 PRO A C 1
ATOM 3168 O O . PRO A 1 381 ? -12.606 -13.950 20.378 1.00 97.75 381 PRO A O 1
ATOM 3171 N N . ASP A 1 382 ? -14.696 -14.679 20.733 1.00 95.81 382 ASP A N 1
ATOM 3172 C CA . ASP A 1 382 ? -15.361 -13.367 20.799 1.00 95.81 382 ASP A CA 1
ATOM 3173 C C . ASP A 1 382 ? -15.564 -12.877 22.241 1.00 95.81 382 ASP A C 1
ATOM 3175 O O . ASP A 1 382 ? -15.913 -11.717 22.455 1.00 95.81 382 ASP A O 1
ATOM 3179 N N . GLU A 1 383 ? -15.286 -13.736 23.222 1.00 97.12 383 GLU A N 1
ATOM 3180 C CA . GLU A 1 383 ? -15.239 -13.414 24.642 1.00 97.12 383 GLU A CA 1
ATOM 3181 C C . GLU A 1 383 ? -13.943 -13.968 25.260 1.00 97.12 383 GLU A C 1
ATOM 3183 O O . GLU A 1 383 ? -13.582 -15.125 25.037 1.00 97.12 383 GLU A O 1
ATOM 3188 N N . LEU A 1 384 ? -13.226 -13.129 26.004 1.00 96.38 384 LEU A N 1
ATOM 3189 C CA . LEU A 1 384 ? -11.960 -13.440 26.679 1.00 96.38 384 LEU A CA 1
ATOM 3190 C C . LEU A 1 384 ? -11.970 -12.839 28.081 1.00 96.38 384 LEU A C 1
ATOM 3192 O O . LEU A 1 384 ? -12.742 -11.925 28.355 1.00 96.38 384 LEU A O 1
ATOM 3196 N N . THR A 1 385 ? -11.088 -13.301 28.958 1.00 94.31 385 THR A N 1
ATOM 3197 C CA . THR A 1 385 ? -10.819 -12.602 30.218 1.00 94.31 385 THR A CA 1
ATOM 3198 C C . THR A 1 385 ? -9.620 -11.668 30.087 1.00 94.31 385 THR A C 1
ATOM 3200 O O . THR A 1 385 ? -8.747 -11.847 29.229 1.00 94.31 385 THR A O 1
ATOM 3203 N N . LEU A 1 386 ? -9.543 -10.668 30.963 1.00 91.06 386 LEU A N 1
ATOM 3204 C CA . LEU A 1 386 ? -8.372 -9.799 31.064 1.00 91.06 386 LEU A CA 1
ATOM 3205 C C . LEU A 1 386 ? -7.098 -10.598 31.404 1.00 91.06 386 LEU A C 1
ATOM 3207 O O . LEU A 1 386 ? -6.015 -10.283 30.904 1.00 91.06 386 LEU A O 1
ATOM 3211 N N . TYR A 1 387 ? -7.237 -11.681 32.178 1.00 90.50 387 TYR A N 1
ATOM 3212 C CA . TYR A 1 387 ? -6.153 -12.624 32.457 1.00 90.50 387 TYR A CA 1
ATOM 3213 C C . TYR A 1 387 ? -5.631 -13.329 31.202 1.00 90.50 387 TYR A C 1
ATOM 3215 O O . TYR A 1 387 ? -4.418 -13.413 31.016 1.00 90.50 387 TYR A O 1
ATOM 3223 N N . ASP A 1 388 ? -6.518 -13.778 30.306 1.00 93.12 388 ASP A N 1
ATOM 3224 C CA . ASP A 1 388 ? -6.109 -14.417 29.045 1.00 93.12 388 ASP A CA 1
ATOM 3225 C C . ASP A 1 388 ? -5.254 -13.472 28.188 1.00 93.12 388 ASP A C 1
ATOM 3227 O O . ASP A 1 388 ? -4.342 -13.905 27.486 1.00 93.12 388 ASP A O 1
ATOM 3231 N N . CYS A 1 389 ? -5.536 -12.169 28.264 1.00 93.00 389 CYS A N 1
ATOM 3232 C CA . CYS A 1 389 ? -4.821 -11.129 27.523 1.00 93.00 389 CYS A CA 1
ATOM 3233 C C . CYS A 1 389 ? -3.519 -10.675 28.206 1.00 93.00 389 CYS A C 1
ATOM 3235 O O . CYS A 1 389 ? -2.753 -9.902 27.622 1.00 93.00 389 CYS A O 1
ATOM 3237 N N . SER A 1 390 ? -3.253 -11.147 29.424 1.00 87.56 390 SER A N 1
ATOM 3238 C CA . SER A 1 390 ? -2.021 -10.879 30.169 1.00 87.56 390 SER A CA 1
ATOM 3239 C C . SER A 1 390 ? -0.875 -11.800 29.708 1.00 87.56 390 SER A C 1
ATOM 3241 O O . SER A 1 390 ? -1.058 -12.700 28.893 1.00 87.56 390 SER A O 1
ATOM 3243 N N . ASN A 1 391 ? 0.350 -11.590 30.211 1.00 81.31 391 ASN A N 1
ATOM 3244 C CA . ASN A 1 391 ? 1.488 -12.518 30.039 1.00 81.31 391 ASN A CA 1
ATOM 3245 C C . ASN A 1 391 ? 1.844 -12.921 28.586 1.00 81.31 391 ASN A C 1
ATOM 3247 O O . ASN A 1 391 ? 2.289 -14.042 28.341 1.00 81.31 391 ASN A O 1
ATOM 3251 N N . GLY A 1 392 ? 1.705 -12.005 27.626 1.00 80.94 392 GLY A N 1
ATOM 3252 C CA . GLY A 1 392 ? 2.051 -12.243 26.216 1.00 80.94 392 GLY A CA 1
ATOM 3253 C C . GLY A 1 392 ? 0.855 -12.276 25.264 1.00 80.94 392 GLY A C 1
ATOM 3254 O O . GLY A 1 392 ? 1.070 -12.355 24.056 1.00 80.94 392 GLY A O 1
ATOM 3255 N N . GLY A 1 393 ? -0.367 -12.142 25.789 1.00 91.81 393 GLY A N 1
ATOM 3256 C CA . GLY A 1 393 ? -1.583 -11.931 25.008 1.00 91.81 393 GLY A CA 1
ATOM 3257 C C . GLY A 1 393 ? -2.312 -13.208 24.601 1.00 91.81 393 GLY A C 1
ATOM 3258 O O . GLY A 1 393 ? -1.716 -14.275 24.441 1.00 91.81 393 GLY A O 1
ATOM 3259 N N . ALA A 1 394 ? -3.614 -13.067 24.368 1.00 95.75 394 ALA A N 1
ATOM 3260 C CA . ALA A 1 394 ? -4.482 -14.131 23.883 1.00 95.75 394 ALA A CA 1
ATOM 3261 C C . ALA A 1 394 ? -4.475 -14.174 22.351 1.00 95.75 394 ALA A C 1
ATOM 3263 O O . ALA A 1 394 ? -4.668 -13.149 21.698 1.00 95.75 394 ALA A O 1
ATOM 3264 N N . GLU A 1 395 ? -4.309 -15.357 21.753 1.00 96.88 395 GLU A N 1
ATOM 3265 C CA . GLU A 1 395 ? -4.471 -15.513 20.303 1.00 96.88 395 GLU A CA 1
ATOM 3266 C C . GLU A 1 395 ? -5.955 -15.445 19.921 1.00 96.88 395 GLU A C 1
ATOM 3268 O O . GLU A 1 395 ? -6.771 -16.243 20.381 1.00 96.88 395 GLU A O 1
ATOM 3273 N N . ILE A 1 396 ? -6.285 -14.524 19.018 1.00 97.69 396 ILE A N 1
ATOM 3274 C CA . ILE A 1 396 ? -7.604 -14.402 18.402 1.00 97.69 396 ILE A CA 1
ATOM 3275 C C . ILE A 1 396 ? -7.510 -14.667 16.901 1.00 97.69 396 ILE A C 1
ATOM 3277 O O . ILE A 1 396 ? -6.537 -14.311 16.231 1.00 97.69 396 ILE A O 1
ATOM 3281 N N . THR A 1 397 ? -8.557 -15.265 16.345 1.00 98.25 397 THR A N 1
ATOM 3282 C CA . THR A 1 397 ? -8.716 -15.461 14.904 1.00 98.25 397 THR A CA 1
ATOM 3283 C C . THR A 1 397 ? -9.750 -14.483 14.368 1.00 98.25 397 THR A C 1
ATOM 3285 O O . THR A 1 397 ? -10.930 -14.585 14.699 1.00 98.25 397 THR A O 1
ATOM 3288 N N . VAL A 1 398 ? -9.327 -13.566 13.499 1.00 98.38 398 VAL A N 1
ATOM 3289 C CA . VAL A 1 398 ? -10.225 -12.670 12.761 1.00 98.38 398 VAL A CA 1
ATOM 3290 C C . VAL A 1 398 ? -10.541 -13.306 11.411 1.00 98.38 398 VAL A C 1
ATOM 3292 O O . VAL A 1 398 ? -9.645 -13.587 10.616 1.00 98.38 398 VAL A O 1
ATOM 3295 N N . SER A 1 399 ? -11.822 -13.542 11.148 1.00 97.94 399 SER A N 1
ATOM 3296 C CA . SER A 1 399 ? -12.324 -14.185 9.935 1.00 97.94 399 SER A CA 1
ATOM 3297 C C . SER A 1 399 ? -13.121 -13.201 9.090 1.00 97.94 399 SER A C 1
ATOM 3299 O O . SER A 1 399 ? -14.062 -12.577 9.576 1.00 97.94 399 SER A O 1
ATOM 3301 N N . CYS A 1 400 ? -12.786 -13.106 7.808 1.00 96.94 400 CYS A N 1
ATOM 3302 C CA . CYS A 1 400 ? -13.497 -12.304 6.823 1.00 96.94 400 CYS A CA 1
ATOM 3303 C C . CYS A 1 400 ? -14.243 -13.244 5.875 1.00 96.94 400 CYS A C 1
ATOM 3305 O O . CYS A 1 400 ? -13.637 -13.893 5.027 1.00 96.94 400 CYS A O 1
ATOM 3307 N N . SER A 1 401 ? -15.557 -13.361 6.046 1.00 93.62 401 SER A N 1
ATOM 3308 C CA . SER A 1 401 ? -16.394 -14.316 5.302 1.00 93.62 401 SER A CA 1
ATOM 3309 C C . SER A 1 401 ? -16.773 -13.845 3.895 1.00 93.62 401 SER A C 1
ATOM 3311 O O . SER A 1 401 ? -17.023 -14.677 3.025 1.00 93.62 401 SER A O 1
ATOM 3313 N N . ASP A 1 402 ? -16.778 -12.533 3.651 1.00 91.94 402 ASP A N 1
ATOM 3314 C CA . ASP A 1 402 ? -17.085 -11.941 2.347 1.00 91.94 402 ASP A CA 1
ATOM 3315 C C . ASP A 1 402 ? -16.423 -10.562 2.183 1.00 91.94 402 ASP A C 1
ATOM 3317 O O . ASP A 1 402 ? -15.716 -10.091 3.072 1.00 91.94 402 ASP A O 1
ATOM 3321 N N . TYR A 1 403 ? -16.632 -9.915 1.039 1.00 88.38 403 TYR A N 1
ATOM 3322 C CA . TYR A 1 403 ? -16.075 -8.599 0.734 1.00 88.38 403 TYR A CA 1
ATOM 3323 C C . TYR A 1 403 ? -16.527 -7.493 1.709 1.00 88.38 403 TYR A C 1
ATOM 3325 O O . TYR A 1 403 ? -17.703 -7.339 2.036 1.00 88.38 403 TYR A O 1
ATOM 3333 N N . VAL A 1 404 ? -15.574 -6.647 2.093 1.00 83.50 404 VAL A N 1
ATOM 3334 C CA . VAL A 1 404 ? -15.735 -5.428 2.890 1.00 83.50 404 VAL A CA 1
ATOM 3335 C C . VAL A 1 404 ? -15.677 -4.231 1.940 1.00 83.50 404 VAL A C 1
ATOM 3337 O O . VAL A 1 404 ? -14.613 -3.876 1.428 1.00 83.50 404 VAL A O 1
ATOM 3340 N N . ILE A 1 405 ? -16.843 -3.639 1.667 1.00 77.69 405 ILE A N 1
ATOM 3341 C CA . ILE A 1 405 ? -17.020 -2.559 0.675 1.00 77.69 405 ILE A CA 1
ATOM 3342 C C . ILE A 1 405 ? -16.449 -1.225 1.167 1.00 77.69 405 ILE A C 1
ATOM 3344 O O . ILE A 1 405 ? -15.851 -0.483 0.397 1.00 77.69 405 ILE A O 1
ATOM 3348 N N . SER A 1 406 ? -16.607 -0.931 2.454 1.00 80.19 406 SER A N 1
ATOM 3349 C CA . SER A 1 406 ? -16.062 0.262 3.101 1.00 80.19 406 SER A CA 1
ATOM 3350 C C . SER A 1 406 ? -15.382 -0.145 4.406 1.00 80.19 406 SER A C 1
ATOM 3352 O O . SER A 1 406 ? -15.766 -1.183 4.955 1.00 80.19 406 SER A O 1
ATOM 3354 N N . PRO A 1 407 ? -14.420 0.646 4.919 1.00 85.38 407 PRO A N 1
ATOM 3355 C CA . PRO A 1 407 ? -13.776 0.355 6.193 1.00 85.38 407 PRO A CA 1
ATOM 3356 C C . PRO A 1 407 ? -14.792 0.074 7.308 1.00 85.38 407 PRO A C 1
ATOM 3358 O O . PRO A 1 407 ? -15.905 0.606 7.297 1.00 85.38 407 PRO A O 1
ATOM 3361 N N . THR A 1 408 ? -14.409 -0.789 8.239 1.00 89.88 408 THR A N 1
ATOM 3362 C CA . THR A 1 408 ? -15.215 -1.202 9.397 1.00 89.88 408 THR A CA 1
ATOM 3363 C C . THR A 1 408 ? -14.292 -1.451 10.587 1.00 89.88 408 THR A C 1
ATOM 3365 O O . THR A 1 408 ? -13.079 -1.287 10.452 1.00 89.88 408 THR A O 1
ATOM 3368 N N . SER A 1 409 ? -14.817 -1.838 11.746 1.00 94.56 409 SER A N 1
ATOM 3369 C CA . SER A 1 409 ? -13.991 -2.095 12.920 1.00 94.56 409 SER A CA 1
ATOM 3370 C C . SER A 1 409 ? -14.454 -3.279 13.772 1.00 94.56 409 SER A C 1
ATOM 3372 O O . SER A 1 409 ? -15.555 -3.815 13.607 1.00 94.56 409 SER A O 1
ATOM 3374 N N . ILE A 1 410 ? -13.558 -3.709 14.659 1.00 96.81 410 ILE A N 1
ATOM 3375 C CA . ILE A 1 410 ? -13.862 -4.543 15.820 1.00 96.81 410 ILE A CA 1
ATOM 3376 C C . ILE A 1 410 ? -13.588 -3.692 17.056 1.00 96.81 410 ILE A C 1
ATOM 3378 O O . ILE A 1 410 ? -12.476 -3.188 17.224 1.00 96.81 410 ILE A O 1
ATOM 3382 N N . THR A 1 411 ? -14.585 -3.573 17.920 1.00 95.00 411 THR A N 1
ATOM 3383 C CA . THR A 1 411 ? -14.467 -2.918 19.224 1.00 95.00 411 THR A CA 1
ATOM 3384 C C . THR A 1 411 ? -14.304 -3.982 20.302 1.00 95.00 411 THR A C 1
ATOM 3386 O O . THR A 1 411 ? -14.936 -5.035 20.222 1.00 95.00 411 THR A O 1
ATOM 3389 N N . VAL A 1 412 ? -13.461 -3.729 21.299 1.00 95.44 412 VAL A N 1
ATOM 3390 C CA . VAL A 1 412 ? -13.393 -4.543 22.515 1.00 95.44 412 VAL A CA 1
ATOM 3391 C C . VAL A 1 412 ? -14.098 -3.784 23.624 1.00 95.44 412 VAL A C 1
ATOM 3393 O O . VAL A 1 412 ? -13.720 -2.654 23.933 1.00 95.44 412 VAL A O 1
ATOM 3396 N N . GLU A 1 413 ? -15.126 -4.402 24.189 1.00 92.12 413 GLU A N 1
ATOM 3397 C CA . GLU A 1 413 ? -15.906 -3.847 25.287 1.00 92.12 413 GLU A CA 1
ATOM 3398 C C . GLU A 1 413 ? -15.646 -4.613 26.583 1.00 92.12 413 GLU A C 1
ATOM 3400 O O . GLU A 1 413 ? -15.577 -5.843 26.583 1.00 92.12 413 GLU A O 1
ATOM 3405 N N . SER A 1 414 ? -15.543 -3.882 27.686 1.00 89.44 414 SER A N 1
ATOM 3406 C CA . SER A 1 414 ? -15.527 -4.419 29.047 1.00 89.44 414 SER A CA 1
ATOM 3407 C C . SER A 1 414 ? -16.900 -4.954 29.477 1.00 89.44 414 SER A C 1
ATOM 3409 O O . SER A 1 414 ? -17.922 -4.778 28.799 1.00 89.44 414 SER A O 1
ATOM 3411 N N . SER A 1 415 ? -16.970 -5.569 30.658 1.00 86.19 415 SER A N 1
ATOM 3412 C CA . SER A 1 415 ? -18.211 -6.118 31.210 1.00 86.19 415 SER A CA 1
ATOM 3413 C C . SER A 1 415 ? -19.278 -5.048 31.481 1.00 86.19 415 SER A C 1
ATOM 3415 O O . SER A 1 415 ? -20.475 -5.335 31.369 1.00 86.19 415 SER A O 1
ATOM 3417 N N . ASN A 1 416 ? -18.851 -3.817 31.781 1.00 78.00 416 ASN A N 1
ATOM 3418 C CA . ASN A 1 416 ? -19.714 -2.656 31.999 1.00 78.00 416 ASN A CA 1
ATOM 3419 C C . ASN A 1 416 ? -20.083 -1.907 30.698 1.00 78.00 416 ASN A C 1
ATOM 3421 O O . ASN A 1 416 ? -20.986 -1.072 30.748 1.00 78.00 416 ASN A O 1
ATOM 3425 N N . GLY A 1 417 ? -19.466 -2.240 29.554 1.00 77.00 417 GLY A N 1
ATOM 3426 C CA . GLY A 1 417 ? -19.752 -1.660 28.234 1.00 77.00 417 GLY A CA 1
ATOM 3427 C C . GLY A 1 417 ? -18.791 -0.561 27.761 1.00 77.00 417 GLY A C 1
ATOM 3428 O O . GLY A 1 417 ? -19.041 0.026 26.712 1.00 77.00 417 GLY A O 1
ATOM 3429 N N . ALA A 1 418 ? -17.708 -0.276 28.492 1.00 82.50 418 ALA A N 1
ATOM 3430 C CA . ALA A 1 418 ? -16.689 0.685 28.070 1.00 82.50 418 ALA A CA 1
ATOM 3431 C C . ALA A 1 418 ? -15.861 0.138 26.906 1.00 82.50 418 ALA A C 1
ATOM 3433 O O . ALA A 1 418 ? -15.512 -1.044 26.873 1.00 82.50 418 ALA A O 1
ATOM 3434 N N . VAL A 1 419 ? -15.477 1.013 25.977 1.00 87.38 419 VAL A N 1
ATOM 3435 C CA . VAL A 1 419 ? -14.554 0.655 24.897 1.00 87.38 419 VAL A CA 1
ATOM 3436 C C . VAL A 1 419 ? -13.121 0.672 25.419 1.00 87.38 419 VAL A C 1
ATOM 3438 O O . VAL A 1 419 ? -12.560 1.726 25.703 1.00 87.38 419 VAL A O 1
ATOM 3441 N N . VAL A 1 420 ? -12.515 -0.508 25.494 1.00 91.62 420 VAL A N 1
ATOM 3442 C CA . VAL A 1 420 ? -11.164 -0.728 26.041 1.00 91.62 420 VAL A CA 1
ATOM 3443 C C . VAL A 1 420 ? -10.131 -1.044 24.958 1.00 91.62 420 VAL A C 1
ATOM 3445 O O . VAL A 1 420 ? -8.932 -1.077 25.227 1.00 91.62 420 VAL A O 1
ATOM 3448 N N . GLY A 1 421 ? -10.572 -1.235 23.711 1.00 93.19 421 GLY A N 1
ATOM 3449 C CA . GLY A 1 421 ? -9.697 -1.395 22.553 1.00 93.19 421 GLY A CA 1
ATOM 3450 C C . GLY A 1 421 ? -10.450 -1.365 21.226 1.00 93.19 421 GLY A C 1
ATOM 3451 O O . GLY A 1 421 ? -11.670 -1.534 21.178 1.00 93.19 421 GLY A O 1
ATOM 3452 N N . LYS A 1 422 ? -9.729 -1.142 20.122 1.00 94.94 422 LYS A N 1
ATOM 3453 C CA . LYS A 1 422 ? -10.321 -1.058 18.778 1.00 94.94 422 LYS A CA 1
ATOM 3454 C C . LYS A 1 422 ? -9.344 -1.485 17.685 1.00 94.94 422 LYS A C 1
ATOM 3456 O O . LYS A 1 422 ? -8.180 -1.103 17.713 1.00 94.94 422 LYS A O 1
ATOM 3461 N N . LEU A 1 423 ? -9.840 -2.210 16.684 1.00 97.19 423 LEU A N 1
ATOM 3462 C CA . LEU A 1 423 ? -9.118 -2.588 15.467 1.00 97.19 423 LEU A CA 1
ATOM 3463 C C . LEU A 1 423 ? -9.864 -2.069 14.237 1.00 97.19 423 LEU A C 1
ATOM 3465 O O . LEU A 1 423 ? -11.013 -2.445 14.003 1.00 97.19 423 LEU A O 1
ATOM 3469 N N . ASN A 1 424 ? -9.206 -1.250 13.418 1.00 95.88 424 ASN A N 1
ATOM 3470 C CA . ASN A 1 424 ? -9.734 -0.832 12.123 1.00 95.88 424 ASN A CA 1
ATOM 3471 C C . ASN A 1 424 ? -9.496 -1.927 11.079 1.00 95.88 424 ASN A C 1
ATOM 3473 O O . ASN A 1 424 ? -8.431 -2.537 11.033 1.00 95.88 424 ASN A O 1
ATOM 3477 N N . ILE A 1 425 ? -10.460 -2.142 10.189 1.00 95.25 425 ILE A N 1
ATOM 3478 C CA . ILE A 1 425 ? -10.371 -3.085 9.073 1.00 95.25 425 ILE A CA 1
ATOM 3479 C C . ILE A 1 425 ? -10.543 -2.307 7.772 1.00 95.25 425 ILE A C 1
ATOM 3481 O O . ILE A 1 425 ? -11.562 -1.647 7.549 1.00 95.25 425 ILE A O 1
ATOM 3485 N N . ALA A 1 426 ? -9.541 -2.385 6.899 1.00 93.12 426 ALA A N 1
ATOM 3486 C CA . ALA A 1 426 ? -9.573 -1.734 5.596 1.00 93.12 426 ALA A CA 1
ATOM 3487 C C . ALA A 1 426 ? -10.586 -2.397 4.648 1.00 93.12 426 ALA A C 1
ATOM 3489 O O . ALA A 1 426 ? -10.850 -3.599 4.719 1.00 93.12 426 ALA A O 1
ATOM 3490 N N . ALA A 1 427 ? -11.120 -1.611 3.709 1.00 87.94 427 ALA A N 1
ATOM 3491 C CA . ALA A 1 427 ? -11.930 -2.151 2.623 1.00 87.94 427 ALA A CA 1
ATOM 3492 C C . ALA A 1 427 ? -11.104 -3.116 1.756 1.00 87.94 427 ALA A C 1
ATOM 3494 O O . ALA A 1 427 ? -9.934 -2.868 1.463 1.00 87.94 427 ALA A O 1
ATOM 3495 N N . ASN A 1 428 ? -11.731 -4.210 1.323 1.00 91.69 428 ASN A N 1
ATOM 3496 C CA . ASN A 1 428 ? -11.088 -5.259 0.530 1.00 91.69 428 ASN A CA 1
ATOM 3497 C C . ASN A 1 428 ? -11.933 -5.717 -0.675 1.00 91.69 428 ASN A C 1
ATOM 3499 O O . ASN A 1 428 ? -11.557 -6.668 -1.361 1.00 91.69 428 ASN A O 1
ATOM 3503 N N . ALA A 1 429 ? -13.061 -5.050 -0.955 1.00 83.81 429 ALA A N 1
ATOM 3504 C CA . ALA A 1 429 ? -13.963 -5.403 -2.056 1.00 83.81 429 ALA A CA 1
ATOM 3505 C C . ALA A 1 429 ? -13.278 -5.432 -3.430 1.00 83.81 429 ALA A C 1
ATOM 3507 O O . ALA A 1 429 ? -13.698 -6.151 -4.335 1.00 83.81 429 ALA A O 1
ATOM 3508 N N . GLU A 1 430 ? -12.182 -4.696 -3.573 1.00 82.00 430 GLU A N 1
ATOM 3509 C CA . GLU A 1 430 ? -11.443 -4.582 -4.823 1.00 82.00 430 GLU A CA 1
ATOM 3510 C C . GLU A 1 430 ? -10.303 -5.594 -4.964 1.00 82.00 430 GLU A C 1
ATOM 3512 O O . GLU A 1 430 ? -9.586 -5.555 -5.957 1.00 82.00 430 GLU A O 1
ATOM 3517 N N . TYR A 1 431 ? -10.158 -6.533 -4.023 1.00 84.94 431 TYR A N 1
ATOM 3518 C CA . TYR A 1 431 ? -9.123 -7.574 -4.023 1.00 84.94 431 TYR A CA 1
ATOM 3519 C C . TYR A 1 431 ? -8.940 -8.262 -5.389 1.00 84.94 431 TYR A C 1
ATOM 3521 O O . TYR A 1 431 ? -7.821 -8.485 -5.846 1.00 84.94 431 TYR A O 1
ATOM 3529 N N . ASN A 1 432 ? -10.038 -8.550 -6.096 1.00 80.56 432 ASN A N 1
ATOM 3530 C CA . ASN A 1 432 ? -9.980 -9.209 -7.405 1.00 80.56 432 ASN A CA 1
ATOM 3531 C C . ASN A 1 432 ? -9.345 -8.342 -8.510 1.00 80.56 432 ASN A C 1
ATOM 3533 O O . ASN A 1 432 ? -8.874 -8.894 -9.503 1.00 80.56 432 ASN A O 1
ATOM 3537 N N . TYR A 1 433 ? -9.328 -7.017 -8.348 1.00 77.56 433 TYR A N 1
ATOM 3538 C CA . TYR A 1 433 ? -8.724 -6.062 -9.281 1.00 77.56 433 TYR A CA 1
ATOM 3539 C C . TYR A 1 433 ? -7.242 -5.811 -9.001 1.00 77.56 433 TYR A C 1
ATOM 3541 O O . TYR A 1 433 ? -6.648 -4.959 -9.645 1.00 77.56 433 TYR A O 1
ATOM 3549 N N . TYR A 1 434 ? -6.622 -6.520 -8.058 1.00 85.75 434 TYR A N 1
ATOM 3550 C CA . TYR A 1 434 ? -5.224 -6.304 -7.683 1.00 85.75 434 TYR A CA 1
ATOM 3551 C C . TYR A 1 434 ? -4.309 -7.459 -8.106 1.00 85.75 434 TYR A C 1
ATOM 3553 O O . TYR A 1 434 ? -3.335 -7.770 -7.429 1.00 85.75 434 TYR A O 1
ATOM 3561 N N . LYS A 1 435 ? -4.603 -8.104 -9.244 1.00 89.12 435 LYS A N 1
ATOM 3562 C CA . LYS A 1 435 ? -3.761 -9.174 -9.809 1.00 89.12 435 LYS A CA 1
ATOM 3563 C C . LYS A 1 435 ? -2.824 -8.636 -10.892 1.00 89.12 435 LYS A C 1
ATOM 3565 O O . LYS A 1 435 ? -3.286 -8.271 -11.966 1.00 89.12 435 LYS A O 1
ATOM 3570 N N . ILE A 1 436 ? -1.524 -8.578 -10.660 1.00 88.62 436 ILE A N 1
ATOM 3571 C CA . ILE A 1 436 ? -0.555 -8.060 -11.630 1.00 88.62 436 ILE A CA 1
ATOM 3572 C C . ILE A 1 436 ? 0.206 -9.205 -12.296 1.00 88.62 436 ILE A C 1
ATOM 3574 O O . ILE A 1 436 ? 0.795 -10.055 -11.639 1.00 88.62 436 ILE A O 1
ATOM 3578 N N . LYS A 1 437 ? 0.204 -9.230 -13.625 1.00 89.31 437 LYS A N 1
ATOM 3579 C CA . LYS A 1 437 ? 1.014 -10.154 -14.423 1.00 89.31 437 LYS A CA 1
ATOM 3580 C C . LYS A 1 437 ? 2.365 -9.529 -14.725 1.00 89.31 437 LYS A C 1
ATOM 3582 O O . LYS A 1 437 ? 2.400 -8.424 -15.269 1.00 89.31 437 LYS A O 1
ATOM 3587 N N . ILE A 1 438 ? 3.441 -10.242 -14.404 1.00 91.44 438 ILE A N 1
ATOM 3588 C CA . ILE A 1 438 ? 4.816 -9.742 -14.513 1.00 91.44 438 ILE A CA 1
ATOM 3589 C C . ILE A 1 438 ? 5.644 -10.695 -15.382 1.00 91.44 438 ILE A C 1
ATOM 3591 O O . ILE A 1 438 ? 5.941 -11.809 -14.947 1.00 91.44 438 ILE A O 1
ATOM 3595 N N . PRO A 1 439 ? 6.055 -10.295 -16.599 1.00 92.50 439 PRO A N 1
ATOM 3596 C CA . PRO A 1 439 ? 7.062 -11.025 -17.359 1.00 92.50 439 PRO A CA 1
ATOM 3597 C C . PRO A 1 439 ? 8.390 -11.087 -16.605 1.00 92.50 439 PRO A C 1
ATOM 3599 O O . PRO A 1 439 ? 8.911 -10.056 -16.171 1.00 92.50 439 PRO A O 1
ATOM 3602 N N . VAL A 1 440 ? 8.945 -12.295 -16.486 1.00 95.44 440 VAL A N 1
ATOM 3603 C CA . VAL A 1 440 ? 10.258 -12.523 -15.869 1.00 95.44 440 VAL A CA 1
ATOM 3604 C C . VAL A 1 440 ? 11.299 -12.760 -16.954 1.00 95.44 440 VAL A C 1
ATOM 3606 O O . VAL A 1 440 ? 11.155 -13.663 -17.781 1.00 95.44 440 VAL A O 1
ATOM 3609 N N . VAL A 1 441 ? 12.358 -11.954 -16.944 1.00 96.56 441 VAL A N 1
ATOM 3610 C CA . VAL A 1 441 ? 13.398 -11.957 -17.975 1.00 96.56 441 VAL A CA 1
ATOM 3611 C C . VAL A 1 441 ? 14.765 -12.220 -17.355 1.00 96.56 441 VAL A C 1
ATOM 3613 O O . VAL A 1 441 ? 15.198 -11.508 -16.453 1.00 96.56 441 VAL A O 1
ATOM 3616 N N . TYR A 1 442 ? 15.482 -13.209 -17.875 1.00 97.81 442 TYR A N 1
ATOM 3617 C CA . TYR A 1 442 ? 16.876 -13.478 -17.543 1.00 97.81 442 TYR A CA 1
ATOM 3618 C C . TYR A 1 442 ? 17.765 -12.689 -18.495 1.00 97.81 442 TYR A C 1
ATOM 3620 O O . TYR A 1 442 ? 17.825 -12.986 -19.689 1.00 97.81 442 TYR A O 1
ATOM 3628 N N . ALA A 1 443 ? 18.441 -11.673 -17.964 1.00 97.4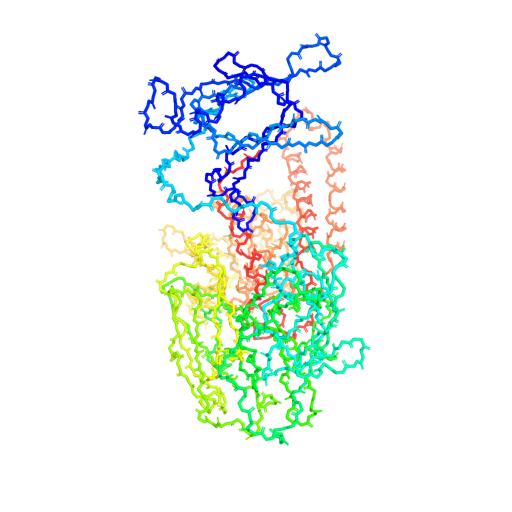4 443 ALA A N 1
ATOM 3629 C CA . ALA A 1 443 ? 19.363 -10.822 -18.704 1.00 97.44 443 ALA A CA 1
ATOM 3630 C C . ALA A 1 443 ? 20.803 -11.177 -18.321 1.00 97.44 443 ALA A C 1
ATOM 3632 O O . ALA A 1 443 ? 21.223 -10.919 -17.192 1.00 97.44 443 ALA A O 1
ATOM 3633 N N . TYR A 1 444 ? 21.562 -11.778 -19.235 1.00 97.38 444 TYR A N 1
ATOM 3634 C CA . TYR A 1 444 ? 22.863 -12.379 -18.925 1.00 97.38 444 TYR A CA 1
ATOM 3635 C C . TYR A 1 444 ? 23.872 -12.226 -20.064 1.00 97.38 444 TYR A C 1
ATOM 3637 O O . TYR A 1 444 ? 23.533 -11.863 -21.192 1.00 97.38 444 TYR A O 1
ATOM 3645 N N . MET A 1 445 ? 25.133 -12.519 -19.749 1.00 95.62 445 MET A N 1
ATOM 3646 C CA . MET A 1 445 ? 26.218 -12.521 -20.717 1.00 95.62 445 MET A CA 1
ATOM 3647 C C . MET A 1 445 ? 26.421 -13.908 -21.320 1.00 95.62 445 MET A C 1
ATOM 3649 O O . MET A 1 445 ? 26.603 -14.882 -20.596 1.00 95.62 445 MET A O 1
ATOM 3653 N N . GLU A 1 446 ? 26.404 -14.006 -22.645 1.00 95.00 446 GLU A N 1
ATOM 3654 C CA . GLU A 1 446 ? 26.517 -15.297 -23.342 1.00 95.00 446 GLU A CA 1
ATOM 3655 C C . GLU A 1 446 ? 27.959 -15.816 -23.408 1.00 95.00 446 GLU A C 1
ATOM 3657 O O . GLU A 1 446 ? 28.191 -17.022 -23.414 1.00 95.00 446 GLU A O 1
ATOM 3662 N N . ASP A 1 447 ? 28.928 -14.904 -23.456 1.00 95.31 447 ASP A N 1
ATOM 3663 C CA . ASP A 1 447 ? 30.352 -15.177 -23.661 1.00 95.31 447 ASP A CA 1
ATOM 3664 C C . ASP A 1 447 ? 31.181 -15.141 -22.365 1.00 95.31 447 ASP A C 1
ATOM 3666 O O . ASP A 1 447 ? 32.403 -15.256 -22.411 1.00 95.31 447 ASP A O 1
ATOM 3670 N N . GLU A 1 448 ? 30.531 -15.005 -21.206 1.00 93.12 448 GLU A N 1
ATOM 3671 C CA . GLU A 1 448 ? 31.175 -14.865 -19.896 1.00 93.12 448 GLU A CA 1
ATOM 3672 C C . GLU A 1 448 ? 30.484 -15.775 -18.867 1.00 93.12 448 GLU A C 1
ATOM 3674 O O . GLU A 1 448 ? 29.462 -15.385 -18.297 1.00 93.12 448 GLU A O 1
ATOM 3679 N N . PRO A 1 449 ? 31.021 -16.980 -18.590 1.00 91.00 449 PRO A N 1
ATOM 3680 C CA . PRO A 1 449 ? 30.369 -17.971 -17.729 1.00 91.00 449 PRO A CA 1
ATOM 3681 C C . PRO A 1 449 ? 29.998 -17.452 -16.333 1.00 91.00 449 PRO A C 1
ATOM 3683 O O . PRO A 1 449 ? 28.921 -17.760 -15.827 1.00 91.00 449 PRO A O 1
ATOM 3686 N N . ASP A 1 450 ? 30.838 -16.592 -15.746 1.00 91.56 450 ASP A N 1
ATOM 3687 C CA . ASP A 1 450 ? 30.603 -15.966 -14.435 1.00 91.56 450 ASP A CA 1
ATOM 3688 C C . ASP A 1 450 ? 29.402 -15.010 -14.407 1.00 91.56 450 ASP A C 1
ATOM 3690 O O . ASP A 1 450 ? 28.969 -14.590 -13.329 1.00 91.56 450 ASP A O 1
ATOM 3694 N N . PHE A 1 451 ? 28.876 -14.657 -15.577 1.00 94.12 451 PHE A N 1
ATOM 3695 C CA . PHE A 1 451 ? 27.724 -13.792 -15.798 1.00 94.12 451 PHE A CA 1
ATOM 3696 C C . PHE A 1 451 ? 26.682 -14.464 -16.706 1.00 94.12 451 PHE A C 1
ATOM 3698 O O . PHE A 1 451 ? 25.840 -13.777 -17.284 1.00 94.12 451 PHE A O 1
ATOM 3705 N N . GLY A 1 452 ? 26.742 -15.790 -16.844 1.00 95.44 452 GLY A N 1
ATOM 3706 C CA . GLY A 1 452 ? 25.820 -16.564 -17.664 1.00 95.44 452 GLY A CA 1
ATOM 3707 C C . GLY A 1 452 ? 24.486 -16.852 -16.975 1.00 95.44 452 GLY A C 1
ATOM 3708 O O . GLY A 1 452 ? 24.305 -16.622 -15.779 1.00 95.44 452 GLY A O 1
ATOM 3709 N N . GLU A 1 453 ? 23.556 -17.419 -17.742 1.00 95.00 453 GLU A N 1
ATOM 3710 C CA . GLU A 1 453 ? 22.215 -17.806 -17.283 1.00 95.00 453 GLU A CA 1
ATOM 3711 C C . GLU A 1 453 ? 22.247 -18.700 -16.032 1.00 95.00 453 GLU A C 1
ATOM 3713 O O . GLU A 1 453 ? 21.535 -18.438 -15.067 1.00 95.00 453 GLU A O 1
ATOM 3718 N N . GLY A 1 454 ? 23.134 -19.703 -16.008 1.00 95.69 454 GLY A N 1
ATOM 3719 C CA . GLY A 1 454 ? 23.225 -20.661 -14.901 1.00 95.69 454 GLY A CA 1
ATOM 3720 C C . GLY A 1 454 ? 23.602 -20.034 -13.554 1.00 95.69 454 GLY A C 1
ATOM 3721 O O . GLY A 1 454 ? 23.329 -20.623 -12.511 1.00 95.69 454 GLY A O 1
ATOM 3722 N N . VAL A 1 455 ? 24.184 -18.829 -13.548 1.00 97.62 455 VAL A N 1
ATOM 3723 C CA . VAL A 1 455 ? 24.434 -18.075 -12.310 1.00 97.62 455 VAL A CA 1
ATOM 3724 C C . VAL A 1 455 ? 23.123 -17.564 -11.719 1.00 97.62 455 VAL A C 1
ATOM 3726 O O . VAL A 1 455 ? 22.966 -17.594 -10.502 1.00 97.62 455 VAL A O 1
ATOM 3729 N N . ILE A 1 456 ? 22.172 -17.139 -12.557 1.00 98.00 456 ILE A N 1
ATOM 3730 C CA . ILE A 1 456 ? 20.849 -16.708 -12.093 1.00 98.00 456 ILE A CA 1
ATOM 3731 C C . ILE A 1 456 ? 20.155 -17.887 -11.416 1.00 98.00 456 ILE A C 1
ATOM 3733 O O . ILE A 1 456 ? 19.782 -17.770 -10.251 1.00 98.00 456 ILE A O 1
ATOM 3737 N N . ASP A 1 457 ? 20.066 -19.027 -12.112 1.00 96.31 457 ASP A N 1
ATOM 3738 C CA . ASP A 1 457 ? 19.455 -20.257 -11.595 1.00 96.31 457 ASP A CA 1
ATOM 3739 C C . ASP A 1 457 ? 20.101 -20.716 -10.285 1.00 96.31 457 ASP A C 1
ATOM 3741 O O . ASP A 1 457 ? 19.400 -21.077 -9.339 1.00 96.31 457 ASP A O 1
ATOM 3745 N N . ALA A 1 458 ? 21.433 -20.670 -10.197 1.00 97.62 458 ALA A N 1
ATOM 3746 C CA . ALA A 1 458 ? 22.152 -21.040 -8.985 1.00 97.62 458 ALA A CA 1
ATOM 3747 C C . ALA A 1 458 ? 21.822 -20.114 -7.804 1.00 97.62 458 ALA A C 1
ATOM 3749 O O . ALA A 1 458 ? 21.630 -20.597 -6.688 1.00 97.62 458 ALA A O 1
ATOM 3750 N N . GLU A 1 459 ? 21.745 -18.798 -8.022 1.00 97.94 459 GLU A N 1
ATOM 3751 C CA . GLU A 1 459 ? 21.452 -17.831 -6.960 1.00 97.94 459 GLU A CA 1
ATOM 3752 C C . GLU A 1 459 ? 19.998 -17.911 -6.488 1.00 97.94 459 GLU A C 1
ATOM 3754 O O . GLU A 1 459 ? 19.752 -18.018 -5.285 1.00 97.94 459 GLU A O 1
ATOM 3759 N N . ILE A 1 460 ? 19.027 -17.933 -7.405 1.00 97.88 460 ILE A N 1
ATOM 3760 C CA . ILE A 1 460 ? 17.616 -18.075 -7.017 1.00 97.88 460 ILE A CA 1
ATOM 3761 C C . ILE A 1 460 ? 17.311 -19.491 -6.513 1.00 97.88 460 ILE A C 1
ATOM 3763 O O . ILE A 1 460 ? 16.419 -19.682 -5.691 1.00 97.88 460 ILE A O 1
ATOM 3767 N N . GLY A 1 461 ? 18.071 -20.501 -6.941 1.00 97.69 461 GLY A N 1
ATOM 3768 C CA . GLY A 1 461 ? 17.961 -21.871 -6.447 1.00 97.69 461 GLY A CA 1
ATOM 3769 C C . GLY A 1 461 ? 18.180 -21.966 -4.935 1.00 97.69 461 GLY A C 1
ATOM 3770 O O . GLY A 1 461 ? 17.511 -22.761 -4.277 1.00 97.69 461 GLY A O 1
ATOM 3771 N N . LYS A 1 462 ? 19.014 -21.087 -4.356 1.00 97.88 462 LYS A N 1
ATOM 3772 C CA . LYS A 1 462 ? 19.248 -20.998 -2.898 1.00 97.88 462 LYS A CA 1
ATOM 3773 C C . LYS A 1 462 ? 17.990 -20.654 -2.102 1.00 97.88 462 LYS A C 1
ATOM 3775 O O . LYS A 1 462 ? 17.931 -20.957 -0.914 1.00 97.88 462 LYS A O 1
ATOM 3780 N N . ILE A 1 463 ? 17.007 -20.021 -2.741 1.00 97.19 463 ILE A N 1
ATOM 3781 C CA . ILE A 1 463 ? 15.740 -19.614 -2.123 1.00 97.19 463 ILE A CA 1
ATOM 3782 C C . ILE A 1 463 ? 14.538 -20.417 -2.627 1.00 97.19 463 ILE A C 1
ATOM 3784 O O . ILE A 1 463 ? 13.424 -20.117 -2.225 1.00 97.19 463 ILE A O 1
ATOM 3788 N N . GLY A 1 464 ? 14.738 -21.442 -3.465 1.00 96.81 464 GLY A N 1
ATOM 3789 C CA . GLY A 1 464 ? 13.649 -22.256 -4.027 1.00 96.81 464 GLY A CA 1
ATOM 3790 C C . GLY A 1 464 ? 13.172 -21.826 -5.421 1.00 96.81 464 GLY A C 1
ATOM 3791 O O . GLY A 1 464 ? 12.124 -22.278 -5.882 1.00 96.81 464 GLY A O 1
ATOM 3792 N N . GLY A 1 465 ? 13.940 -20.984 -6.116 1.00 97.12 465 GLY A N 1
ATOM 3793 C CA . GLY A 1 465 ? 13.682 -20.566 -7.493 1.00 97.12 465 GLY A CA 1
ATOM 3794 C C . GLY A 1 465 ? 12.585 -19.509 -7.632 1.00 97.12 465 GLY A C 1
ATOM 3795 O O . GLY A 1 465 ? 12.151 -18.895 -6.660 1.00 97.12 465 GLY A O 1
ATOM 3796 N N . LEU A 1 466 ? 12.119 -19.300 -8.867 1.00 97.31 466 LEU A N 1
ATOM 3797 C CA . LEU A 1 466 ? 11.105 -18.281 -9.177 1.00 97.31 466 LEU A CA 1
ATOM 3798 C C . LEU A 1 466 ? 9.790 -18.483 -8.428 1.00 97.31 466 LEU A C 1
ATOM 3800 O O . LEU A 1 466 ? 9.187 -17.506 -7.997 1.00 97.31 466 LEU A O 1
ATOM 3804 N N . ARG A 1 467 ? 9.380 -19.738 -8.225 1.00 96.75 467 ARG A N 1
ATOM 3805 C CA . ARG A 1 467 ? 8.160 -20.057 -7.481 1.00 96.75 467 ARG A CA 1
ATOM 3806 C C . ARG A 1 467 ? 8.222 -19.538 -6.047 1.00 96.75 467 ARG A C 1
ATOM 3808 O O . ARG A 1 467 ? 7.254 -18.969 -5.573 1.00 96.75 467 ARG A O 1
ATOM 3815 N N . ALA A 1 468 ? 9.365 -19.675 -5.377 1.00 98.00 468 ALA A N 1
ATOM 3816 C CA . ALA A 1 468 ? 9.516 -19.171 -4.017 1.00 98.00 468 ALA A CA 1
ATOM 3817 C C . ALA A 1 468 ? 9.474 -17.636 -3.943 1.00 98.00 468 ALA A C 1
ATOM 3819 O O . ALA A 1 468 ? 8.995 -17.084 -2.955 1.00 98.00 468 ALA A O 1
ATOM 3820 N N . ILE A 1 469 ? 9.942 -16.946 -4.990 1.00 98.38 469 ILE A N 1
ATOM 3821 C CA . ILE A 1 469 ? 9.819 -15.488 -5.104 1.00 98.38 469 ILE A CA 1
ATOM 3822 C C . ILE A 1 469 ? 8.345 -15.101 -5.271 1.00 98.38 469 ILE A C 1
ATOM 3824 O O . ILE A 1 469 ? 7.854 -14.254 -4.532 1.00 98.38 469 ILE A O 1
ATOM 3828 N N . GLU A 1 470 ? 7.627 -15.739 -6.196 1.00 97.75 470 GLU A N 1
ATOM 3829 C CA . GLU A 1 470 ? 6.196 -15.500 -6.416 1.00 97.75 470 GLU A CA 1
ATOM 3830 C C . GLU A 1 470 ? 5.363 -15.805 -5.159 1.00 97.75 470 GLU A C 1
ATOM 3832 O O . GLU A 1 470 ? 4.562 -14.975 -4.729 1.00 97.75 470 GLU A O 1
ATOM 3837 N N . ASP A 1 471 ? 5.617 -16.942 -4.505 1.00 98.06 471 ASP A N 1
ATOM 3838 C CA . ASP A 1 471 ? 4.966 -17.336 -3.253 1.00 98.06 471 ASP A CA 1
ATOM 3839 C C . ASP A 1 471 ? 5.247 -16.323 -2.132 1.00 98.06 471 ASP A C 1
ATOM 3841 O O . ASP A 1 471 ? 4.348 -15.987 -1.361 1.00 98.06 471 ASP A O 1
ATOM 3845 N N . TYR A 1 472 ? 6.470 -15.798 -2.034 1.00 98.12 472 TYR A N 1
ATOM 3846 C CA . TYR A 1 472 ? 6.816 -14.761 -1.062 1.00 98.12 472 TYR A CA 1
ATOM 3847 C C . TYR A 1 472 ? 6.096 -13.435 -1.340 1.00 98.12 472 TYR A C 1
ATOM 3849 O O . TYR A 1 472 ? 5.584 -12.802 -0.413 1.00 98.12 472 TYR A O 1
ATOM 3857 N N . LEU A 1 473 ? 6.019 -13.025 -2.608 1.00 97.88 473 LEU A N 1
ATOM 3858 C CA . LEU A 1 473 ? 5.288 -11.825 -3.018 1.00 97.88 473 LEU A CA 1
ATOM 3859 C C . LEU A 1 473 ? 3.798 -11.935 -2.669 1.00 97.88 473 LEU A C 1
ATOM 3861 O O . LEU A 1 473 ? 3.214 -10.994 -2.133 1.00 97.88 473 LEU A O 1
ATOM 3865 N N . ASN A 1 474 ? 3.213 -13.110 -2.898 1.00 97.12 474 ASN A N 1
ATOM 3866 C CA . ASN A 1 474 ? 1.784 -13.367 -2.732 1.00 97.12 474 ASN A CA 1
ATOM 3867 C C . ASN A 1 474 ? 1.341 -13.739 -1.321 1.00 97.12 474 ASN A C 1
ATOM 3869 O O . ASN A 1 474 ? 0.140 -13.705 -1.062 1.00 97.12 474 ASN A O 1
ATOM 3873 N N . ASN A 1 475 ? 2.263 -14.100 -0.427 1.00 96.00 475 ASN A N 1
ATOM 3874 C CA . ASN A 1 475 ? 1.907 -14.585 0.907 1.00 96.00 475 ASN A CA 1
ATOM 3875 C C . ASN A 1 475 ? 2.669 -13.915 2.053 1.00 96.00 475 ASN A C 1
ATOM 3877 O O . ASN A 1 475 ? 2.363 -14.225 3.197 1.00 96.00 475 ASN A O 1
ATOM 3881 N N . ARG A 1 476 ? 3.688 -13.082 1.799 1.00 96.31 476 ARG A N 1
ATOM 3882 C CA . ARG A 1 476 ? 4.533 -12.471 2.849 1.00 96.31 476 ARG A CA 1
ATOM 3883 C C . ARG A 1 476 ? 4.968 -11.024 2.569 1.00 96.31 476 ARG A C 1
ATOM 3885 O O . ARG A 1 476 ? 5.840 -10.504 3.260 1.00 96.31 476 ARG A O 1
ATOM 3892 N N . SER A 1 477 ? 4.414 -10.366 1.552 1.00 97.00 477 SER A N 1
ATOM 3893 C CA . SER A 1 477 ? 4.722 -8.964 1.231 1.00 97.00 477 SER A CA 1
ATOM 3894 C C . SER A 1 477 ? 3.573 -8.237 0.517 1.00 97.00 477 SER A C 1
ATOM 3896 O O . SER A 1 477 ? 2.805 -7.540 1.171 1.00 97.00 477 SER A O 1
ATOM 3898 N N . LEU A 1 478 ? 3.405 -8.369 -0.803 1.00 97.00 478 LEU A N 1
ATOM 3899 C CA . LEU A 1 478 ? 2.429 -7.579 -1.577 1.00 97.00 478 LEU A CA 1
ATOM 3900 C C . LEU A 1 478 ? 0.965 -7.910 -1.239 1.00 97.00 478 LEU A C 1
ATOM 3902 O O . LEU A 1 478 ? 0.086 -7.057 -1.376 1.00 97.00 478 LEU A O 1
ATOM 3906 N N . ASN A 1 479 ? 0.701 -9.103 -0.705 1.00 95.31 479 ASN A N 1
ATOM 3907 C CA . ASN A 1 479 ? -0.592 -9.477 -0.124 1.00 95.31 479 ASN A CA 1
ATOM 3908 C C . ASN A 1 479 ? -1.038 -8.566 1.021 1.00 95.31 479 ASN A C 1
ATOM 3910 O O . ASN A 1 479 ? -2.242 -8.418 1.224 1.00 95.31 479 ASN A O 1
ATOM 3914 N N . GLN A 1 480 ? -0.107 -7.910 1.721 1.00 96.88 480 GLN A N 1
ATOM 3915 C CA . GLN A 1 480 ? -0.436 -6.899 2.727 1.00 96.88 480 GLN A CA 1
ATOM 3916 C C . GLN A 1 480 ? -1.206 -5.727 2.113 1.00 96.88 480 GLN A C 1
ATOM 3918 O O . GLN A 1 480 ? -2.066 -5.143 2.763 1.00 96.88 480 GLN A O 1
ATOM 3923 N N . ALA A 1 481 ? -0.953 -5.434 0.834 1.00 96.44 481 ALA A N 1
ATOM 3924 C CA . ALA A 1 481 ? -1.679 -4.443 0.054 1.00 96.44 481 ALA A CA 1
ATOM 3925 C C . ALA A 1 481 ? -2.844 -5.033 -0.758 1.00 96.44 481 ALA A C 1
ATOM 3927 O O . ALA A 1 481 ? -3.411 -4.330 -1.595 1.00 96.44 481 ALA A O 1
ATOM 3928 N N . LEU A 1 482 ? -3.220 -6.297 -0.518 1.00 95.69 482 LEU A N 1
ATOM 3929 C CA . LEU A 1 482 ? -4.195 -7.064 -1.305 1.00 95.69 482 LEU A CA 1
ATOM 3930 C C . LEU A 1 482 ? -3.757 -7.350 -2.750 1.00 95.69 482 LEU A C 1
ATOM 3932 O O . LEU A 1 482 ? -4.574 -7.803 -3.550 1.00 95.69 482 LEU A O 1
ATOM 3936 N N . ILE A 1 483 ? -2.484 -7.124 -3.081 1.00 94.69 483 ILE A N 1
ATOM 3937 C CA . ILE A 1 483 ? -1.935 -7.337 -4.421 1.00 94.69 483 ILE A CA 1
ATOM 3938 C C . ILE A 1 483 ? -1.443 -8.777 -4.553 1.00 94.69 483 ILE A C 1
ATOM 3940 O O . ILE A 1 483 ? -0.858 -9.348 -3.633 1.00 94.69 483 ILE A O 1
ATOM 3944 N N . GLN A 1 484 ? -1.706 -9.371 -5.713 1.00 94.06 484 GLN A N 1
ATOM 3945 C CA . GLN A 1 484 ? -1.231 -10.693 -6.099 1.00 94.06 484 GLN A CA 1
ATOM 3946 C C . GLN A 1 484 ? -0.482 -10.593 -7.425 1.00 94.06 484 GLN A C 1
ATOM 3948 O O . GLN A 1 484 ? -0.917 -9.900 -8.338 1.00 94.06 484 GLN A O 1
ATOM 3953 N N . VAL A 1 485 ? 0.628 -11.299 -7.539 1.00 93.62 485 VAL A N 1
ATOM 3954 C CA . VAL A 1 485 ? 1.507 -11.376 -8.698 1.00 93.62 485 VAL A CA 1
ATOM 3955 C C . VAL A 1 485 ? 1.314 -12.717 -9.396 1.00 93.62 485 VAL A C 1
ATOM 3957 O O . VAL A 1 485 ? 1.193 -13.748 -8.742 1.00 93.62 485 VAL A O 1
ATOM 3960 N N . GLU A 1 486 ? 1.313 -12.690 -10.725 1.00 94.31 486 GLU A N 1
ATOM 3961 C CA . GLU A 1 486 ? 1.369 -13.870 -11.589 1.00 94.31 486 GLU A CA 1
ATOM 3962 C C . GLU A 1 486 ? 2.563 -13.722 -12.543 1.00 94.31 486 GLU A C 1
ATOM 3964 O O . GLU A 1 486 ? 2.549 -12.886 -13.459 1.00 94.31 486 GLU A O 1
ATOM 3969 N N . PHE A 1 487 ? 3.610 -14.518 -12.354 1.00 95.62 487 PHE A N 1
ATOM 3970 C CA . PHE A 1 487 ? 4.760 -14.517 -13.252 1.00 95.62 487 PHE A CA 1
ATOM 3971 C C . PHE A 1 487 ? 4.376 -15.038 -14.638 1.00 95.62 487 PHE A C 1
ATOM 3973 O O . PHE A 1 487 ? 3.692 -16.047 -14.794 1.00 95.62 487 PHE A O 1
ATOM 3980 N N . GLN A 1 488 ? 4.804 -14.309 -15.669 1.00 93.06 488 GLN A N 1
ATOM 3981 C CA . GLN A 1 488 ? 4.589 -14.673 -17.065 1.00 93.06 488 GLN A CA 1
ATOM 3982 C C . GLN A 1 488 ? 5.878 -15.217 -17.667 1.00 93.06 488 GLN A C 1
ATOM 3984 O O . GLN A 1 488 ? 6.961 -14.640 -17.510 1.00 93.06 488 GLN A O 1
ATOM 3989 N N . TYR A 1 489 ? 5.715 -16.306 -18.406 1.00 93.38 489 TYR A N 1
ATOM 3990 C CA . TYR A 1 489 ? 6.781 -17.076 -19.025 1.00 93.38 489 TYR A CA 1
ATOM 3991 C C . TYR A 1 489 ? 6.626 -17.103 -20.543 1.00 93.38 489 TYR A C 1
ATOM 3993 O O . TYR A 1 489 ? 5.605 -16.687 -21.099 1.00 93.38 489 TYR A O 1
ATOM 4001 N N . ASP A 1 490 ? 7.652 -17.598 -21.224 1.00 91.38 490 ASP A N 1
ATOM 4002 C CA . ASP A 1 490 ? 7.571 -17.904 -22.639 1.00 91.38 490 ASP A CA 1
ATOM 4003 C C . ASP A 1 490 ? 6.638 -19.098 -22.920 1.00 91.38 490 ASP A C 1
ATOM 4005 O O . ASP A 1 490 ? 6.072 -19.732 -22.026 1.00 91.38 490 ASP A O 1
ATOM 4009 N N . LYS A 1 491 ? 6.471 -19.408 -24.207 1.00 90.00 491 LYS A N 1
ATOM 4010 C CA . LYS A 1 491 ? 5.608 -20.496 -24.691 1.00 90.00 491 LYS A CA 1
ATOM 4011 C C . LYS A 1 491 ? 5.981 -21.887 -24.155 1.00 90.00 491 LYS A C 1
ATOM 4013 O O . LYS A 1 491 ? 5.140 -22.778 -24.195 1.00 90.00 491 LYS A O 1
ATOM 4018 N N . ASP A 1 492 ? 7.219 -22.068 -23.697 1.00 91.69 492 ASP A N 1
ATOM 4019 C CA . ASP A 1 492 ? 7.746 -23.331 -23.184 1.00 91.69 492 ASP A CA 1
ATOM 4020 C C . ASP A 1 492 ? 7.677 -23.375 -21.643 1.00 91.69 492 ASP A C 1
ATOM 4022 O O . ASP A 1 492 ? 8.196 -24.302 -21.018 1.00 91.69 492 ASP A O 1
ATOM 4026 N N . GLY A 1 493 ? 7.036 -22.376 -21.019 1.00 91.06 493 GLY A N 1
ATOM 4027 C CA . GLY A 1 493 ? 6.911 -22.248 -19.569 1.00 91.06 493 GLY A CA 1
ATOM 4028 C C . GLY A 1 493 ? 8.211 -21.823 -18.884 1.00 91.06 493 GLY A C 1
ATOM 4029 O O . GLY A 1 493 ? 8.376 -22.078 -17.692 1.00 91.06 493 GLY A O 1
ATOM 4030 N N . LYS A 1 494 ? 9.150 -21.213 -19.620 1.00 93.25 494 LYS A N 1
ATOM 4031 C CA . LYS A 1 494 ? 10.448 -20.769 -19.099 1.00 93.25 494 LYS A CA 1
ATOM 4032 C C . LYS A 1 494 ? 10.544 -19.245 -19.012 1.00 93.25 494 LYS A C 1
ATOM 4034 O O . LYS A 1 494 ? 9.828 -18.533 -19.716 1.00 93.25 494 LYS A O 1
ATOM 4039 N N . PRO A 1 495 ? 11.441 -18.709 -18.167 1.00 94.81 495 PRO A N 1
ATOM 4040 C CA . PRO A 1 495 ? 11.726 -17.278 -18.150 1.00 94.81 495 PRO A CA 1
ATOM 4041 C C . PRO A 1 495 ? 12.167 -16.798 -19.530 1.00 94.81 495 PRO A C 1
ATOM 4043 O O . PRO A 1 495 ? 12.903 -17.491 -20.238 1.00 94.81 495 PRO A O 1
ATOM 4046 N N . PHE A 1 496 ? 11.748 -15.593 -19.907 1.00 95.62 496 PHE A N 1
ATOM 4047 C CA . PHE A 1 496 ? 12.213 -14.987 -21.147 1.00 95.62 496 PHE A CA 1
ATOM 4048 C C . PHE A 1 496 ? 13.726 -14.788 -21.081 1.00 95.62 496 PHE A C 1
ATOM 4050 O O . PHE A 1 496 ? 14.256 -14.363 -20.060 1.00 95.62 496 PHE A O 1
ATOM 4057 N N . LYS A 1 497 ? 14.432 -15.049 -22.179 1.00 95.00 497 LYS A N 1
ATOM 4058 C CA . LYS A 1 497 ? 15.892 -14.920 -22.228 1.00 95.00 497 LYS A CA 1
ATOM 4059 C C . LYS A 1 497 ? 16.320 -13.686 -23.005 1.00 95.00 497 LYS A C 1
ATOM 4061 O O . LYS A 1 497 ? 15.798 -13.417 -24.089 1.00 95.00 497 LYS A O 1
ATOM 4066 N N . LEU A 1 498 ? 17.300 -12.974 -22.464 1.00 96.19 498 LEU A N 1
ATOM 4067 C CA . LEU A 1 498 ? 17.996 -11.871 -23.109 1.00 96.19 498 LEU A CA 1
ATOM 4068 C C . LEU A 1 498 ? 19.506 -12.045 -22.916 1.00 96.19 498 LEU A C 1
ATOM 4070 O O . LEU A 1 498 ? 20.073 -11.604 -21.917 1.00 96.19 498 LEU A O 1
ATOM 4074 N N . GLY A 1 499 ? 20.143 -12.675 -23.898 1.00 95.06 499 GLY A N 1
ATOM 4075 C CA . GLY A 1 499 ? 21.594 -12.756 -23.980 1.00 95.06 499 GLY A CA 1
ATOM 4076 C C . GLY A 1 499 ? 22.201 -11.528 -24.662 1.00 95.06 499 GLY A C 1
ATOM 4077 O O . GLY A 1 499 ? 21.620 -10.954 -25.589 1.00 95.06 499 GLY A O 1
ATOM 4078 N N . PHE A 1 500 ? 23.370 -11.114 -24.186 1.00 94.31 500 PHE A N 1
ATOM 4079 C CA . PHE A 1 500 ? 24.252 -10.159 -24.858 1.00 94.31 500 PHE A CA 1
ATOM 4080 C C . PHE A 1 500 ? 25.714 -10.530 -24.606 1.00 94.31 500 PHE A C 1
ATOM 4082 O O . PHE A 1 500 ? 26.042 -11.216 -23.643 1.00 94.31 500 PHE A O 1
ATOM 4089 N N . THR A 1 501 ? 26.619 -10.066 -25.457 1.00 94.62 501 THR A N 1
ATOM 4090 C CA . THR A 1 501 ? 28.058 -10.345 -25.329 1.00 94.62 501 THR A CA 1
ATOM 4091 C C . THR A 1 501 ? 28.803 -9.228 -24.595 1.00 94.62 501 THR A C 1
ATOM 4093 O O . THR A 1 501 ? 28.396 -8.058 -24.613 1.00 94.62 501 THR A O 1
ATOM 4096 N N . ARG A 1 502 ? 29.974 -9.533 -24.020 1.00 92.88 502 ARG A N 1
ATOM 4097 C CA . ARG A 1 502 ? 30.913 -8.543 -23.454 1.00 92.88 502 ARG A CA 1
ATOM 4098 C C . ARG A 1 502 ? 31.234 -7.447 -24.458 1.00 92.88 502 ARG A C 1
ATOM 4100 O O . ARG A 1 502 ? 31.351 -6.273 -24.102 1.00 92.88 502 ARG A O 1
ATOM 4107 N N . LYS A 1 503 ? 31.371 -7.823 -25.728 1.00 93.69 503 LYS A N 1
ATOM 4108 C CA . LYS A 1 503 ? 31.632 -6.888 -26.821 1.00 93.69 503 LYS A CA 1
ATOM 4109 C C . LYS A 1 503 ? 30.486 -5.896 -27.016 1.00 93.69 503 LYS A C 1
ATOM 4111 O O . LYS A 1 503 ? 30.754 -4.709 -27.187 1.00 93.69 503 LYS A O 1
ATOM 4116 N N . GLU A 1 504 ? 29.238 -6.353 -26.992 1.00 93.38 504 GLU A N 1
ATOM 4117 C CA . GLU A 1 504 ? 28.068 -5.480 -27.135 1.00 93.38 504 GLU A CA 1
ATOM 4118 C C . GLU A 1 504 ? 27.930 -4.517 -25.953 1.00 93.38 504 GLU A C 1
ATOM 4120 O O . GLU A 1 504 ? 27.695 -3.328 -26.171 1.00 93.38 504 GLU A O 1
ATOM 4125 N N . LEU A 1 505 ? 28.169 -4.987 -24.722 1.00 93.00 505 LEU A N 1
ATOM 4126 C CA . LEU A 1 505 ? 28.204 -4.124 -23.536 1.00 93.00 505 LEU A CA 1
ATOM 4127 C C . LEU A 1 505 ? 29.308 -3.070 -23.625 1.00 93.00 505 LEU A C 1
ATOM 4129 O O . LEU A 1 505 ? 29.062 -1.905 -23.332 1.00 93.00 505 LEU A O 1
ATOM 4133 N N . ASN A 1 506 ? 30.511 -3.449 -24.062 1.00 93.19 506 ASN A N 1
ATOM 4134 C CA . ASN A 1 506 ? 31.609 -2.500 -24.250 1.00 93.19 506 ASN A CA 1
ATOM 4135 C C . ASN A 1 506 ? 31.279 -1.449 -25.320 1.00 93.19 506 ASN A C 1
ATOM 4137 O O . ASN A 1 506 ? 31.588 -0.278 -25.132 1.00 93.19 506 ASN A O 1
ATOM 4141 N N . LEU A 1 507 ? 30.625 -1.840 -26.420 1.00 94.06 507 LEU A N 1
ATOM 4142 C CA . LEU A 1 507 ? 30.173 -0.891 -27.441 1.00 94.06 507 LEU A CA 1
ATOM 4143 C C . LEU A 1 507 ? 29.138 0.087 -26.877 1.00 94.06 507 LEU A C 1
ATOM 4145 O O . LEU A 1 507 ? 29.290 1.291 -27.066 1.00 94.06 507 LEU A O 1
ATOM 4149 N N . ALA A 1 508 ? 28.136 -0.406 -26.149 1.00 93.25 508 ALA A N 1
ATOM 4150 C CA . ALA A 1 508 ? 27.143 0.449 -25.505 1.00 93.25 508 ALA A CA 1
ATOM 4151 C C . ALA A 1 508 ? 27.777 1.373 -24.451 1.00 93.25 508 ALA A C 1
ATOM 4153 O O . ALA A 1 508 ? 27.434 2.550 -24.388 1.00 93.25 508 ALA A O 1
ATOM 4154 N N . ASN A 1 509 ? 28.766 0.880 -23.701 1.00 94.50 509 ASN A N 1
ATOM 4155 C CA . ASN A 1 509 ? 29.544 1.670 -22.751 1.00 94.50 509 ASN A CA 1
ATOM 4156 C C . ASN A 1 509 ? 30.376 2.780 -23.418 1.00 94.50 509 ASN A C 1
ATOM 4158 O O . ASN A 1 509 ? 30.664 3.786 -22.779 1.00 94.50 509 ASN A O 1
ATOM 4162 N N . ASP A 1 510 ? 30.744 2.621 -24.689 1.00 93.38 510 ASP A N 1
ATOM 4163 C CA . ASP A 1 510 ? 31.369 3.665 -25.510 1.00 93.38 510 ASP A CA 1
ATOM 4164 C C . ASP A 1 510 ? 30.325 4.575 -26.205 1.00 93.38 510 ASP A C 1
ATOM 4166 O O . ASP A 1 510 ? 30.669 5.337 -27.110 1.00 93.38 510 ASP A O 1
ATOM 4170 N N . GLY A 1 511 ? 29.033 4.438 -25.883 1.00 89.81 511 GLY A N 1
ATOM 4171 C CA . GLY A 1 511 ? 27.944 5.180 -26.526 1.00 89.81 511 GLY A CA 1
ATOM 4172 C C . GLY A 1 511 ? 27.608 4.719 -27.953 1.00 89.81 511 GLY A C 1
ATOM 4173 O O . GLY A 1 511 ? 26.976 5.454 -28.717 1.00 89.81 511 GLY A O 1
ATOM 4174 N N . LYS A 1 512 ? 28.045 3.520 -28.357 1.00 91.25 512 LYS A N 1
ATOM 4175 C CA . LYS A 1 512 ? 27.879 2.980 -29.717 1.00 91.25 512 LYS A CA 1
ATOM 4176 C C . LYS A 1 512 ? 26.778 1.930 -29.767 1.00 91.25 512 LYS A C 1
ATOM 4178 O O . LYS A 1 512 ? 26.632 1.110 -28.866 1.00 91.25 512 LYS A O 1
ATOM 4183 N N . ASN A 1 513 ? 26.046 1.903 -30.875 1.00 87.00 513 ASN A N 1
ATOM 4184 C CA . ASN A 1 513 ? 25.030 0.888 -31.122 1.00 87.00 513 ASN A CA 1
ATOM 4185 C C . ASN A 1 513 ? 25.698 -0.483 -31.379 1.00 87.00 513 ASN A C 1
ATOM 4187 O O . ASN A 1 513 ? 26.527 -0.587 -32.290 1.00 87.00 513 ASN A O 1
ATOM 4191 N N . PRO A 1 514 ? 25.348 -1.546 -30.631 1.00 87.00 514 PRO A N 1
ATOM 4192 C CA . PRO A 1 514 ? 25.936 -2.874 -30.780 1.00 87.00 514 PRO A CA 1
ATOM 4193 C C . PRO A 1 514 ? 25.770 -3.484 -32.180 1.00 87.00 514 PRO A C 1
ATOM 4195 O O . PRO A 1 514 ? 26.658 -4.198 -32.647 1.00 87.00 514 PRO A O 1
ATOM 4198 N N . LYS A 1 515 ? 24.679 -3.154 -32.887 1.00 85.38 515 LYS A N 1
ATOM 4199 C CA . LYS A 1 515 ? 24.396 -3.644 -34.246 1.00 85.38 515 LYS A CA 1
ATOM 4200 C C . LYS A 1 515 ? 25.235 -2.919 -35.300 1.00 85.38 515 LYS A C 1
ATOM 4202 O O . LYS A 1 515 ? 25.843 -3.560 -36.152 1.00 85.38 515 LYS A O 1
ATOM 4207 N N . THR A 1 516 ? 25.293 -1.585 -35.250 1.00 85.44 516 THR A N 1
ATOM 4208 C CA . THR A 1 516 ? 25.955 -0.773 -36.296 1.00 85.44 516 THR A CA 1
ATOM 4209 C C . THR A 1 516 ? 27.417 -0.449 -35.991 1.00 85.44 516 THR A C 1
ATOM 4211 O O . THR A 1 516 ? 28.159 -0.051 -36.889 1.00 85.44 516 THR A O 1
ATOM 4214 N N . ARG A 1 517 ? 27.842 -0.618 -34.731 1.00 86.81 517 ARG A N 1
ATOM 4215 C CA . ARG A 1 517 ? 29.168 -0.279 -34.177 1.00 86.81 517 ARG A CA 1
ATOM 4216 C C . ARG A 1 517 ? 29.543 1.200 -34.277 1.00 86.81 517 ARG A C 1
ATOM 4218 O O . ARG A 1 517 ? 30.701 1.558 -34.066 1.00 86.81 517 ARG A O 1
ATOM 4225 N N . LYS A 1 518 ? 28.581 2.060 -34.600 1.00 84.12 518 LYS A N 1
ATOM 4226 C CA . LYS A 1 518 ? 28.761 3.508 -34.700 1.00 84.12 518 LYS A CA 1
ATOM 4227 C C . LYS A 1 518 ? 28.113 4.189 -33.503 1.00 84.12 518 LYS A C 1
ATOM 4229 O O . LYS A 1 518 ? 27.199 3.636 -32.894 1.00 84.12 518 LYS A O 1
ATOM 4234 N N . GLY A 1 519 ? 28.602 5.387 -33.185 1.00 79.38 519 GLY A N 1
ATOM 4235 C CA . GLY A 1 519 ? 27.908 6.276 -32.261 1.00 79.38 519 GLY A CA 1
ATOM 4236 C C . GLY A 1 519 ? 26.495 6.525 -32.778 1.00 79.38 519 GLY A C 1
ATOM 4237 O O . GLY A 1 519 ? 26.309 6.841 -33.954 1.00 79.38 519 GLY A O 1
ATOM 4238 N N . ASP A 1 520 ? 25.518 6.326 -31.909 1.00 69.44 520 ASP A N 1
ATOM 4239 C CA . ASP A 1 520 ? 24.098 6.466 -32.204 1.00 69.44 520 ASP A CA 1
ATOM 4240 C C . ASP A 1 520 ? 23.451 7.143 -30.998 1.00 69.44 520 ASP A C 1
ATOM 4242 O O . ASP A 1 520 ? 23.767 6.833 -29.847 1.00 69.44 520 ASP A O 1
ATOM 4246 N N . TYR A 1 521 ? 22.543 8.073 -31.270 1.00 66.69 521 TYR A N 1
ATOM 4247 C CA . TYR A 1 521 ? 21.790 8.800 -30.262 1.00 66.69 521 TYR A CA 1
ATOM 4248 C C . TYR A 1 521 ? 21.099 7.869 -29.252 1.00 66.69 521 TYR A C 1
ATOM 4250 O O . TYR A 1 521 ? 21.075 8.171 -28.058 1.00 66.69 521 TYR A O 1
ATOM 4258 N N . ASN A 1 522 ? 20.611 6.706 -29.698 1.00 69.69 522 ASN A N 1
ATOM 4259 C CA . ASN A 1 522 ? 19.947 5.737 -28.826 1.00 69.69 522 ASN A CA 1
ATOM 4260 C C . ASN A 1 522 ? 20.879 5.090 -27.796 1.00 69.69 522 ASN A C 1
ATOM 4262 O O . ASN A 1 522 ? 20.434 4.772 -26.692 1.00 69.69 522 ASN A O 1
ATOM 4266 N N . TYR A 1 523 ? 22.159 4.927 -28.133 1.00 81.38 523 TYR A N 1
ATOM 4267 C CA . TYR A 1 523 ? 23.142 4.257 -27.282 1.00 81.38 523 TYR A CA 1
ATOM 4268 C C . TYR A 1 523 ? 24.077 5.222 -26.553 1.00 81.38 523 TYR A C 1
ATOM 4270 O O . TYR A 1 523 ? 24.639 4.841 -25.532 1.00 81.38 523 TYR A O 1
ATOM 4278 N N . GLY A 1 524 ? 24.170 6.486 -26.980 1.00 79.94 524 GLY A N 1
ATOM 4279 C CA . GLY A 1 524 ? 24.976 7.510 -26.303 1.00 79.94 524 GLY A CA 1
ATOM 4280 C C . GLY A 1 524 ? 24.638 7.692 -24.817 1.00 79.94 524 GLY A C 1
ATOM 4281 O O . GLY A 1 524 ? 25.508 8.008 -24.017 1.00 79.94 524 GLY A O 1
ATOM 4282 N N . LYS A 1 525 ? 23.394 7.413 -24.404 1.00 80.12 525 LYS A N 1
ATOM 4283 C CA . LYS A 1 525 ? 22.971 7.468 -22.989 1.00 80.12 525 LYS A CA 1
ATOM 4284 C C . LYS A 1 525 ? 23.588 6.386 -22.093 1.00 80.12 525 LYS A C 1
ATOM 4286 O O . LYS A 1 525 ? 23.537 6.512 -20.873 1.00 80.12 525 LYS A O 1
ATOM 4291 N N . PHE A 1 526 ? 24.129 5.326 -22.687 1.00 89.38 526 PHE A N 1
ATOM 4292 C CA . PHE A 1 526 ? 24.786 4.231 -21.975 1.00 89.38 526 PHE A CA 1
ATOM 4293 C C . PHE A 1 526 ? 26.299 4.441 -21.860 1.00 89.38 526 PHE A C 1
ATOM 4295 O O . PHE A 1 526 ? 26.993 3.597 -21.296 1.00 89.38 526 PHE A O 1
ATOM 4302 N N . GLU A 1 527 ? 26.816 5.567 -22.361 1.00 91.00 527 GLU A N 1
ATOM 4303 C CA . GLU A 1 527 ? 28.228 5.898 -22.233 1.00 91.00 527 GLU A CA 1
ATOM 4304 C C . GLU A 1 527 ? 28.647 5.920 -20.754 1.00 91.00 527 GLU A C 1
ATOM 4306 O O . GLU A 1 527 ? 27.982 6.519 -19.897 1.00 91.00 527 GLU A O 1
ATOM 4311 N N . GLY A 1 528 ? 29.735 5.214 -20.442 1.00 92.81 528 GLY A N 1
ATOM 4312 C CA . GLY A 1 528 ? 30.239 5.063 -19.078 1.00 92.81 528 GLY A CA 1
ATOM 4313 C C . GLY A 1 528 ? 29.287 4.320 -18.135 1.00 92.81 528 GLY A C 1
ATOM 4314 O O . GLY A 1 528 ? 29.252 4.645 -16.952 1.00 92.81 528 GLY A O 1
ATOM 4315 N N . MET A 1 529 ? 28.465 3.387 -18.630 1.00 94.31 529 MET A N 1
ATOM 4316 C CA . MET A 1 529 ? 27.623 2.528 -17.782 1.00 94.31 529 MET A CA 1
ATOM 4317 C C . MET A 1 529 ? 28.393 1.424 -17.046 1.00 94.31 529 MET A C 1
ATOM 4319 O O . MET A 1 529 ? 27.861 0.854 -16.103 1.00 94.31 529 MET A O 1
ATOM 4323 N N . PHE A 1 530 ? 29.598 1.075 -17.496 1.00 94.00 530 PHE A N 1
ATOM 4324 C CA . PHE A 1 530 ? 30.386 -0.048 -16.999 1.00 94.00 530 PHE A CA 1
ATOM 4325 C C . PHE A 1 530 ? 31.758 0.418 -16.515 1.00 94.00 530 PHE A C 1
ATOM 4327 O O . PHE A 1 530 ? 32.616 0.843 -17.297 1.00 94.00 530 PHE A O 1
ATOM 4334 N N . ASN A 1 531 ? 31.986 0.280 -15.213 1.00 92.06 531 ASN A N 1
ATOM 4335 C CA . ASN A 1 531 ? 33.272 0.520 -14.590 1.00 92.06 531 ASN A CA 1
ATOM 4336 C C . ASN A 1 531 ? 34.139 -0.737 -14.716 1.00 92.06 531 ASN A C 1
ATOM 4338 O O . ASN A 1 531 ? 33.995 -1.710 -13.975 1.00 92.06 531 ASN A O 1
ATOM 4342 N N . LYS A 1 532 ? 35.070 -0.706 -15.673 1.00 87.75 532 LYS A N 1
ATOM 4343 C CA . LYS A 1 532 ? 35.960 -1.837 -15.982 1.00 87.75 532 LYS A CA 1
ATOM 4344 C C . LYS A 1 532 ? 36.904 -2.195 -14.830 1.00 87.75 532 LYS A C 1
ATOM 4346 O O . LYS A 1 532 ? 37.336 -3.338 -14.753 1.00 87.75 532 LYS A O 1
ATOM 4351 N N . THR A 1 533 ? 37.212 -1.246 -13.945 1.00 89.06 533 THR A N 1
ATOM 4352 C CA . THR A 1 533 ? 38.110 -1.469 -12.802 1.00 89.06 533 THR A CA 1
ATOM 4353 C C . THR A 1 533 ? 37.406 -2.236 -11.691 1.00 89.06 533 THR A C 1
ATOM 4355 O O . THR A 1 533 ? 37.966 -3.176 -11.136 1.00 89.06 533 THR A O 1
ATOM 4358 N N . THR A 1 534 ? 36.171 -1.850 -11.365 1.00 89.69 534 THR A N 1
ATOM 4359 C CA . THR A 1 534 ? 35.378 -2.504 -10.311 1.00 89.69 534 THR A CA 1
ATOM 4360 C C . THR A 1 534 ? 34.577 -3.696 -10.834 1.00 89.69 534 THR A C 1
ATOM 4362 O O . THR A 1 534 ? 34.073 -4.487 -10.037 1.00 89.69 534 THR A O 1
ATOM 4365 N N . ASN A 1 535 ? 34.472 -3.838 -12.160 1.00 89.06 535 ASN A N 1
ATOM 4366 C CA . ASN A 1 535 ? 33.591 -4.776 -12.852 1.00 89.06 535 ASN A CA 1
ATOM 4367 C C . ASN A 1 535 ? 32.126 -4.641 -12.389 1.00 89.06 535 ASN A C 1
ATOM 4369 O O . ASN A 1 535 ? 31.426 -5.634 -12.180 1.00 89.06 535 ASN A O 1
ATOM 4373 N N . LYS A 1 536 ? 31.685 -3.393 -12.190 1.00 93.06 536 LYS A N 1
ATOM 4374 C CA . LYS A 1 536 ? 30.326 -3.030 -11.776 1.00 93.06 536 LYS A CA 1
ATOM 4375 C C . LYS A 1 536 ? 29.707 -2.038 -12.748 1.00 93.06 536 LYS A C 1
ATOM 4377 O O . LYS A 1 536 ? 30.410 -1.325 -13.465 1.00 93.06 536 LYS A O 1
ATOM 4382 N N . PHE A 1 537 ? 28.385 -2.011 -12.762 1.00 94.12 537 PHE A N 1
ATOM 4383 C CA . PHE A 1 537 ? 27.600 -1.138 -13.615 1.00 94.12 537 PHE A CA 1
ATOM 4384 C C . PHE A 1 537 ? 26.918 -0.029 -12.814 1.00 94.12 537 PHE A C 1
ATOM 4386 O O . PHE A 1 537 ? 26.547 -0.214 -11.655 1.00 94.12 537 PHE A O 1
ATOM 4393 N N . ASP A 1 538 ? 26.713 1.108 -13.468 1.00 93.69 538 ASP A N 1
ATOM 4394 C CA . ASP A 1 538 ? 25.749 2.118 -13.040 1.00 93.69 538 ASP A CA 1
ATOM 4395 C C . ASP A 1 538 ? 24.339 1.513 -13.125 1.00 93.69 538 ASP A C 1
ATOM 4397 O O . ASP A 1 538 ? 23.933 1.041 -14.194 1.00 93.69 538 ASP A O 1
ATOM 4401 N N . SER A 1 539 ? 23.625 1.478 -11.995 1.00 90.94 539 SER A N 1
ATOM 4402 C CA . SER A 1 539 ? 22.350 0.765 -11.844 1.00 90.94 539 SER A CA 1
ATOM 4403 C C . SER A 1 539 ? 21.271 1.274 -12.799 1.00 90.94 539 SER A C 1
ATOM 4405 O O . SER A 1 539 ? 20.564 0.479 -13.423 1.00 90.94 539 SER A O 1
ATOM 4407 N N . ASP A 1 540 ? 21.173 2.587 -12.980 1.00 85.25 540 ASP A N 1
ATOM 4408 C CA . ASP A 1 540 ? 20.127 3.211 -13.790 1.00 85.25 540 ASP A CA 1
ATOM 4409 C C . ASP A 1 540 ? 20.383 2.991 -15.281 1.00 85.25 540 ASP A C 1
ATOM 4411 O O . ASP A 1 540 ? 19.470 2.656 -16.055 1.00 85.25 540 ASP A O 1
ATOM 4415 N N . LYS A 1 541 ? 21.643 3.145 -15.705 1.00 88.00 541 LYS A N 1
ATOM 4416 C CA . LYS A 1 541 ? 22.044 2.946 -17.099 1.00 88.00 541 LYS A CA 1
ATOM 4417 C C . LYS A 1 541 ? 21.930 1.487 -17.512 1.00 88.00 541 LYS A C 1
ATOM 4419 O O . LYS A 1 541 ? 21.407 1.235 -18.598 1.00 88.00 541 LYS A O 1
ATOM 4424 N N . ILE A 1 542 ? 22.369 0.533 -16.683 1.00 91.81 542 ILE A N 1
ATOM 4425 C CA . ILE A 1 542 ? 22.290 -0.891 -17.041 1.00 91.81 542 ILE A CA 1
ATOM 4426 C C . ILE A 1 542 ? 20.846 -1.393 -17.065 1.00 91.81 542 ILE A C 1
ATOM 4428 O O . ILE A 1 542 ? 20.471 -2.103 -17.996 1.00 91.81 542 ILE A O 1
ATOM 4432 N N . THR A 1 543 ? 20.003 -0.949 -16.130 1.00 90.19 543 THR A N 1
ATOM 4433 C CA . THR A 1 543 ? 18.562 -1.253 -16.136 1.00 90.19 543 THR A CA 1
ATOM 4434 C C . THR A 1 543 ? 17.909 -0.722 -17.409 1.00 90.19 543 THR A C 1
ATOM 4436 O O . THR A 1 543 ? 17.216 -1.448 -18.128 1.00 90.19 543 THR A O 1
ATOM 4439 N N . SER A 1 544 ? 18.215 0.530 -17.765 1.00 86.62 544 SER A N 1
ATOM 4440 C CA . SER A 1 544 ? 17.744 1.149 -19.006 1.00 86.62 544 SER A CA 1
ATOM 4441 C C . SER A 1 544 ? 18.255 0.427 -20.258 1.00 86.62 544 SER A C 1
ATOM 4443 O O . SER A 1 544 ? 17.527 0.337 -21.248 1.00 86.62 544 SER A O 1
ATOM 4445 N N . PHE A 1 545 ? 19.493 -0.078 -20.239 1.00 89.88 545 PHE A N 1
ATOM 4446 C CA . PHE A 1 545 ? 20.081 -0.849 -21.334 1.00 89.88 545 PHE A CA 1
ATOM 4447 C C . PHE A 1 545 ? 19.365 -2.186 -21.512 1.00 89.88 545 PHE A C 1
ATOM 4449 O O . PHE A 1 545 ? 18.898 -2.471 -22.614 1.00 89.88 545 PHE A O 1
ATOM 4456 N N . ILE A 1 546 ? 19.218 -2.966 -20.437 1.00 92.31 546 ILE A N 1
ATOM 4457 C CA . ILE A 1 546 ? 18.534 -4.265 -20.445 1.00 92.31 546 ILE A CA 1
ATOM 4458 C C . ILE A 1 546 ? 17.113 -4.106 -20.992 1.00 92.31 546 ILE A C 1
ATOM 4460 O O . ILE A 1 546 ? 16.727 -4.812 -21.924 1.00 92.31 546 ILE A O 1
ATOM 4464 N N . HIS A 1 547 ? 16.362 -3.127 -20.485 1.00 88.69 547 HIS A N 1
ATOM 4465 C CA . HIS A 1 547 ? 15.002 -2.872 -20.948 1.00 88.69 547 HIS A CA 1
ATOM 4466 C C . HIS A 1 547 ? 14.949 -2.463 -22.429 1.00 88.69 547 HIS A C 1
ATOM 4468 O O . HIS A 1 547 ? 14.130 -2.979 -23.190 1.00 88.69 547 HIS A O 1
ATOM 4474 N N . CYS A 1 548 ? 15.862 -1.587 -22.866 1.00 86.00 548 CYS A N 1
ATOM 4475 C CA . CYS A 1 548 ? 15.972 -1.176 -24.267 1.00 86.00 548 CYS A CA 1
ATOM 4476 C C . CYS A 1 548 ? 16.253 -2.373 -25.186 1.00 86.00 548 CYS A C 1
ATOM 4478 O O . CYS A 1 548 ? 15.576 -2.552 -26.196 1.00 86.00 548 CYS A O 1
ATOM 4480 N N . ARG A 1 549 ? 17.218 -3.225 -24.820 1.00 89.25 549 ARG A N 1
ATOM 4481 C CA . ARG A 1 549 ? 17.571 -4.435 -25.573 1.00 89.25 549 ARG A CA 1
ATOM 4482 C C . ARG A 1 549 ? 16.424 -5.437 -25.608 1.00 89.25 549 ARG A C 1
ATOM 4484 O O . ARG A 1 549 ? 16.165 -6.008 -26.664 1.00 89.25 549 ARG A O 1
ATOM 4491 N N . PHE A 1 550 ? 15.714 -5.619 -24.497 1.00 90.75 550 PHE A N 1
ATOM 4492 C CA . PHE A 1 550 ? 14.557 -6.505 -24.454 1.00 90.75 550 PHE A CA 1
ATOM 4493 C C . PHE A 1 550 ? 13.453 -6.038 -25.406 1.00 90.75 550 PHE A C 1
ATOM 4495 O O . PHE A 1 550 ? 12.951 -6.844 -26.182 1.00 90.75 550 PHE A O 1
ATOM 4502 N N . GLY A 1 551 ? 13.146 -4.737 -25.429 1.00 86.75 551 GLY A N 1
ATOM 4503 C CA . GLY A 1 551 ? 12.160 -4.164 -26.351 1.00 86.75 551 GLY A CA 1
ATOM 4504 C C . GLY A 1 551 ? 12.531 -4.315 -27.829 1.00 86.75 551 GLY A C 1
ATOM 4505 O O . GLY A 1 551 ? 11.648 -4.475 -28.665 1.00 86.75 551 GLY A O 1
ATOM 4506 N N . GLU A 1 552 ? 13.823 -4.340 -28.170 1.00 85.56 552 GLU A N 1
ATOM 4507 C CA . GLU A 1 552 ? 14.263 -4.630 -29.543 1.00 85.56 552 GLU A CA 1
ATOM 4508 C C . GLU A 1 552 ? 14.047 -6.095 -29.955 1.00 85.56 552 GLU A C 1
ATOM 4510 O O . GLU A 1 552 ? 13.870 -6.375 -31.140 1.00 85.56 552 GLU A O 1
ATOM 4515 N N . VAL A 1 553 ? 14.119 -7.033 -29.005 1.00 88.94 553 VAL A N 1
ATOM 4516 C CA . VAL A 1 553 ? 14.008 -8.482 -29.263 1.00 88.94 553 VAL A CA 1
ATOM 4517 C C . VAL A 1 553 ? 12.564 -8.969 -29.120 1.00 88.94 553 VAL A C 1
ATOM 4519 O O . VAL A 1 553 ? 12.140 -9.882 -29.830 1.00 88.94 553 VAL A O 1
ATOM 4522 N N . LYS A 1 554 ? 11.806 -8.371 -28.200 1.00 88.25 554 LYS A N 1
ATOM 4523 C CA . LYS A 1 554 ? 10.430 -8.725 -27.837 1.00 88.25 554 LYS A CA 1
ATOM 4524 C C . LYS A 1 554 ? 9.540 -7.473 -27.777 1.00 88.25 554 LYS A C 1
ATOM 4526 O O . LYS A 1 554 ? 9.017 -7.156 -26.709 1.00 88.25 554 LYS A O 1
ATOM 4531 N N . PRO A 1 555 ? 9.334 -6.767 -28.903 1.00 84.75 555 PRO A N 1
ATOM 4532 C CA . PRO A 1 555 ? 8.536 -5.539 -28.922 1.00 84.75 555 PRO A CA 1
ATOM 4533 C C . PRO A 1 555 ? 7.094 -5.756 -28.439 1.00 84.75 555 PRO A C 1
ATOM 4535 O O . PRO A 1 555 ? 6.538 -4.883 -27.782 1.00 84.75 555 PRO A O 1
ATOM 4538 N N . ASP A 1 556 ? 6.518 -6.938 -28.682 1.00 82.12 556 ASP A N 1
ATOM 4539 C CA . ASP A 1 556 ? 5.144 -7.273 -28.278 1.00 82.12 556 ASP A CA 1
ATOM 4540 C C . ASP A 1 556 ? 4.955 -7.395 -26.754 1.00 82.12 556 ASP A C 1
ATOM 4542 O O . ASP A 1 556 ? 3.830 -7.309 -26.269 1.00 82.12 556 ASP A O 1
ATOM 4546 N N . LEU A 1 557 ? 6.045 -7.599 -26.001 1.00 79.19 557 LEU A N 1
ATOM 4547 C CA . LEU A 1 557 ? 6.042 -7.725 -24.536 1.00 79.19 557 LEU A CA 1
ATOM 4548 C C . LEU A 1 557 ? 6.468 -6.441 -23.821 1.00 79.19 557 LEU A C 1
ATOM 4550 O O . LEU A 1 557 ? 6.529 -6.421 -22.595 1.00 79.19 557 LEU A O 1
ATOM 4554 N N . VAL A 1 558 ? 6.837 -5.401 -24.573 1.00 77.19 558 VAL A N 1
ATOM 4555 C CA . VAL A 1 558 ? 7.281 -4.125 -24.015 1.00 77.19 558 VAL A CA 1
ATOM 4556 C C . VAL A 1 558 ? 6.326 -3.031 -24.463 1.00 77.19 558 VAL A C 1
ATOM 4558 O O . VAL A 1 558 ? 6.554 -2.309 -25.434 1.00 77.19 558 VAL A O 1
ATOM 4561 N N . ASN A 1 559 ? 5.249 -2.867 -23.707 1.00 67.88 559 ASN A N 1
ATOM 4562 C CA . ASN A 1 559 ? 4.381 -1.711 -23.780 1.00 67.88 559 ASN A CA 1
ATOM 4563 C C . ASN A 1 559 ? 4.816 -0.675 -22.739 1.00 67.88 559 ASN A C 1
ATOM 4565 O O . ASN A 1 559 ? 4.476 -0.763 -21.559 1.00 67.88 559 ASN A O 1
ATOM 4569 N N . LEU A 1 560 ? 5.489 0.378 -23.216 1.00 56.28 560 LEU A N 1
ATOM 4570 C CA . LEU A 1 560 ? 5.948 1.528 -22.419 1.00 56.28 560 LEU A CA 1
ATOM 4571 C C . LEU A 1 560 ? 4.844 2.234 -21.605 1.00 56.28 560 LEU A C 1
ATOM 4573 O O . LEU A 1 560 ? 5.145 3.161 -20.861 1.00 56.28 560 LEU A O 1
ATOM 4577 N N . LYS A 1 561 ? 3.567 1.873 -21.783 1.00 54.81 561 LYS A N 1
ATOM 4578 C CA . LYS A 1 561 ? 2.437 2.472 -21.070 1.00 54.81 561 LYS A CA 1
ATOM 4579 C C . LYS A 1 561 ? 1.810 1.583 -19.996 1.00 54.81 561 LYS A C 1
ATOM 4581 O O . LYS A 1 561 ? 0.962 2.120 -19.291 1.00 54.81 561 LYS A O 1
ATOM 4586 N N . LYS A 1 562 ? 2.105 0.276 -19.925 1.00 59.66 562 LYS A N 1
ATOM 4587 C CA . LYS A 1 562 ? 1.306 -0.661 -19.103 1.00 59.66 562 LYS A CA 1
ATOM 4588 C C . LYS A 1 562 ? 2.056 -1.805 -18.417 1.00 59.66 562 LYS A C 1
ATOM 4590 O O . LYS A 1 562 ? 1.460 -2.441 -17.551 1.00 59.66 562 LYS A O 1
ATOM 4595 N N . ASP A 1 563 ? 3.310 -2.079 -18.769 1.00 67.94 563 ASP A N 1
ATOM 4596 C CA . ASP A 1 563 ? 3.933 -3.342 -18.360 1.00 67.94 563 ASP A CA 1
ATOM 4597 C C . ASP A 1 563 ? 4.896 -3.174 -17.185 1.00 67.94 563 ASP A C 1
ATOM 4599 O O . ASP A 1 563 ? 5.803 -2.343 -17.226 1.00 67.94 563 ASP A O 1
ATOM 4603 N N . ILE A 1 564 ? 4.711 -4.021 -16.167 1.00 84.12 564 ILE A N 1
ATOM 4604 C CA . ILE A 1 564 ? 5.675 -4.248 -15.088 1.00 84.12 564 ILE A CA 1
ATOM 4605 C C . ILE A 1 564 ? 6.542 -5.443 -15.492 1.00 84.12 564 ILE A C 1
ATOM 4607 O O . ILE A 1 564 ? 6.020 -6.550 -15.590 1.00 84.12 564 ILE A O 1
ATOM 4611 N N . ILE A 1 565 ? 7.841 -5.240 -15.731 1.00 90.44 565 ILE A N 1
ATOM 4612 C CA . ILE A 1 565 ? 8.772 -6.309 -16.140 1.00 90.44 565 ILE A CA 1
ATOM 4613 C C . ILE A 1 565 ? 9.847 -6.494 -15.073 1.00 90.44 565 ILE A C 1
ATOM 4615 O O . ILE A 1 565 ? 10.494 -5.521 -14.681 1.00 90.44 565 ILE A O 1
ATOM 4619 N N . LEU A 1 566 ? 10.065 -7.743 -14.655 1.00 95.06 566 LEU A N 1
ATOM 4620 C CA . LEU A 1 566 ? 11.104 -8.121 -13.702 1.00 95.06 566 LEU A CA 1
ATOM 4621 C C . LEU A 1 566 ? 12.294 -8.752 -14.433 1.00 95.06 566 LEU A C 1
ATOM 4623 O O . LEU A 1 566 ? 12.190 -9.822 -15.034 1.00 95.06 566 LEU A O 1
ATOM 4627 N N . TYR A 1 567 ? 13.441 -8.095 -14.347 1.00 96.62 567 TYR A N 1
ATOM 4628 C CA . TYR A 1 567 ? 14.709 -8.543 -14.900 1.00 96.62 567 TYR A CA 1
ATOM 4629 C C . TYR A 1 567 ? 15.583 -9.136 -13.798 1.00 96.62 567 TYR A C 1
ATOM 4631 O O . TYR A 1 567 ? 15.888 -8.474 -12.809 1.00 96.62 567 TYR A O 1
ATOM 4639 N N . LEU A 1 568 ? 16.044 -10.367 -13.992 1.00 98.25 568 LEU A N 1
ATOM 4640 C CA . LEU A 1 568 ? 17.045 -10.997 -13.136 1.00 98.25 568 LEU A CA 1
ATOM 4641 C C . LEU A 1 568 ? 18.364 -11.039 -13.887 1.00 98.25 568 LEU A C 1
ATOM 4643 O O . LEU A 1 568 ? 18.408 -11.460 -15.047 1.00 98.25 568 LEU A O 1
ATOM 4647 N N . THR A 1 569 ? 19.438 -10.585 -13.246 1.00 97.75 569 THR A N 1
ATOM 4648 C CA . THR A 1 569 ? 20.735 -10.503 -13.909 1.00 97.75 569 THR A CA 1
ATOM 4649 C C . THR A 1 569 ? 21.887 -10.896 -12.986 1.00 97.75 569 THR A C 1
ATOM 4651 O O . THR A 1 569 ? 21.908 -10.503 -11.821 1.00 97.75 569 THR A O 1
ATOM 4654 N N . PRO A 1 570 ? 22.891 -11.643 -13.487 1.00 96.75 570 PRO A N 1
ATOM 4655 C CA . PRO A 1 570 ? 24.103 -11.942 -12.738 1.00 96.75 570 PRO A CA 1
ATOM 4656 C C . PRO A 1 570 ? 25.115 -10.785 -12.817 1.00 96.75 570 PRO A C 1
ATOM 4658 O O . PRO A 1 570 ? 26.222 -10.890 -12.282 1.00 96.75 570 PRO A O 1
ATOM 4661 N N . LEU A 1 571 ? 24.771 -9.682 -13.488 1.00 95.81 571 LEU A N 1
ATOM 4662 C CA . LEU A 1 571 ? 25.556 -8.455 -13.464 1.00 95.81 571 LEU A CA 1
ATOM 4663 C C . LEU A 1 571 ? 25.531 -7.822 -12.065 1.00 95.81 571 LEU A C 1
ATOM 4665 O O . LEU A 1 571 ? 24.607 -8.035 -11.280 1.00 95.81 571 LEU A O 1
ATOM 4669 N N . ARG A 1 572 ? 26.570 -7.039 -11.772 1.00 94.69 572 ARG A N 1
ATOM 4670 C CA . ARG A 1 572 ? 26.773 -6.362 -10.486 1.00 94.69 572 ARG A CA 1
ATOM 4671 C C . ARG A 1 572 ? 26.591 -4.863 -10.647 1.00 94.69 572 ARG A C 1
ATOM 4673 O O . ARG A 1 572 ? 27.147 -4.298 -11.588 1.00 94.69 572 ARG A O 1
ATOM 4680 N N . ALA A 1 573 ? 25.904 -4.210 -9.719 1.00 93.50 573 ALA A N 1
ATOM 4681 C CA . ALA A 1 573 ? 25.745 -2.757 -9.731 1.00 93.50 573 ALA A CA 1
ATOM 4682 C C . ALA A 1 573 ? 26.542 -2.069 -8.612 1.00 93.50 573 ALA A C 1
ATOM 4684 O O . ALA A 1 573 ? 26.860 -2.659 -7.574 1.00 93.50 573 ALA A O 1
ATOM 4685 N N . GLU A 1 574 ? 26.918 -0.810 -8.829 1.00 87.00 574 GLU A N 1
ATOM 4686 C CA . GLU A 1 574 ? 27.536 0.019 -7.794 1.00 87.00 574 GLU A CA 1
ATOM 4687 C C . GLU A 1 574 ? 26.488 0.434 -6.754 1.00 87.00 574 GLU A C 1
ATOM 4689 O O . GLU A 1 574 ? 25.511 1.096 -7.075 1.00 87.00 574 GLU A O 1
ATOM 4694 N N . GLY A 1 575 ? 26.677 0.016 -5.497 1.00 82.69 575 GLY A N 1
ATOM 4695 C CA . GLY A 1 575 ? 25.836 0.441 -4.370 1.00 82.69 575 GLY A CA 1
ATOM 4696 C C . GLY A 1 575 ? 24.395 -0.085 -4.361 1.00 82.69 575 GLY A C 1
ATOM 4697 O O . GLY A 1 575 ? 23.675 0.207 -3.413 1.00 82.69 575 GLY A O 1
ATOM 4698 N N . ALA A 1 576 ? 23.985 -0.876 -5.356 1.00 86.00 576 ALA A N 1
ATOM 4699 C CA . ALA A 1 576 ? 22.599 -1.292 -5.546 1.00 86.00 576 ALA A CA 1
ATOM 4700 C C . ALA A 1 576 ? 22.460 -2.820 -5.635 1.00 86.00 576 ALA A C 1
ATOM 4702 O O . ALA A 1 576 ? 23.225 -3.495 -6.323 1.00 86.00 576 ALA A O 1
ATOM 4703 N N . GLY A 1 577 ? 21.468 -3.361 -4.927 1.00 89.50 577 GLY A N 1
ATOM 4704 C CA . GLY A 1 577 ? 21.077 -4.771 -5.001 1.00 89.50 577 GLY A CA 1
ATOM 4705 C C . GLY A 1 577 ? 19.935 -5.038 -5.985 1.00 89.50 577 GLY A C 1
ATOM 4706 O O . GLY A 1 577 ? 19.843 -6.119 -6.562 1.00 89.50 577 GLY A O 1
ATOM 4707 N N . GLY A 1 578 ? 19.118 -4.022 -6.223 1.00 93.38 578 GLY A N 1
ATOM 4708 C CA . GLY A 1 578 ? 18.139 -3.931 -7.290 1.00 93.38 578 GLY A CA 1
ATOM 4709 C C . GLY A 1 578 ? 18.025 -2.477 -7.737 1.00 93.38 578 GLY A C 1
ATOM 4710 O O . GLY A 1 578 ? 18.689 -1.600 -7.177 1.00 93.38 578 GLY A O 1
ATOM 4711 N N . ALA A 1 579 ? 17.270 -2.241 -8.802 1.00 91.62 579 ALA A N 1
ATOM 4712 C CA . ALA A 1 579 ? 16.944 -0.895 -9.241 1.00 91.62 579 ALA A CA 1
ATOM 4713 C C . ALA A 1 579 ? 15.594 -0.876 -9.948 1.00 91.62 579 ALA A C 1
ATOM 4715 O O . ALA A 1 579 ? 15.357 -1.631 -10.899 1.00 91.62 579 ALA A O 1
ATOM 4716 N N . SER A 1 580 ? 14.741 0.041 -9.506 1.00 89.62 580 SER A N 1
ATOM 4717 C CA . SER A 1 580 ? 13.401 0.241 -10.038 1.00 89.62 580 SER A CA 1
ATOM 4718 C C . SER A 1 580 ? 13.081 1.733 -10.031 1.00 89.62 580 SER A C 1
ATOM 4720 O O . SER A 1 580 ? 13.175 2.376 -8.985 1.00 89.62 580 SER A O 1
ATOM 4722 N N . PRO A 1 581 ? 12.717 2.333 -11.174 1.00 79.56 581 PRO A N 1
ATOM 4723 C CA . PRO A 1 581 ? 12.369 3.737 -11.205 1.00 79.56 581 PRO A CA 1
ATOM 4724 C C . PRO A 1 581 ? 10.984 3.941 -10.590 1.00 79.56 581 PRO A C 1
ATOM 4726 O O . PRO A 1 581 ? 9.989 3.382 -11.047 1.00 79.56 581 PRO A O 1
ATOM 4729 N N . MET A 1 582 ? 10.914 4.830 -9.604 1.00 77.94 582 MET A N 1
ATOM 4730 C CA . MET A 1 582 ? 9.644 5.343 -9.089 1.00 77.94 582 MET A CA 1
ATOM 4731 C C . MET A 1 582 ? 8.998 6.347 -10.071 1.00 77.94 582 MET A C 1
ATOM 4733 O O . MET A 1 582 ? 7.780 6.522 -10.082 1.00 77.94 582 MET A O 1
ATOM 4737 N N . ALA A 1 583 ? 9.800 6.980 -10.944 1.00 73.00 583 ALA A N 1
ATOM 4738 C CA . ALA A 1 583 ? 9.360 7.978 -11.922 1.00 73.00 583 ALA A CA 1
ATOM 4739 C C . ALA A 1 583 ? 10.063 7.833 -13.299 1.00 73.00 583 ALA A C 1
ATOM 4741 O O . ALA A 1 583 ? 11.268 7.577 -13.356 1.00 73.00 583 ALA A O 1
ATOM 4742 N N . PRO A 1 584 ? 9.368 8.071 -14.435 1.00 64.69 584 PRO A N 1
ATOM 4743 C CA . PRO A 1 584 ? 7.950 8.419 -14.531 1.00 64.69 584 PRO A CA 1
ATOM 4744 C C . PRO A 1 584 ? 7.065 7.211 -14.194 1.00 64.69 584 PRO A C 1
ATOM 4746 O O . PRO A 1 584 ? 7.466 6.073 -14.428 1.00 64.69 584 PRO A O 1
ATOM 4749 N N . LEU A 1 585 ? 5.846 7.457 -13.701 1.00 60.66 585 LEU A N 1
ATOM 4750 C CA . LEU A 1 585 ? 4.935 6.420 -13.190 1.00 60.66 585 LEU A CA 1
ATOM 4751 C C . LEU A 1 585 ? 4.552 5.338 -14.215 1.00 60.66 585 LEU A C 1
ATOM 4753 O O . LEU A 1 585 ? 3.909 4.372 -13.842 1.00 60.66 585 LEU A O 1
ATOM 4757 N N . TYR A 1 586 ? 4.941 5.458 -15.485 1.00 59.19 586 TYR A N 1
ATOM 4758 C CA . TYR A 1 586 ? 4.722 4.433 -16.505 1.00 59.19 586 TYR A CA 1
ATOM 4759 C C . TYR A 1 586 ? 5.969 3.675 -16.959 1.00 59.19 586 TYR A C 1
ATOM 4761 O O . TYR A 1 586 ? 5.856 2.772 -17.784 1.00 59.19 586 TYR A O 1
ATOM 4769 N N . SER A 1 587 ? 7.150 4.016 -16.453 1.00 63.12 587 SER A N 1
ATOM 4770 C CA . SER A 1 587 ? 8.355 3.220 -16.667 1.00 63.12 587 SER A CA 1
ATOM 4771 C C . SER A 1 587 ? 8.436 2.205 -15.536 1.00 63.12 587 SER A C 1
ATOM 4773 O O . SER A 1 587 ? 8.921 2.546 -14.471 1.00 63.12 587 SER A O 1
ATOM 4775 N N . LYS A 1 588 ? 7.927 0.984 -15.720 1.00 69.62 588 LYS A N 1
ATOM 4776 C CA . LYS A 1 588 ? 7.854 -0.016 -14.641 1.00 69.62 588 LYS A CA 1
ATOM 4777 C C . LYS A 1 588 ? 8.767 -1.222 -14.896 1.00 69.62 588 LYS A C 1
ATOM 4779 O O . LYS A 1 588 ? 8.340 -2.372 -14.910 1.00 69.62 588 LYS A O 1
ATOM 4784 N N . ASN A 1 589 ? 10.046 -0.960 -15.139 1.00 82.94 589 ASN A N 1
ATOM 4785 C CA . ASN A 1 589 ? 11.066 -2.005 -15.183 1.00 82.94 589 ASN A CA 1
ATOM 4786 C C . ASN A 1 589 ? 11.730 -2.138 -13.814 1.00 82.94 589 ASN A C 1
ATOM 4788 O O . ASN A 1 589 ? 12.118 -1.150 -13.212 1.00 82.94 589 ASN A O 1
ATOM 4792 N N . SER A 1 590 ? 11.868 -3.366 -13.341 1.00 91.06 590 SER A N 1
ATOM 4793 C CA . SER A 1 590 ? 12.559 -3.674 -12.097 1.00 91.06 590 SER A CA 1
ATOM 4794 C C . SER A 1 590 ? 13.695 -4.633 -12.403 1.00 91.06 590 SER A C 1
ATOM 4796 O O . SER A 1 590 ? 13.490 -5.600 -13.137 1.00 91.06 590 SER A O 1
ATOM 4798 N N . VAL A 1 591 ? 14.894 -4.365 -11.894 1.00 95.25 591 VAL A N 1
ATOM 4799 C CA . VAL A 1 591 ? 16.037 -5.275 -12.017 1.00 95.25 591 VAL A CA 1
ATOM 4800 C C . VAL A 1 591 ? 16.481 -5.734 -10.631 1.00 95.25 591 VAL A C 1
ATOM 4802 O O . VAL A 1 591 ? 16.538 -4.935 -9.698 1.00 95.25 591 VAL A O 1
ATOM 4805 N N . VAL A 1 592 ? 16.855 -7.006 -10.506 1.00 97.75 592 VAL A N 1
ATOM 4806 C CA . VAL A 1 592 ? 17.562 -7.536 -9.332 1.00 97.75 592 VAL A CA 1
ATOM 4807 C C . VAL A 1 592 ? 18.935 -8.025 -9.776 1.00 97.75 592 VAL A C 1
ATOM 4809 O O . VAL A 1 592 ? 19.055 -8.845 -10.692 1.00 97.75 592 VAL A O 1
ATOM 4812 N N . PHE A 1 593 ? 19.972 -7.484 -9.136 1.00 97.31 593 PHE A N 1
ATOM 4813 C CA . PHE A 1 593 ? 21.372 -7.771 -9.431 1.00 97.31 593 PHE A CA 1
ATOM 4814 C C . PHE A 1 593 ? 21.875 -8.980 -8.649 1.00 97.31 593 PHE A C 1
ATOM 4816 O O . PHE A 1 593 ? 21.282 -9.404 -7.651 1.00 97.31 593 PHE A O 1
ATOM 4823 N N . ARG A 1 594 ? 23.019 -9.512 -9.086 1.00 95.44 594 ARG A N 1
ATOM 4824 C CA . ARG A 1 594 ? 23.610 -10.754 -8.576 1.00 95.44 594 ARG A CA 1
ATOM 4825 C C . ARG A 1 594 ? 23.650 -10.838 -7.059 1.00 95.44 594 ARG A C 1
ATOM 4827 O O . ARG A 1 594 ? 23.296 -11.870 -6.503 1.00 95.44 594 ARG A O 1
ATOM 4834 N N . GLU A 1 595 ? 24.083 -9.769 -6.400 1.00 92.44 595 GLU A N 1
ATOM 4835 C CA . GLU A 1 595 ? 24.269 -9.717 -4.951 1.00 92.44 595 GLU A CA 1
ATOM 4836 C C . GLU A 1 595 ? 22.970 -9.931 -4.162 1.00 92.44 595 GLU A C 1
ATOM 4838 O O . GLU A 1 595 ? 23.037 -10.298 -2.990 1.00 92.44 595 GLU A O 1
ATOM 4843 N N . ARG A 1 596 ? 21.799 -9.700 -4.773 1.00 95.88 596 ARG A N 1
ATOM 4844 C CA . ARG A 1 596 ? 20.490 -9.818 -4.117 1.00 95.88 596 ARG A CA 1
ATOM 4845 C C . ARG A 1 596 ? 19.517 -10.789 -4.786 1.00 95.88 596 ARG A C 1
ATOM 4847 O O . ARG A 1 596 ? 18.389 -10.907 -4.320 1.00 95.88 596 ARG A O 1
ATOM 4854 N N . LEU A 1 597 ? 19.941 -11.561 -5.790 1.00 97.38 597 LEU A N 1
ATOM 4855 C CA . LEU A 1 597 ? 19.082 -12.580 -6.414 1.00 97.38 597 LEU A CA 1
ATOM 4856 C C . LEU A 1 597 ? 18.526 -13.593 -5.397 1.00 97.38 597 LEU A C 1
ATOM 4858 O O . LEU A 1 597 ? 17.381 -14.024 -5.519 1.00 97.38 597 LEU A O 1
ATOM 4862 N N . SER A 1 598 ? 19.295 -13.925 -4.357 1.00 96.69 598 SER A N 1
ATOM 4863 C CA . SER A 1 598 ? 18.878 -14.822 -3.273 1.00 96.69 598 SER A CA 1
ATOM 4864 C C . SER A 1 598 ? 18.201 -14.106 -2.089 1.00 96.69 598 SER A C 1
ATOM 4866 O O . SER A 1 598 ? 18.135 -14.668 -0.997 1.00 96.69 598 SER A O 1
ATOM 4868 N N . HIS A 1 599 ? 17.751 -12.856 -2.242 1.00 95.81 599 HIS A N 1
ATOM 4869 C CA . HIS A 1 599 ? 17.143 -12.064 -1.167 1.00 95.81 599 HIS A CA 1
ATOM 4870 C C . HIS A 1 599 ? 15.683 -11.722 -1.489 1.00 95.81 599 HIS A C 1
ATOM 4872 O O . HIS A 1 599 ? 15.400 -10.775 -2.215 1.00 95.81 599 HIS A O 1
ATOM 4878 N N . LEU A 1 600 ? 14.745 -12.469 -0.898 1.00 96.44 600 LEU A N 1
ATOM 4879 C CA . LEU A 1 600 ? 13.302 -12.321 -1.142 1.00 96.44 600 LEU A CA 1
ATOM 4880 C C . LEU A 1 600 ? 12.778 -10.892 -0.910 1.00 96.44 600 LEU A C 1
ATOM 4882 O O . LEU A 1 600 ? 12.014 -10.377 -1.724 1.00 96.44 600 LEU A O 1
ATOM 4886 N N . SER A 1 601 ? 13.234 -10.217 0.148 1.00 95.56 601 SER A N 1
ATOM 4887 C CA . SER A 1 601 ? 12.793 -8.853 0.463 1.00 95.56 601 SER A CA 1
ATOM 4888 C C . SER A 1 601 ? 13.197 -7.816 -0.586 1.00 95.56 601 SER A C 1
ATOM 4890 O O . SER A 1 601 ? 12.503 -6.813 -0.727 1.00 95.56 601 SER A O 1
ATOM 4892 N N . THR A 1 602 ? 14.266 -8.052 -1.359 1.00 95.81 602 THR A N 1
ATOM 4893 C CA . THR A 1 602 ? 14.653 -7.155 -2.457 1.00 95.81 602 THR A CA 1
ATOM 4894 C C . THR A 1 602 ? 13.561 -7.115 -3.519 1.00 95.81 602 THR A C 1
ATOM 4896 O O . THR A 1 602 ? 13.197 -6.038 -3.964 1.00 95.81 602 THR A O 1
ATOM 4899 N N . TYR A 1 603 ? 12.941 -8.246 -3.854 1.00 96.94 603 TYR A N 1
ATOM 4900 C CA . TYR A 1 603 ? 11.839 -8.270 -4.820 1.00 96.94 603 TYR A CA 1
ATOM 4901 C C . TYR A 1 603 ? 10.634 -7.446 -4.348 1.00 96.94 603 TYR A C 1
ATOM 4903 O O . TYR A 1 603 ? 10.047 -6.717 -5.142 1.00 96.94 603 TYR A O 1
ATOM 4911 N N . ALA A 1 604 ? 10.289 -7.522 -3.059 1.00 96.56 604 ALA A N 1
ATOM 4912 C CA . ALA A 1 604 ? 9.212 -6.715 -2.484 1.00 96.56 604 ALA A CA 1
ATOM 4913 C C . ALA A 1 604 ? 9.550 -5.214 -2.472 1.00 96.56 604 ALA A C 1
ATOM 4915 O O . ALA A 1 604 ? 8.699 -4.406 -2.827 1.00 96.56 604 ALA A O 1
ATOM 4916 N N . HIS A 1 605 ? 10.787 -4.850 -2.118 1.00 95.94 605 HIS A N 1
ATOM 4917 C CA . HIS A 1 605 ? 11.273 -3.465 -2.125 1.00 95.94 605 HIS A CA 1
ATOM 4918 C C . HIS A 1 605 ? 11.219 -2.851 -3.530 1.00 95.94 605 HIS A C 1
ATOM 4920 O O . HIS A 1 605 ? 10.623 -1.798 -3.751 1.00 95.94 605 HIS A O 1
ATOM 4926 N N . GLU A 1 606 ? 11.793 -3.552 -4.504 1.00 94.50 606 GLU A N 1
ATOM 4927 C CA . GLU A 1 606 ? 11.869 -3.098 -5.887 1.00 94.50 606 GLU A CA 1
ATOM 4928 C C . GLU A 1 606 ? 10.478 -2.988 -6.533 1.00 94.50 606 GLU A C 1
ATOM 4930 O O . GLU A 1 606 ? 10.159 -1.994 -7.190 1.00 94.50 606 GLU A O 1
ATOM 4935 N N . LEU A 1 607 ? 9.597 -3.965 -6.288 1.00 93.56 607 LEU A N 1
ATOM 4936 C CA . LEU A 1 607 ? 8.207 -3.879 -6.736 1.00 93.56 607 LEU A CA 1
ATOM 4937 C C . LEU A 1 607 ? 7.400 -2.826 -5.957 1.00 93.56 607 LEU A C 1
ATOM 4939 O O . LEU A 1 607 ? 6.457 -2.271 -6.512 1.00 93.56 607 LEU A O 1
ATOM 4943 N N . GLY A 1 608 ? 7.782 -2.492 -4.722 1.00 93.56 608 GLY A N 1
ATOM 4944 C CA . GLY A 1 608 ? 7.232 -1.367 -3.962 1.00 93.56 608 GLY A CA 1
ATOM 4945 C C . GLY A 1 608 ? 7.469 -0.025 -4.662 1.00 93.56 608 GLY A C 1
ATOM 4946 O O . GLY A 1 608 ? 6.512 0.718 -4.887 1.00 93.56 608 GLY A O 1
ATOM 4947 N N . HIS A 1 609 ? 8.701 0.234 -5.120 1.00 91.31 609 HIS A N 1
ATOM 4948 C CA . HIS A 1 609 ? 9.032 1.410 -5.947 1.00 91.31 609 HIS A CA 1
ATOM 4949 C C . HIS A 1 609 ? 8.228 1.437 -7.247 1.00 91.31 609 HIS A C 1
ATOM 4951 O O . HIS A 1 609 ? 7.657 2.465 -7.623 1.00 91.31 609 HIS A O 1
ATOM 4957 N N . VAL A 1 610 ? 8.115 0.286 -7.921 1.00 88.12 610 VAL A N 1
ATOM 4958 C CA . VAL A 1 610 ? 7.260 0.139 -9.110 1.00 88.12 610 VAL A CA 1
ATOM 4959 C C . VAL A 1 610 ? 5.806 0.486 -8.792 1.00 88.12 610 VAL A C 1
ATOM 4961 O O . VAL A 1 610 ? 5.130 1.083 -9.625 1.00 88.12 610 VAL A O 1
ATOM 4964 N N . LEU A 1 611 ? 5.316 0.174 -7.598 1.00 88.56 611 LEU A N 1
ATOM 4965 C CA . LEU A 1 611 ? 3.967 0.498 -7.133 1.00 88.56 611 LEU A CA 1
ATOM 4966 C C . LEU A 1 611 ? 3.866 1.895 -6.491 1.00 88.56 611 LEU A C 1
ATOM 4968 O O . LEU A 1 611 ? 2.883 2.191 -5.817 1.00 88.56 611 LEU A O 1
ATOM 4972 N N . GLY A 1 612 ? 4.852 2.765 -6.742 1.00 87.81 612 GLY A N 1
ATOM 4973 C CA . GLY A 1 612 ? 4.842 4.188 -6.396 1.00 87.81 612 GLY A CA 1
ATOM 4974 C C . GLY A 1 612 ? 5.174 4.494 -4.940 1.00 87.81 612 GLY A C 1
ATOM 4975 O O . GLY A 1 612 ? 4.938 5.614 -4.488 1.00 87.81 612 GLY A O 1
ATOM 4976 N N . VAL A 1 613 ? 5.694 3.524 -4.191 1.00 91.69 613 VAL A N 1
ATOM 4977 C CA . VAL A 1 613 ? 6.052 3.733 -2.790 1.00 91.69 613 VAL A CA 1
ATOM 4978 C C . VAL A 1 613 ? 7.488 4.254 -2.698 1.00 91.69 613 VAL A C 1
ATOM 4980 O O . VAL A 1 613 ? 8.382 3.579 -3.198 1.00 91.69 613 VAL A O 1
ATOM 4983 N N . PRO A 1 614 ? 7.729 5.413 -2.064 1.00 92.25 614 PRO A N 1
ATOM 4984 C CA . PRO A 1 614 ? 9.072 5.922 -1.815 1.00 92.25 614 PRO A CA 1
ATOM 4985 C C . PRO A 1 614 ? 9.706 5.291 -0.575 1.00 92.25 614 PRO A C 1
ATOM 4987 O O . PRO A 1 614 ? 9.051 4.590 0.207 1.00 92.25 614 PRO A O 1
ATOM 4990 N N . HIS A 1 615 ? 10.984 5.600 -0.360 1.00 94.12 615 HIS A N 1
ATOM 4991 C CA . HIS A 1 615 ? 11.666 5.257 0.881 1.00 94.12 615 HIS A CA 1
ATOM 4992 C C . HIS A 1 615 ? 11.012 5.923 2.098 1.00 94.12 615 HIS A C 1
ATOM 4994 O O . HIS A 1 615 ? 10.544 7.063 2.038 1.00 94.12 615 HIS A O 1
ATOM 5000 N N . THR A 1 616 ? 11.029 5.235 3.243 1.00 93.25 616 THR A N 1
ATOM 5001 C CA . THR A 1 616 ? 10.515 5.800 4.504 1.00 93.25 616 THR A CA 1
ATOM 5002 C C . THR A 1 616 ? 11.425 6.874 5.090 1.00 93.25 616 THR A C 1
ATOM 5004 O O . THR A 1 616 ? 11.000 7.600 5.978 1.00 93.25 616 THR A O 1
ATOM 5007 N N . PHE A 1 617 ? 12.659 7.013 4.613 1.00 92.75 617 PHE A N 1
ATOM 5008 C CA . PHE A 1 617 ? 13.605 8.043 5.040 1.00 92.75 617 PHE A CA 1
ATOM 5009 C C . PHE A 1 617 ? 13.652 9.218 4.057 1.00 92.75 617 PHE A C 1
ATOM 5011 O O . PHE A 1 617 ? 13.044 9.190 2.985 1.00 92.75 617 PHE A O 1
ATOM 5018 N N . LEU A 1 618 ? 14.313 10.302 4.466 1.00 88.06 618 LEU A N 1
ATOM 5019 C CA . LEU A 1 618 ? 14.391 11.539 3.690 1.00 88.06 618 LEU A CA 1
ATOM 5020 C C . LEU A 1 618 ? 15.055 11.320 2.323 1.00 88.06 618 LEU A C 1
ATOM 5022 O O . LEU A 1 618 ? 16.155 10.776 2.238 1.00 88.06 618 LEU A O 1
ATOM 5026 N N . GLU A 1 619 ? 14.403 11.822 1.273 1.00 87.81 619 GLU A N 1
ATOM 5027 C CA . GLU A 1 619 ? 14.909 11.830 -0.102 1.00 87.81 619 GLU A CA 1
ATOM 5028 C C . GLU A 1 619 ? 14.987 13.263 -0.645 1.00 87.81 619 GLU A C 1
ATOM 5030 O O . GLU A 1 619 ? 14.174 14.127 -0.307 1.00 87.81 619 GLU A O 1
ATOM 5035 N N . ASP A 1 620 ? 15.960 13.528 -1.522 1.00 89.75 620 ASP A N 1
ATOM 5036 C CA . ASP A 1 620 ? 16.132 14.840 -2.158 1.00 89.75 620 ASP A CA 1
ATOM 5037 C C . ASP A 1 620 ? 15.238 14.990 -3.401 1.00 89.75 620 ASP A C 1
ATOM 5039 O O . ASP A 1 620 ? 15.705 15.044 -4.545 1.00 89.75 620 ASP A O 1
ATOM 5043 N N . TYR A 1 621 ? 13.921 15.077 -3.185 1.00 89.81 621 TYR A N 1
ATOM 5044 C CA . TYR A 1 621 ? 12.968 15.300 -4.277 1.00 89.81 621 TYR A CA 1
ATOM 5045 C C . TYR A 1 621 ? 13.243 16.584 -5.045 1.00 89.81 621 TYR A C 1
ATOM 5047 O O . TYR A 1 621 ? 13.073 16.620 -6.263 1.00 89.81 621 TYR A O 1
ATOM 5055 N N . GLN A 1 622 ? 13.685 17.646 -4.366 1.00 91.12 622 GLN A N 1
ATOM 5056 C CA . GLN A 1 622 ? 13.979 18.904 -5.040 1.00 91.12 622 GLN A CA 1
ATOM 5057 C C . GLN A 1 622 ? 15.184 18.754 -5.976 1.00 91.12 622 GLN A C 1
ATOM 5059 O O . GLN A 1 622 ? 15.152 19.263 -7.097 1.00 91.12 622 GLN A O 1
ATOM 5064 N N . GLY A 1 623 ? 16.219 18.019 -5.570 1.00 92.81 623 GLY A N 1
ATOM 5065 C CA . GLY A 1 623 ? 17.334 17.628 -6.426 1.00 92.81 623 GLY A CA 1
ATOM 5066 C C . GLY A 1 623 ? 16.890 16.796 -7.627 1.00 92.81 623 GLY A C 1
ATOM 5067 O O . GLY A 1 623 ? 17.298 17.094 -8.755 1.00 92.81 623 GLY A O 1
ATOM 5068 N N . MET A 1 624 ? 16.002 15.817 -7.424 1.00 91.00 624 MET A N 1
ATOM 5069 C CA . MET A 1 624 ? 15.435 14.991 -8.501 1.00 91.00 624 MET A CA 1
ATOM 5070 C C . MET A 1 624 ? 14.615 15.824 -9.502 1.00 91.00 624 MET A C 1
ATOM 5072 O O . MET A 1 624 ? 14.827 15.715 -10.713 1.00 91.00 624 MET A O 1
ATOM 5076 N N . ILE A 1 625 ? 13.754 16.723 -9.014 1.00 92.06 625 ILE A N 1
ATOM 5077 C CA . ILE A 1 625 ? 12.971 17.676 -9.821 1.00 92.06 625 ILE A CA 1
ATOM 5078 C C . ILE A 1 625 ? 13.903 18.611 -10.602 1.00 92.06 625 ILE A C 1
ATOM 5080 O O . ILE A 1 625 ? 13.768 18.761 -11.816 1.00 92.06 625 ILE A O 1
ATOM 5084 N N . ASN A 1 626 ? 14.913 19.182 -9.941 1.00 94.00 626 ASN A N 1
ATOM 5085 C CA . ASN A 1 626 ? 15.900 20.054 -10.577 1.00 94.00 626 ASN A CA 1
ATOM 5086 C C . ASN A 1 626 ? 16.696 19.316 -11.667 1.00 94.00 626 ASN A C 1
ATOM 5088 O O . ASN A 1 626 ? 17.054 19.905 -12.691 1.00 94.00 626 ASN A O 1
ATOM 5092 N N . ASN A 1 627 ? 17.001 18.032 -11.462 1.00 90.56 627 ASN A N 1
ATOM 5093 C CA . ASN A 1 627 ? 17.652 17.194 -12.465 1.00 90.56 627 ASN A CA 1
ATOM 5094 C C . ASN A 1 627 ? 16.731 16.940 -13.668 1.00 90.56 627 ASN A C 1
ATOM 5096 O O . ASN A 1 627 ? 17.170 17.087 -14.812 1.00 90.56 627 ASN A O 1
ATOM 5100 N N . ALA A 1 628 ? 15.453 16.632 -13.430 1.00 90.31 628 ALA A N 1
ATOM 5101 C CA . ALA A 1 628 ? 14.459 16.507 -14.493 1.00 90.31 628 ALA A CA 1
ATOM 5102 C C . ALA A 1 628 ? 14.353 17.811 -15.305 1.00 90.31 628 ALA A C 1
ATOM 5104 O O . ALA A 1 628 ? 14.503 17.775 -16.525 1.00 90.31 628 ALA A O 1
ATOM 5105 N N . ASP A 1 629 ? 14.258 18.970 -14.648 1.00 94.25 629 ASP A N 1
ATOM 5106 C CA . ASP A 1 629 ? 14.232 20.291 -15.296 1.00 94.25 629 ASP A CA 1
ATOM 5107 C C . ASP A 1 629 ? 15.481 20.580 -16.139 1.00 94.25 629 ASP A C 1
ATOM 5109 O O . ASP A 1 629 ? 15.392 21.098 -17.258 1.00 94.25 629 ASP A O 1
ATOM 5113 N N . LYS A 1 630 ? 16.673 20.226 -15.644 1.00 93.31 630 LYS A N 1
ATOM 5114 C CA . LYS A 1 630 ? 17.915 20.342 -16.426 1.00 93.31 630 LYS A CA 1
ATOM 5115 C C . LYS A 1 630 ? 17.851 19.492 -17.696 1.00 93.31 630 LYS A C 1
ATOM 5117 O O . LYS A 1 630 ? 18.309 19.940 -18.749 1.00 93.31 630 LYS A O 1
ATOM 5122 N N . ASN A 1 631 ? 17.299 18.283 -17.618 1.00 86.88 631 ASN A N 1
ATOM 5123 C CA . ASN A 1 631 ? 17.169 17.396 -18.773 1.00 86.88 631 ASN A CA 1
ATOM 5124 C C . ASN A 1 631 ? 16.069 17.846 -19.747 1.00 86.88 631 ASN A C 1
ATOM 5126 O O . ASN A 1 631 ? 16.288 17.762 -20.957 1.00 86.88 631 ASN A O 1
ATOM 5130 N N . ILE A 1 632 ? 14.962 18.411 -19.256 1.00 91.38 632 ILE A N 1
ATOM 5131 C CA . ILE A 1 632 ? 13.929 19.076 -20.070 1.00 91.38 632 ILE A CA 1
ATOM 5132 C C . ILE A 1 632 ? 14.571 20.180 -20.917 1.00 91.38 632 ILE A C 1
ATOM 5134 O O . ILE A 1 632 ? 14.516 20.114 -22.145 1.00 91.38 632 ILE A O 1
ATOM 5138 N N . LYS A 1 633 ? 15.310 21.110 -20.294 1.00 93.50 633 LYS A N 1
ATOM 5139 C CA . LYS A 1 633 ? 16.000 22.210 -21.000 1.00 93.50 633 LYS A CA 1
ATOM 5140 C C . LYS A 1 633 ? 16.987 21.712 -22.060 1.00 93.50 633 LYS A C 1
ATOM 5142 O O . LYS A 1 633 ? 17.095 22.291 -23.142 1.00 93.50 633 LYS A O 1
ATOM 5147 N N . LYS A 1 634 ? 17.714 20.620 -21.781 1.00 87.75 634 LYS A N 1
ATOM 5148 C CA . LYS A 1 634 ? 18.600 19.977 -22.771 1.00 87.75 634 LYS A CA 1
ATOM 5149 C C . LYS A 1 634 ? 17.810 19.424 -23.963 1.00 87.75 634 LYS A C 1
ATOM 5151 O O . LYS A 1 634 ? 18.255 19.587 -25.100 1.00 87.75 634 LYS A O 1
ATOM 5156 N N . CYS A 1 635 ? 16.657 18.797 -23.722 1.00 85.69 635 CYS A N 1
ATOM 5157 C CA . CYS A 1 635 ? 15.789 18.266 -24.777 1.00 85.69 635 CYS A CA 1
ATOM 5158 C C . CYS A 1 635 ? 15.168 19.388 -25.621 1.00 85.69 635 CYS A C 1
ATOM 5160 O O . CYS A 1 635 ? 15.185 19.302 -26.847 1.00 85.69 635 CYS A O 1
ATOM 5162 N N . GLU A 1 636 ? 14.701 20.469 -24.997 1.00 91.75 636 GLU A N 1
ATOM 5163 C CA . GLU A 1 636 ? 14.182 21.657 -25.690 1.00 91.75 636 GLU A CA 1
ATOM 5164 C C . GLU A 1 636 ? 15.245 22.298 -26.589 1.00 91.75 636 GLU A C 1
ATOM 5166 O O . GLU A 1 636 ? 14.986 22.604 -27.755 1.00 91.75 636 GLU A O 1
ATOM 5171 N N . LEU A 1 637 ? 16.480 22.434 -26.091 1.00 89.69 637 LEU A N 1
ATOM 5172 C CA . LEU A 1 637 ? 17.597 22.937 -26.890 1.00 89.69 637 LEU A CA 1
ATOM 5173 C C . LEU A 1 637 ? 17.926 22.004 -28.066 1.00 89.69 637 LEU A C 1
ATOM 5175 O O . LEU A 1 637 ? 18.225 22.481 -29.163 1.00 89.69 637 LEU A O 1
ATOM 5179 N N . ALA A 1 638 ? 17.881 20.685 -27.858 1.00 85.31 638 ALA A N 1
ATOM 5180 C CA . ALA A 1 638 ? 18.082 19.707 -28.924 1.00 85.31 638 ALA A CA 1
ATOM 5181 C C . ALA A 1 638 ? 16.985 19.809 -29.994 1.00 85.31 638 ALA A C 1
ATOM 5183 O O . ALA A 1 638 ? 17.303 19.855 -31.181 1.00 85.31 638 ALA A O 1
ATOM 5184 N N . LEU A 1 639 ? 15.717 19.933 -29.592 1.00 87.50 639 LEU A N 1
ATOM 5185 C CA . LEU A 1 639 ? 14.592 20.137 -30.507 1.00 87.50 639 LEU A CA 1
ATOM 5186 C C . LEU A 1 639 ? 14.722 21.443 -31.290 1.00 87.50 639 LEU A C 1
ATOM 5188 O O . LEU A 1 639 ? 14.506 21.442 -32.497 1.00 87.50 639 LEU A O 1
ATOM 5192 N N . LYS A 1 640 ? 15.174 22.528 -30.651 1.00 92.75 640 LYS A N 1
ATOM 5193 C CA . LYS A 1 640 ? 15.448 23.802 -31.331 1.00 92.75 640 LYS A CA 1
ATOM 5194 C C . LYS A 1 640 ? 16.535 23.665 -32.402 1.00 92.75 640 LYS A C 1
ATOM 5196 O O . LYS A 1 640 ? 16.394 24.218 -33.488 1.00 92.75 640 LYS A O 1
ATOM 5201 N N . LYS A 1 641 ? 17.602 22.901 -32.134 1.00 89.94 641 LYS A N 1
ATOM 5202 C CA . LYS A 1 641 ? 18.647 22.593 -33.134 1.00 89.94 641 LYS A CA 1
ATOM 5203 C C . LYS A 1 641 ? 18.128 21.717 -34.279 1.00 89.94 641 LYS A C 1
ATOM 5205 O O . LYS A 1 641 ? 18.679 21.767 -35.374 1.00 89.94 641 LYS A O 1
ATOM 5210 N N . LEU A 1 642 ? 17.098 20.914 -34.022 1.00 88.56 642 LEU A N 1
ATOM 5211 C CA . LEU A 1 642 ? 16.463 20.033 -34.998 1.00 88.56 642 LEU A CA 1
ATOM 5212 C C . LEU A 1 642 ? 15.247 20.673 -35.690 1.00 88.56 642 LEU A C 1
ATOM 5214 O O . LEU A 1 642 ? 14.627 19.991 -36.493 1.00 88.56 642 LEU A O 1
ATOM 5218 N N . ASP A 1 643 ? 14.906 21.942 -35.435 1.00 91.88 643 ASP A N 1
ATOM 5219 C CA . ASP A 1 643 ? 13.642 22.557 -35.887 1.00 91.88 643 ASP A CA 1
ATOM 5220 C C . ASP A 1 643 ? 13.435 22.465 -37.408 1.00 91.88 643 ASP A C 1
ATOM 5222 O O . ASP A 1 643 ? 12.381 22.037 -37.870 1.00 91.88 643 ASP A O 1
ATOM 5226 N N . ILE A 1 644 ? 14.472 22.759 -38.201 1.00 90.31 644 ILE A N 1
ATOM 5227 C CA . ILE A 1 644 ? 14.411 22.639 -39.668 1.00 90.31 644 ILE A CA 1
ATOM 5228 C C . ILE A 1 644 ? 14.106 21.191 -40.084 1.00 90.31 644 ILE A C 1
ATOM 5230 O O . ILE A 1 644 ? 13.241 20.960 -40.926 1.00 90.31 644 ILE A O 1
ATOM 5234 N N . ILE A 1 645 ? 14.773 20.214 -39.460 1.00 85.75 645 ILE A N 1
ATOM 5235 C CA . ILE A 1 645 ? 14.545 18.786 -39.724 1.00 85.75 645 ILE A CA 1
ATOM 5236 C C . ILE A 1 645 ? 13.133 18.396 -39.284 1.00 85.75 645 ILE A C 1
ATOM 5238 O O . ILE A 1 645 ? 12.435 17.738 -40.037 1.00 85.75 645 ILE A O 1
ATOM 5242 N N . ALA A 1 646 ? 12.678 18.848 -38.116 1.00 85.62 646 ALA A N 1
ATOM 5243 C CA . ALA A 1 646 ? 11.357 18.541 -37.580 1.00 85.62 646 ALA A CA 1
ATOM 5244 C C . ALA A 1 646 ? 10.209 19.096 -38.437 1.00 85.62 646 ALA A C 1
ATOM 5246 O O . ALA A 1 646 ? 9.125 18.512 -38.432 1.00 85.62 646 ALA A O 1
ATOM 5247 N N . ARG A 1 647 ? 10.429 20.205 -39.158 1.00 90.38 647 ARG A N 1
ATOM 5248 C CA . ARG A 1 647 ? 9.463 20.776 -40.112 1.00 90.38 647 ARG A CA 1
ATOM 5249 C C . ARG A 1 647 ? 9.414 20.012 -41.435 1.00 90.38 647 ARG A C 1
ATOM 5251 O O . ARG A 1 647 ? 8.340 19.896 -42.010 1.00 90.38 647 ARG A O 1
ATOM 5258 N N . ILE A 1 648 ? 10.559 19.523 -41.912 1.00 91.81 648 ILE A N 1
ATOM 5259 C CA . ILE A 1 648 ? 10.672 18.791 -43.186 1.00 91.81 648 ILE A CA 1
ATOM 5260 C C . ILE A 1 648 ? 10.263 17.322 -43.012 1.00 91.81 648 ILE A C 1
ATOM 5262 O O . ILE A 1 648 ? 9.524 16.781 -43.826 1.00 91.81 648 ILE A O 1
ATOM 5266 N N . ASP A 1 649 ? 10.742 16.689 -41.946 1.00 85.06 649 ASP A N 1
ATOM 5267 C CA . ASP A 1 649 ? 10.517 15.290 -41.602 1.00 85.06 649 ASP A CA 1
ATOM 5268 C C . ASP A 1 649 ? 10.286 15.151 -40.082 1.00 85.06 649 ASP A C 1
ATOM 5270 O O . ASP A 1 649 ? 11.210 14.867 -39.310 1.00 85.06 649 ASP A O 1
ATOM 5274 N N . PRO A 1 650 ? 9.041 15.338 -39.607 1.00 84.56 650 PRO A N 1
ATOM 5275 C CA . PRO A 1 650 ? 8.702 15.151 -38.198 1.00 84.56 650 PRO A CA 1
ATOM 5276 C C . PRO A 1 650 ? 8.833 13.694 -37.727 1.00 84.56 650 PRO A C 1
ATOM 5278 O O . PRO A 1 650 ? 8.802 13.465 -36.515 1.00 84.56 650 PRO A O 1
ATOM 5281 N N . SER A 1 651 ? 8.953 12.732 -38.651 1.00 81.50 651 SER A N 1
ATOM 5282 C CA . SER A 1 651 ? 9.154 11.308 -38.362 1.00 81.50 651 SER A CA 1
ATOM 5283 C C . SER A 1 651 ? 10.625 10.925 -38.211 1.00 81.50 651 SER A C 1
ATOM 5285 O O . SER A 1 651 ? 10.921 9.796 -37.818 1.00 81.50 651 SER A O 1
ATOM 5287 N N . ASN A 1 652 ? 11.540 11.870 -38.453 1.00 81.62 652 ASN A N 1
ATOM 5288 C CA . ASN A 1 652 ? 12.964 11.663 -38.265 1.00 81.62 652 ASN A CA 1
ATOM 5289 C C . ASN A 1 652 ? 13.244 11.134 -36.852 1.00 81.62 652 ASN A C 1
ATOM 5291 O O . ASN A 1 652 ? 12.840 11.747 -35.861 1.00 81.62 652 ASN A O 1
ATOM 5295 N N . GLU A 1 653 ? 13.979 10.028 -36.757 1.00 71.81 653 GLU A N 1
ATOM 5296 C CA . GLU A 1 653 ? 14.239 9.320 -35.497 1.00 71.81 653 GLU A CA 1
ATOM 5297 C C . GLU A 1 653 ? 14.780 10.249 -34.399 1.00 71.81 653 GLU A C 1
ATOM 5299 O O . GLU A 1 653 ? 14.323 10.215 -33.258 1.00 71.81 653 GLU A O 1
ATOM 5304 N N . ARG A 1 654 ? 15.663 11.191 -34.761 1.00 76.06 654 ARG A N 1
ATOM 5305 C CA . ARG A 1 654 ? 16.238 12.162 -33.816 1.00 76.06 654 ARG A CA 1
ATOM 5306 C C . ARG A 1 654 ? 15.189 13.118 -33.247 1.00 76.06 654 ARG A C 1
ATOM 5308 O O . ARG A 1 654 ? 15.290 13.520 -32.090 1.00 76.06 654 ARG A O 1
ATOM 5315 N N . VAL A 1 655 ? 14.202 13.504 -34.055 1.00 77.44 655 VAL A N 1
ATOM 5316 C CA . VAL A 1 655 ? 13.096 14.386 -33.650 1.00 77.44 655 VAL A CA 1
ATOM 5317 C C . VAL A 1 655 ? 12.111 13.619 -32.774 1.00 77.44 655 VAL A C 1
ATOM 5319 O O . VAL A 1 655 ? 11.721 14.114 -31.713 1.00 77.44 655 VAL A O 1
ATOM 5322 N N . VAL A 1 656 ? 11.736 12.4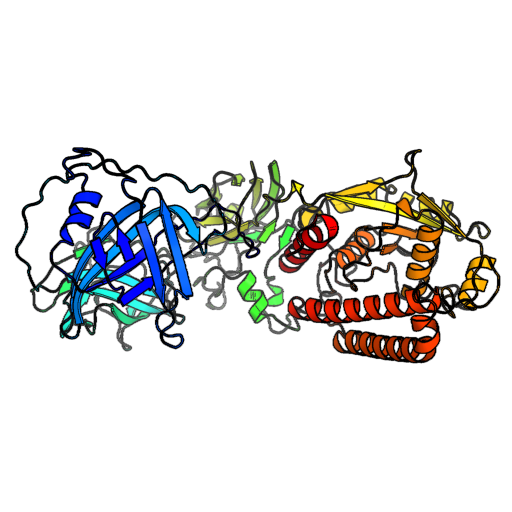07 -33.190 1.00 76.38 656 VAL A N 1
ATOM 5323 C CA . VAL A 1 656 ? 10.842 11.517 -32.436 1.00 76.38 656 VAL A CA 1
ATOM 5324 C C . VAL A 1 656 ? 11.423 11.221 -31.056 1.00 76.38 656 VAL A C 1
ATOM 5326 O O . VAL A 1 656 ? 10.729 11.386 -30.051 1.00 76.38 656 VAL A O 1
ATOM 5329 N N . ASP A 1 657 ? 12.707 10.881 -30.978 1.00 72.19 657 ASP A N 1
ATOM 5330 C CA . ASP A 1 657 ? 13.355 10.570 -29.711 1.00 72.19 657 ASP A CA 1
ATOM 5331 C C . ASP A 1 657 ? 13.529 11.793 -28.817 1.00 72.19 657 ASP A C 1
ATOM 5333 O O . ASP A 1 657 ? 13.268 11.704 -27.618 1.00 72.19 657 ASP A O 1
ATOM 5337 N N . ALA A 1 658 ? 13.920 12.947 -29.366 1.00 78.44 658 ALA A N 1
ATOM 5338 C CA . ALA A 1 658 ? 14.031 14.170 -28.576 1.00 78.44 658 ALA A CA 1
ATOM 5339 C C . ALA A 1 658 ? 12.672 14.572 -27.968 1.00 78.44 658 ALA A C 1
ATOM 5341 O O . ALA A 1 658 ? 12.609 14.943 -26.795 1.00 78.44 658 ALA A O 1
ATOM 5342 N N . ARG A 1 659 ? 11.566 14.410 -28.715 1.00 83.06 659 ARG A N 1
ATOM 5343 C CA . ARG A 1 659 ? 10.196 14.580 -28.191 1.00 83.06 659 ARG A CA 1
ATOM 5344 C C . ARG A 1 659 ? 9.847 13.529 -27.135 1.00 83.06 659 ARG A C 1
ATOM 5346 O O . ARG A 1 659 ? 9.228 13.866 -26.128 1.00 83.06 659 ARG A O 1
ATOM 5353 N N . ARG A 1 660 ? 10.242 12.270 -27.343 1.00 79.62 660 ARG A N 1
ATOM 5354 C CA . ARG A 1 660 ? 10.040 11.172 -26.384 1.00 79.62 660 ARG A CA 1
ATOM 5355 C C . ARG A 1 660 ? 10.768 11.436 -25.066 1.00 79.62 660 ARG A C 1
ATOM 5357 O O . ARG A 1 660 ? 10.173 11.240 -24.014 1.00 79.62 660 ARG A O 1
ATOM 5364 N N . TYR A 1 661 ? 12.019 11.896 -25.104 1.00 78.50 661 TYR A N 1
ATOM 5365 C CA . TYR A 1 661 ? 12.784 12.234 -23.901 1.00 78.50 661 TYR A CA 1
ATOM 5366 C C . TYR A 1 661 ? 12.260 13.480 -23.206 1.00 78.50 661 TYR A C 1
ATOM 5368 O O . TYR A 1 661 ? 12.185 13.472 -21.982 1.00 78.50 661 TYR A O 1
ATOM 5376 N N . LEU A 1 662 ? 11.867 14.511 -23.961 1.00 86.00 662 LEU A N 1
ATOM 5377 C CA . LEU A 1 662 ? 11.206 15.677 -23.382 1.00 86.00 662 LEU A CA 1
ATOM 5378 C C . LEU A 1 662 ? 9.984 15.233 -22.576 1.00 86.00 662 LEU A C 1
ATOM 5380 O O . LEU A 1 662 ? 9.917 15.509 -21.387 1.00 86.00 662 LEU A O 1
ATOM 5384 N N . ARG A 1 663 ? 9.098 14.440 -23.194 1.00 84.69 663 ARG A N 1
ATOM 5385 C CA . ARG A 1 663 ? 7.933 13.859 -22.519 1.00 84.69 663 ARG A CA 1
ATOM 5386 C C . ARG A 1 663 ? 8.329 13.030 -21.296 1.00 84.69 663 ARG A C 1
ATOM 5388 O O . ARG A 1 663 ? 7.797 13.280 -20.227 1.00 84.69 663 ARG A O 1
ATOM 5395 N N . LYS A 1 664 ? 9.294 12.108 -21.424 1.00 82.19 664 LYS A N 1
ATOM 5396 C CA . LYS A 1 664 ? 9.792 11.300 -20.296 1.00 82.19 664 LYS A CA 1
ATOM 5397 C C . LYS A 1 664 ? 10.172 12.185 -19.110 1.00 82.19 664 LYS A C 1
ATOM 5399 O O . LYS A 1 664 ? 9.730 11.916 -18.004 1.00 82.19 664 LYS A O 1
ATOM 5404 N N . TRP A 1 665 ? 10.996 13.209 -19.330 1.00 85.56 665 TRP A N 1
ATOM 5405 C CA . TRP A 1 665 ? 11.493 14.058 -18.249 1.00 85.56 665 TRP A CA 1
ATOM 5406 C C . TRP A 1 665 ? 10.430 15.004 -17.689 1.00 85.56 665 TRP A C 1
ATOM 5408 O O . TRP A 1 665 ? 10.432 15.233 -16.483 1.00 85.56 665 TRP A O 1
ATOM 5418 N N . THR A 1 666 ? 9.511 15.501 -18.522 1.00 88.94 666 THR A N 1
ATOM 5419 C CA . THR A 1 666 ? 8.311 16.217 -18.062 1.00 88.94 666 THR A CA 1
ATOM 5420 C C . THR A 1 666 ? 7.480 15.326 -17.144 1.00 88.94 666 THR A C 1
ATOM 5422 O O . THR A 1 666 ? 7.211 15.706 -16.011 1.00 88.94 666 THR A O 1
ATOM 5425 N N . ASP A 1 667 ? 7.187 14.098 -17.568 1.00 84.88 667 ASP A N 1
ATOM 5426 C CA . ASP A 1 667 ? 6.407 13.152 -16.773 1.00 84.88 667 ASP A CA 1
ATOM 5427 C C . ASP A 1 667 ? 7.161 12.713 -15.501 1.00 84.88 667 ASP A C 1
ATOM 5429 O O . ASP A 1 667 ? 6.549 12.493 -14.460 1.00 84.88 667 ASP A O 1
ATOM 5433 N N . THR A 1 668 ? 8.496 12.598 -15.552 1.00 85.12 668 THR A N 1
ATOM 5434 C CA . THR A 1 668 ? 9.339 12.340 -14.372 1.00 85.12 668 THR A CA 1
ATOM 5435 C C . THR A 1 668 ? 9.235 13.479 -13.363 1.00 85.12 668 THR A C 1
ATOM 5437 O O . THR A 1 668 ? 9.106 13.216 -12.170 1.00 85.12 668 THR A O 1
ATOM 5440 N N . LYS A 1 669 ? 9.283 14.732 -13.827 1.00 89.88 669 LYS A N 1
ATOM 5441 C CA . LYS A 1 669 ? 9.125 15.907 -12.968 1.00 89.88 669 LYS A CA 1
ATOM 5442 C C . LYS A 1 669 ? 7.755 15.907 -12.294 1.00 89.88 669 LYS A C 1
ATOM 5444 O O . LYS A 1 669 ? 7.696 15.955 -11.070 1.00 89.88 669 LYS A O 1
ATOM 5449 N N . GLU A 1 670 ? 6.688 15.787 -13.082 1.00 89.31 670 GLU A N 1
ATOM 5450 C CA . GLU A 1 670 ? 5.314 15.755 -12.569 1.00 89.31 670 GLU A CA 1
ATOM 5451 C C . GLU A 1 670 ? 5.098 14.599 -11.583 1.00 89.31 670 GLU A C 1
ATOM 5453 O O . GLU A 1 670 ? 4.383 14.742 -10.594 1.00 89.31 670 GLU A O 1
ATOM 5458 N N . ALA A 1 671 ? 5.719 13.441 -11.832 1.00 85.88 671 ALA A N 1
ATOM 5459 C CA . ALA A 1 671 ? 5.663 12.307 -10.919 1.00 85.88 671 ALA A CA 1
ATOM 5460 C C . ALA A 1 671 ? 6.326 12.627 -9.574 1.00 85.88 671 ALA A C 1
ATOM 5462 O O . ALA A 1 671 ? 5.700 12.405 -8.544 1.00 85.88 671 ALA A O 1
ATOM 5463 N N . PHE A 1 672 ? 7.542 13.185 -9.555 1.00 88.44 672 PHE A N 1
ATOM 5464 C CA . PHE A 1 672 ? 8.202 13.559 -8.297 1.00 88.44 672 PHE A CA 1
ATOM 5465 C C . PHE A 1 672 ? 7.475 14.679 -7.548 1.00 88.44 672 PHE A C 1
ATOM 5467 O O . PHE A 1 672 ? 7.433 14.658 -6.319 1.00 88.44 672 PHE A O 1
ATOM 5474 N N . GLU A 1 673 ? 6.859 15.623 -8.261 1.00 89.12 673 GLU A N 1
ATOM 5475 C CA . GLU A 1 673 ? 5.997 16.639 -7.650 1.00 89.12 673 GLU A CA 1
ATOM 5476 C C . GLU A 1 673 ? 4.800 15.997 -6.936 1.00 89.12 673 GLU A C 1
ATOM 5478 O O . GLU A 1 673 ? 4.544 16.339 -5.785 1.00 89.12 673 GLU A O 1
ATOM 5483 N N . LYS A 1 674 ? 4.144 15.008 -7.562 1.00 87.06 674 LYS A N 1
ATOM 5484 C CA . LYS A 1 674 ? 3.040 14.240 -6.959 1.00 87.06 674 LYS A CA 1
ATOM 5485 C C . LYS A 1 674 ? 3.490 13.344 -5.808 1.00 87.06 674 LYS A C 1
ATOM 5487 O O . LYS A 1 674 ? 2.799 13.276 -4.799 1.00 87.06 674 LYS A O 1
ATOM 5492 N N . ILE A 1 675 ? 4.631 12.664 -5.939 1.00 87.19 675 ILE A N 1
ATOM 5493 C CA . ILE A 1 675 ? 5.189 11.802 -4.882 1.00 87.19 675 ILE A CA 1
ATOM 5494 C C . ILE A 1 675 ? 5.402 12.612 -3.606 1.00 87.19 675 ILE A C 1
ATOM 5496 O O . ILE A 1 675 ? 4.955 12.215 -2.532 1.00 87.19 675 ILE A O 1
ATOM 5500 N N . ARG A 1 676 ? 5.980 13.808 -3.742 1.00 85.44 676 ARG A N 1
ATOM 5501 C CA . ARG A 1 676 ? 6.196 14.736 -2.630 1.00 85.44 676 ARG A CA 1
ATOM 5502 C C . ARG A 1 676 ? 4.905 15.128 -1.897 1.00 85.44 676 ARG A C 1
ATOM 5504 O O . ARG A 1 676 ? 4.971 15.463 -0.721 1.00 85.44 676 ARG A O 1
ATOM 5511 N N . GLU A 1 677 ? 3.740 15.099 -2.548 1.00 84.25 677 GLU A N 1
ATOM 5512 C CA . GLU A 1 677 ? 2.458 15.436 -1.905 1.00 84.25 677 GLU A CA 1
ATOM 5513 C C . GLU A 1 677 ? 1.979 14.358 -0.925 1.00 84.25 677 GLU A C 1
ATOM 5515 O O . GLU A 1 677 ? 1.343 14.686 0.081 1.00 84.25 677 GLU A O 1
ATOM 5520 N N . TYR A 1 678 ? 2.253 13.080 -1.208 1.00 84.38 678 TYR A N 1
ATOM 5521 C CA . TYR A 1 678 ? 1.810 11.965 -0.365 1.00 84.38 678 TYR A CA 1
ATOM 5522 C C . TYR A 1 678 ? 2.916 11.366 0.508 1.00 84.38 678 TYR A C 1
ATOM 5524 O O . TYR A 1 678 ? 2.610 10.682 1.485 1.00 84.38 678 TYR A O 1
ATOM 5532 N N . ASP A 1 679 ? 4.182 11.642 0.211 1.00 88.38 679 ASP A N 1
ATOM 5533 C CA . ASP A 1 679 ? 5.333 11.182 0.983 1.00 88.38 679 ASP A CA 1
ATOM 5534 C C . ASP A 1 679 ? 5.638 12.085 2.188 1.00 88.38 679 ASP A C 1
ATOM 5536 O O . ASP A 1 679 ? 6.651 12.783 2.261 1.00 88.38 679 ASP A O 1
ATOM 5540 N N . LYS A 1 680 ? 4.690 12.115 3.124 1.00 88.38 680 LYS A N 1
ATOM 5541 C CA . LYS A 1 680 ? 4.675 13.062 4.248 1.00 88.38 680 LYS A CA 1
ATOM 5542 C C . LYS A 1 680 ? 5.435 12.585 5.483 1.00 88.38 680 LYS A C 1
ATOM 5544 O O . LYS A 1 680 ? 5.760 13.403 6.338 1.00 88.38 680 LYS A O 1
ATOM 5549 N N . TYR A 1 681 ? 5.643 11.278 5.612 1.00 91.12 681 TYR A N 1
ATOM 5550 C CA . TYR A 1 681 ? 6.071 10.655 6.863 1.00 91.12 681 TYR A CA 1
ATOM 5551 C C . TYR A 1 681 ? 7.479 10.110 6.713 1.00 91.12 681 TYR A C 1
ATOM 5553 O O . TYR A 1 681 ? 7.696 9.201 5.907 1.00 91.12 681 TYR A O 1
ATOM 5561 N N . LYS A 1 682 ? 8.419 10.657 7.488 1.00 93.62 682 LYS A N 1
ATOM 5562 C CA . LYS A 1 682 ? 9.835 10.300 7.391 1.00 93.62 682 LYS A CA 1
ATOM 5563 C C . LYS A 1 682 ? 10.373 9.706 8.666 1.00 93.62 682 LYS A C 1
ATOM 5565 O O . LYS A 1 682 ? 10.004 10.118 9.760 1.00 93.62 682 LYS A O 1
ATOM 5570 N N . PHE A 1 683 ? 11.258 8.737 8.494 1.00 94.19 683 PHE A N 1
ATOM 5571 C CA . PHE A 1 683 ? 11.877 7.974 9.556 1.00 94.19 683 PHE A CA 1
ATOM 5572 C C . PHE A 1 683 ? 13.394 7.986 9.415 1.00 94.19 683 PHE A C 1
ATOM 5574 O O . PHE A 1 683 ? 13.954 8.130 8.325 1.00 94.19 683 PHE A O 1
ATOM 5581 N N . ARG A 1 684 ? 14.082 7.789 10.538 1.00 93.94 684 ARG A N 1
ATOM 5582 C CA . ARG A 1 684 ? 15.526 7.571 10.554 1.00 93.94 684 ARG A CA 1
ATOM 5583 C C . ARG A 1 684 ? 15.866 6.335 9.718 1.00 93.94 684 ARG A C 1
ATOM 5585 O O . ARG A 1 684 ? 15.269 5.277 9.903 1.00 93.94 684 ARG A O 1
ATOM 5592 N N . LEU A 1 685 ? 16.854 6.458 8.838 1.00 94.25 685 LEU A N 1
ATOM 5593 C CA . LEU A 1 685 ? 17.313 5.358 7.992 1.00 94.25 685 LEU A CA 1
ATOM 5594 C C . LEU A 1 685 ? 17.655 4.105 8.821 1.00 94.25 685 LEU A C 1
ATOM 5596 O O . LEU A 1 685 ? 18.415 4.183 9.788 1.00 94.25 685 LEU A O 1
ATOM 5600 N N . GLY A 1 686 ? 17.120 2.957 8.412 1.00 92.75 686 GLY A N 1
ATOM 5601 C CA . GLY A 1 686 ? 17.348 1.644 9.011 1.00 92.75 686 GLY A CA 1
ATOM 5602 C C . GLY A 1 686 ? 16.632 1.413 10.343 1.00 92.75 686 GLY A C 1
ATOM 5603 O O . GLY A 1 686 ? 16.950 0.442 11.028 1.00 92.75 686 GLY A O 1
ATOM 5604 N N . SER A 1 687 ? 15.708 2.295 10.739 1.00 91.88 687 SER A N 1
ATOM 5605 C CA . SER A 1 687 ? 15.034 2.231 12.046 1.00 91.88 687 SER A CA 1
ATOM 5606 C C . SER A 1 687 ? 13.691 1.505 12.030 1.00 91.88 687 SER A C 1
ATOM 5608 O O . SER A 1 687 ? 13.128 1.257 13.095 1.00 91.88 687 SER A O 1
ATOM 5610 N N . THR A 1 688 ? 13.172 1.149 10.855 1.00 92.44 688 THR A N 1
ATOM 5611 C CA . THR A 1 688 ? 11.838 0.555 10.712 1.00 92.44 688 THR A CA 1
ATOM 5612 C C . THR A 1 688 ? 11.893 -0.862 10.152 1.00 92.44 688 THR A C 1
ATOM 5614 O O . THR A 1 688 ? 12.857 -1.255 9.498 1.00 92.44 688 THR A O 1
ATOM 5617 N N . ASP A 1 689 ? 10.853 -1.663 10.391 1.00 92.06 689 ASP A N 1
ATOM 5618 C CA . ASP A 1 689 ? 10.673 -2.970 9.737 1.00 92.06 689 ASP A CA 1
ATOM 5619 C C . ASP A 1 689 ? 10.004 -2.852 8.353 1.00 92.06 689 ASP A C 1
ATOM 5621 O O . ASP A 1 689 ? 9.527 -3.844 7.799 1.00 92.06 689 ASP A O 1
ATOM 5625 N N . ASN A 1 690 ? 9.965 -1.647 7.787 1.00 95.06 690 ASN A N 1
ATOM 5626 C CA . ASN A 1 690 ? 9.290 -1.378 6.533 1.00 95.06 690 ASN A CA 1
ATOM 5627 C C . ASN A 1 690 ? 10.088 -1.910 5.334 1.00 95.06 690 ASN A C 1
ATOM 5629 O O . ASN A 1 690 ? 11.314 -1.797 5.301 1.00 95.06 690 ASN A O 1
ATOM 5633 N N . PHE A 1 691 ? 9.408 -2.432 4.310 1.00 96.12 691 PHE A N 1
ATOM 5634 C CA . PHE A 1 691 ? 10.060 -2.860 3.064 1.00 96.12 691 PHE A CA 1
ATOM 5635 C C . PHE A 1 691 ? 10.798 -1.742 2.333 1.00 96.12 691 PHE A C 1
ATOM 5637 O O . PHE A 1 691 ? 11.753 -2.037 1.623 1.00 96.12 691 PHE A O 1
ATOM 5644 N N . MET A 1 692 ? 10.409 -0.484 2.533 1.00 95.06 692 MET A N 1
ATOM 5645 C CA . MET A 1 692 ? 11.031 0.689 1.915 1.00 95.06 692 MET A CA 1
ATOM 5646 C C . MET A 1 692 ? 12.090 1.350 2.810 1.00 95.06 692 MET A C 1
ATOM 5648 O O . MET A 1 692 ? 12.421 2.519 2.626 1.00 95.06 692 MET A O 1
ATOM 5652 N N . ASP A 1 693 ? 12.626 0.610 3.779 1.00 93.88 693 ASP A N 1
ATOM 5653 C CA . ASP A 1 693 ? 13.760 1.016 4.606 1.00 93.88 693 ASP A CA 1
ATOM 5654 C C . ASP A 1 693 ? 14.966 0.092 4.356 1.00 93.88 693 ASP A C 1
ATOM 5656 O O . ASP A 1 693 ? 14.830 -1.022 3.849 1.00 93.88 693 ASP A O 1
ATOM 5660 N N . TYR A 1 694 ? 16.167 0.523 4.736 1.00 89.31 694 TYR A N 1
ATOM 5661 C CA . TYR A 1 694 ? 17.404 -0.260 4.599 1.00 89.31 694 TYR A CA 1
ATOM 5662 C C . TYR A 1 694 ? 17.719 -1.109 5.837 1.00 89.31 694 TYR A C 1
ATOM 5664 O O . TYR A 1 694 ? 18.877 -1.405 6.137 1.00 89.31 694 TYR A O 1
ATOM 5672 N N . ASN A 1 695 ? 16.681 -1.536 6.556 1.00 84.56 695 ASN A N 1
ATOM 5673 C CA . ASN A 1 695 ? 16.809 -2.523 7.619 1.00 84.56 695 ASN A CA 1
ATOM 5674 C C . ASN A 1 695 ? 17.131 -3.912 7.030 1.00 84.56 695 ASN A C 1
ATOM 5676 O O . ASN A 1 695 ? 16.744 -4.267 5.920 1.00 84.56 695 ASN A O 1
ATOM 5680 N N . ASN A 1 696 ? 17.820 -4.743 7.807 1.00 76.25 696 ASN A N 1
ATOM 5681 C CA . ASN A 1 696 ? 18.177 -6.110 7.442 1.00 76.25 696 ASN A CA 1
ATOM 5682 C C . ASN A 1 696 ? 17.010 -7.108 7.545 1.00 76.25 696 ASN A C 1
ATOM 5684 O O . ASN A 1 696 ? 17.155 -8.248 7.101 1.00 76.25 696 ASN A O 1
ATOM 5688 N N . ARG A 1 697 ? 15.885 -6.735 8.169 1.00 85.44 697 ARG A N 1
ATOM 5689 C CA . ARG A 1 697 ? 14.729 -7.626 8.383 1.00 85.44 697 ARG A CA 1
ATOM 5690 C C . ARG A 1 697 ? 13.386 -6.927 8.122 1.00 85.44 697 ARG A C 1
ATOM 5692 O O . ARG A 1 697 ? 12.568 -6.863 9.039 1.00 85.44 697 ARG A O 1
ATOM 5699 N N . PRO A 1 698 ? 13.153 -6.393 6.912 1.00 90.94 698 PRO A N 1
ATOM 5700 C CA . PRO A 1 698 ? 11.874 -5.786 6.581 1.00 90.94 698 PRO A CA 1
ATOM 5701 C C . PRO A 1 698 ? 10.765 -6.843 6.520 1.00 90.94 698 PRO A C 1
ATOM 5703 O O . PRO A 1 698 ? 11.000 -7.982 6.103 1.00 90.94 698 PRO A O 1
ATOM 5706 N N . LYS A 1 699 ? 9.565 -6.462 6.952 1.00 92.81 699 LYS A N 1
ATOM 5707 C CA . LYS A 1 699 ? 8.393 -7.332 7.075 1.00 92.81 699 LYS A CA 1
ATOM 5708 C C . LYS A 1 699 ? 7.072 -6.648 6.745 1.00 92.81 699 LYS A C 1
ATOM 5710 O O . LYS A 1 699 ? 6.106 -7.363 6.491 1.00 92.81 699 LYS A O 1
ATOM 5715 N N . SER A 1 700 ? 6.996 -5.319 6.789 1.00 94.25 700 SER A N 1
ATOM 5716 C CA . SER A 1 700 ? 5.721 -4.606 6.716 1.00 94.25 700 SER A CA 1
ATOM 5717 C C . SER A 1 700 ? 5.683 -3.571 5.591 1.00 94.25 700 SER A C 1
ATOM 5719 O O . SER A 1 700 ? 6.694 -2.959 5.238 1.00 94.25 700 SER A O 1
ATOM 5721 N N . PHE A 1 701 ? 4.494 -3.371 5.033 1.00 96.50 701 PHE A N 1
ATOM 5722 C CA . PHE A 1 701 ? 4.110 -2.098 4.438 1.00 96.50 701 PHE A CA 1
ATOM 5723 C C . PHE A 1 701 ? 3.176 -1.375 5.392 1.00 96.50 701 PHE A C 1
ATOM 5725 O O . PHE A 1 701 ? 2.353 -1.989 6.069 1.00 96.50 701 PHE A O 1
ATOM 5732 N N . TYR A 1 702 ? 3.270 -0.057 5.390 1.00 95.00 702 TYR A N 1
ATOM 5733 C CA . TYR A 1 702 ? 2.391 0.766 6.188 1.00 95.00 702 TYR A CA 1
ATOM 5734 C C . TYR A 1 702 ? 1.083 1.094 5.461 1.00 95.00 702 TYR A C 1
ATOM 5736 O O . TYR A 1 702 ? 1.029 1.099 4.231 1.00 95.00 702 TYR A O 1
ATOM 5744 N N . ILE A 1 703 ? 0.013 1.416 6.187 1.00 94.19 703 ILE A N 1
ATOM 5745 C CA . ILE A 1 703 ? -1.340 1.568 5.645 1.00 94.19 703 ILE A CA 1
ATOM 5746 C C . ILE A 1 703 ? -1.429 2.683 4.597 1.00 94.19 703 ILE A C 1
ATOM 5748 O O . ILE A 1 703 ? -2.147 2.543 3.607 1.00 94.19 703 ILE A O 1
ATOM 5752 N N . TRP A 1 704 ? -0.670 3.774 4.744 1.00 92.12 704 TRP A N 1
ATOM 5753 C CA . TRP A 1 704 ? -0.615 4.822 3.719 1.00 92.12 704 TRP A CA 1
ATOM 5754 C C . TRP A 1 704 ? 0.134 4.362 2.464 1.00 92.12 704 TRP A C 1
ATOM 5756 O O . TRP A 1 704 ? -0.301 4.679 1.359 1.00 92.12 704 TRP A O 1
ATOM 5766 N N . GLN A 1 705 ? 1.196 3.562 2.607 1.00 94.88 705 GLN A N 1
ATOM 5767 C CA . GLN A 1 705 ? 1.902 2.960 1.472 1.00 94.88 705 GLN A CA 1
ATOM 5768 C C . GLN A 1 705 ? 1.014 1.932 0.765 1.00 94.88 705 GLN A C 1
ATOM 5770 O O . GLN A 1 705 ? 0.902 1.967 -0.455 1.00 94.88 705 GLN A O 1
ATOM 5775 N N . ILE A 1 706 ? 0.302 1.085 1.517 1.00 94.88 706 ILE A N 1
ATOM 5776 C CA . ILE A 1 706 ? -0.685 0.133 0.988 1.00 94.88 706 ILE A CA 1
ATOM 5777 C C . ILE A 1 706 ? -1.723 0.862 0.123 1.00 94.88 706 ILE A C 1
ATOM 5779 O O . ILE A 1 706 ? -2.007 0.431 -0.995 1.00 94.88 706 ILE A O 1
ATOM 5783 N N . ARG A 1 707 ? -2.245 2.004 0.592 1.00 90.75 707 ARG A N 1
ATOM 5784 C CA . ARG A 1 707 ? -3.187 2.833 -0.182 1.00 90.75 707 ARG A CA 1
ATOM 5785 C C . ARG A 1 707 ? -2.564 3.371 -1.475 1.00 90.75 707 ARG A C 1
ATOM 5787 O O . ARG A 1 707 ? -3.239 3.380 -2.504 1.00 90.75 707 ARG A O 1
ATOM 5794 N N . VAL A 1 708 ? -1.293 3.786 -1.450 1.00 90.38 708 VAL A N 1
ATOM 5795 C CA . VAL A 1 708 ? -0.552 4.200 -2.657 1.00 90.38 708 VAL A CA 1
ATOM 5796 C C . VAL A 1 708 ? -0.419 3.030 -3.634 1.00 90.38 708 VAL A C 1
ATOM 5798 O O . VAL A 1 708 ? -0.810 3.169 -4.789 1.00 90.38 708 VAL A O 1
ATOM 5801 N N . MET A 1 709 ? 0.013 1.855 -3.169 1.00 91.44 709 MET A N 1
ATOM 5802 C CA . MET A 1 709 ? 0.174 0.659 -4.006 1.00 91.44 709 MET A CA 1
ATOM 5803 C C . MET A 1 709 ? -1.139 0.244 -4.679 1.00 91.44 709 MET A C 1
ATOM 5805 O O . MET A 1 709 ? -1.168 -0.052 -5.876 1.00 91.44 709 MET A O 1
ATOM 5809 N N . GLN A 1 710 ? -2.243 0.251 -3.928 1.00 89.31 710 GLN A N 1
ATOM 5810 C CA . GLN A 1 710 ? -3.579 -0.049 -4.448 1.00 89.31 710 GLN A CA 1
ATOM 5811 C C . GLN A 1 710 ? -4.010 0.971 -5.507 1.00 89.31 710 GLN A C 1
ATOM 5813 O O . GLN A 1 710 ? -4.485 0.590 -6.579 1.00 89.31 710 GLN A O 1
ATOM 5818 N N . ARG A 1 711 ? -3.806 2.268 -5.244 1.00 84.56 711 ARG A N 1
ATOM 5819 C CA . ARG A 1 711 ? -4.113 3.350 -6.188 1.00 84.56 711 ARG A CA 1
ATOM 5820 C C . ARG A 1 711 ? -3.308 3.215 -7.479 1.00 84.56 711 ARG A C 1
ATOM 5822 O O . ARG A 1 711 ? -3.894 3.255 -8.560 1.00 84.56 711 ARG A O 1
ATOM 5829 N N . GLU A 1 712 ? -1.996 3.036 -7.375 1.00 81.69 712 GLU A N 1
ATOM 5830 C CA . GLU A 1 712 ? -1.101 2.898 -8.525 1.00 81.69 712 GLU A CA 1
ATOM 5831 C C . GLU A 1 712 ? -1.449 1.659 -9.350 1.00 81.69 712 GLU A C 1
ATOM 5833 O O . GLU A 1 712 ? -1.555 1.740 -10.573 1.00 81.69 712 GLU A O 1
ATOM 5838 N N . THR A 1 713 ? -1.756 0.536 -8.696 1.00 83.81 713 THR A N 1
ATOM 5839 C CA . THR A 1 713 ? -2.219 -0.678 -9.383 1.00 83.81 713 THR A CA 1
ATOM 5840 C C . THR A 1 713 ? -3.473 -0.401 -10.219 1.00 83.81 713 THR A C 1
ATOM 5842 O O . THR A 1 713 ? -3.541 -0.802 -11.383 1.00 83.81 713 THR A O 1
ATOM 5845 N N . LYS A 1 714 ? -4.452 0.348 -9.697 1.00 78.88 714 LYS A N 1
ATOM 5846 C CA . LYS A 1 714 ? -5.652 0.707 -10.474 1.00 78.88 714 LYS A CA 1
ATOM 5847 C C . LYS A 1 714 ? -5.350 1.645 -11.627 1.00 78.88 714 LYS A C 1
ATOM 5849 O O . LYS A 1 714 ? -5.734 1.366 -12.762 1.00 78.88 714 LYS A O 1
ATOM 5854 N N . LEU A 1 715 ? -4.707 2.771 -11.323 1.00 74.88 715 LEU A N 1
ATOM 5855 C CA . LEU A 1 715 ? -4.489 3.849 -12.283 1.00 74.88 715 LEU A CA 1
ATOM 5856 C C . LEU A 1 715 ? -3.575 3.411 -13.419 1.00 74.88 715 LEU A C 1
ATOM 5858 O O . LEU A 1 715 ? -3.773 3.827 -14.558 1.00 74.88 715 LEU A O 1
ATOM 5862 N N . TYR A 1 716 ? -2.591 2.572 -13.120 1.00 71.44 716 TYR A N 1
ATOM 5863 C CA . TYR A 1 716 ? -1.581 2.188 -14.086 1.00 71.44 716 TYR A CA 1
ATOM 5864 C C . TYR A 1 716 ? -1.877 0.841 -14.749 1.00 71.44 716 TYR A C 1
ATOM 5866 O O . TYR A 1 716 ? -1.919 0.749 -15.977 1.00 71.44 716 TYR A O 1
ATOM 5874 N N . TYR A 1 717 ? -2.132 -0.201 -13.954 1.00 69.56 717 TYR A N 1
ATOM 5875 C CA . TYR A 1 717 ? -2.272 -1.561 -14.475 1.00 69.56 717 TYR A CA 1
ATOM 5876 C C . TYR A 1 717 ? -3.673 -1.818 -15.051 1.00 69.56 717 TYR A C 1
ATOM 5878 O O . TYR A 1 717 ? -3.824 -2.412 -16.122 1.00 69.56 717 TYR A O 1
ATOM 5886 N N . TYR A 1 718 ? -4.714 -1.314 -14.381 1.00 68.12 718 TYR A N 1
ATOM 5887 C CA . TYR A 1 718 ? -6.108 -1.630 -14.711 1.00 68.12 718 TYR A CA 1
ATOM 5888 C C . TYR A 1 718 ? -6.887 -0.530 -15.431 1.00 68.12 718 TYR A C 1
ATOM 5890 O O . TYR A 1 718 ? -7.966 -0.808 -15.962 1.00 68.12 718 TYR A O 1
ATOM 5898 N N . ALA A 1 719 ? -6.348 0.684 -15.558 1.00 58.69 719 ALA A N 1
ATOM 5899 C CA . ALA A 1 719 ? -6.998 1.744 -16.318 1.00 58.69 719 ALA A CA 1
ATOM 5900 C C . ALA A 1 719 ? -7.130 1.368 -17.813 1.00 58.69 719 ALA A C 1
ATOM 5902 O O . ALA A 1 719 ? -6.214 1.492 -18.644 1.00 58.69 719 ALA A O 1
ATOM 5903 N N . LYS A 1 720 ? -8.323 0.909 -18.198 1.00 40.97 720 LYS A N 1
ATOM 5904 C CA . LYS A 1 720 ? -8.811 0.919 -19.580 1.00 40.97 720 LYS A CA 1
ATOM 5905 C C . LYS A 1 720 ? -9.645 2.186 -19.780 1.00 40.97 720 LYS A C 1
ATOM 5907 O O . LYS A 1 720 ? -10.647 2.353 -19.111 1.00 40.97 720 LYS A O 1
ATOM 5912 N N . LYS A 1 721 ? -9.227 3.033 -20.735 1.00 36.56 721 LYS A N 1
ATOM 5913 C CA . LYS A 1 721 ? -10.014 4.100 -21.393 1.00 36.56 721 LYS A CA 1
ATOM 5914 C C . LYS A 1 721 ? -11.081 4.782 -20.508 1.00 36.56 721 LYS A C 1
ATOM 5916 O O . LYS A 1 721 ? -12.261 4.583 -20.746 1.00 36.56 721 LYS A O 1
ATOM 5921 N N . ASN A 1 722 ? -10.676 5.698 -19.638 1.00 26.17 722 ASN A N 1
ATOM 5922 C CA . ASN A 1 722 ? -11.486 6.895 -19.404 1.00 26.17 722 ASN A CA 1
ATOM 5923 C C . ASN A 1 722 ? -10.673 8.077 -19.928 1.00 26.17 722 ASN A C 1
ATOM 5925 O O . ASN A 1 722 ? -9.876 8.678 -19.216 1.00 26.17 722 ASN A O 1
ATOM 5929 N N . LYS A 1 723 ? -10.808 8.334 -21.236 1.00 24.77 723 LYS A N 1
ATOM 5930 C CA . LYS A 1 723 ? -10.649 9.700 -21.732 1.00 24.77 723 LYS A CA 1
ATOM 5931 C C . LYS A 1 723 ? -11.808 10.472 -21.105 1.00 24.77 723 LYS A C 1
ATOM 5933 O O . LYS A 1 723 ? -12.950 10.159 -21.433 1.00 24.77 723 LYS A O 1
ATOM 5938 N N . ILE A 1 724 ? -11.496 11.376 -20.185 1.00 25.55 724 ILE A N 1
ATOM 5939 C CA . ILE A 1 724 ? -12.322 12.566 -19.978 1.00 25.55 724 ILE A CA 1
ATOM 5940 C C . ILE A 1 724 ? -11.989 13.513 -21.128 1.00 25.55 724 ILE A C 1
ATOM 5942 O O . ILE A 1 724 ? -10.783 13.594 -21.475 1.00 25.55 724 ILE A O 1
#

pLDDT: mean 80.86, std 16.17, range [24.77, 98.38]

Sequence (724 aa):
MRFKGVERTLLDFRFSHDRDTDLFGIPCTYPKDSFIRLSFAAEEGDGFFLDWMCGRSESNKGYTGYWYDGEIVFYDELSDGQEFYRYDLRGVMPVHFMVYYDQQQGMLVCLTLTANERIYNRFMGAEFFFLYRFWYLEAEEKPQRMLSYEPRFDGYYFEDSDGKRIEKDTLYPEQEVYLCVETTYGQGDQITISPEDRDLDYEYEGEELKNDTLRNLSVTDKLTRVKLKTLTPEDKNRTSAQRDNTNIATARFVSGRGNTMQIRFPRVVVPEYVVNFETNPTTYQGEFGFDWFRKEWRGSDSPCTDGAEELKKLYTPFEMGVPHVNTGESYGSYYAPWLVIPPRSTVKLLLVSDMYYNNCDTPETEILRLKPERTSIRVTPDELTLYDCSNGGAEITVSCSDYVISPTSITVESSNGAVVGKLNIAANAEYNYYKIKIPVVYAYMEDEPDFGEGVIDAEIGKIGGLRAIEDYLNNRSLNQALIQVEFQYDKDGKPFKLGFTRKELNLANDGKNPKTRKGDYNYGKFEGMFNKTTNKFDSDKITSFIHCRFGEVKPDLVNLKKDIILYLTPLRAEGAGGASPMAPLYSKNSVVFRERLSHLSTYAHELGHVLGVPHTFLEDYQGMINNADKNIKKCELALKKLDIIARIDPSNERVVDARRYLRKWTDTKEAFEKIREYDKYKFRLGSTDNFMDYNNRPKSFYIWQIRVMQRETKLYYYAKKNKI